Protein AF-0000000072269201 (afdb_homodimer)

pLDDT: mean 86.55, std 18.08, range [23.12, 98.81]

Organism: Deinococcus radiodurans (strain ATCC 13939 / DSM 20539 / JCM 16871 / CCUG 27074 / LMG 4051 / NBRC 15346 / NCIMB 9279 / VKM B-1422 / R1) (NCBI:txid243230)

Secondary structure (DSSP, 8-state):
------TTTS-TT--S-GGGBPPHHHHHHHHHH--EEEEEEEEE-TTS-EEEEEEEEEEEEETTTTEEEEEEETTSHHHHHHGGGEEEEEEEEEEEEEE--SSGGG-EEEEEEEEEEEEEEEE-HHHHHHHHHHHHHHHSTT--BTTTBPPPPHHHHHTEEEEEEEEEEEEEEEE--SS----TTSPPPPGGG--/------TTTS-TT--S-GGGBPPHHHHHHHHHH--EEEEEEEEE-TTS-EEEEEEEEEEEEETTTTEEEEEEETTSHHHHH--TTEEEEEEEEEEEEEE--SSGGG-EEEEEEEEEEEEEEEE-HHHHHHHHHHHHHHHSTT--BTTTBPPPPHHHHHTEEEEEEEEEEEEEEEE--SS----TTSPPPPGGG--

Neare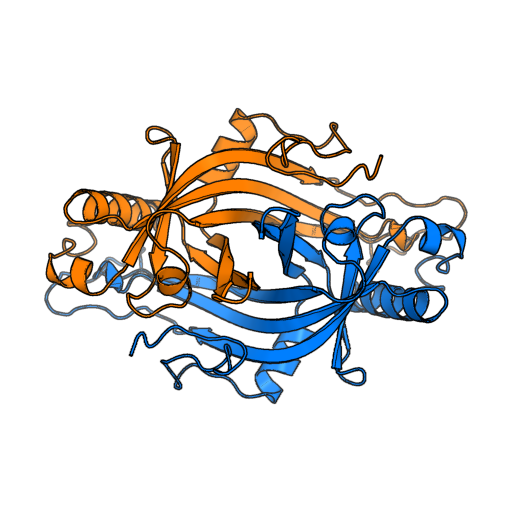st PDB structures (foldseek):
  2x1k-assembly1_A-2  TM=8.615E-01  e=3.981E-34  Deinococcus radiodurans
  2x1j-assembly1_A-2  TM=8.610E-01  e=7.421E-34  Deinococcus radiodurans
  2vpa-assembly1_A  TM=8.633E-01  e=1.042E-33  Deinococcus radiodurans
  4ybn-assembly1_B  TM=8.785E-01  e=5.421E-12  Mycolicibacterium smegmatis MC2 155
  2fur-assembly1_B  TM=8.494E-01  e=9.199E-11  Thermoplasma acidophilum

Solvent-accessible surface area (backbone atoms only — not comparable to full-atom values): 21260 Å² total; per-residue (Å²): 129,81,86,63,86,42,62,88,77,40,61,73,50,64,55,89,60,63,81,39,54,53,52,71,68,57,40,51,52,52,46,61,72,45,42,58,34,36,38,17,32,42,44,72,46,95,87,66,52,64,42,30,37,71,45,76,42,58,35,28,58,37,78,93,78,44,28,37,28,38,68,48,54,66,83,33,70,61,51,71,37,32,45,95,59,29,52,31,21,38,40,36,70,47,78,61,58,73,23,67,33,26,30,71,89,35,48,45,55,24,34,39,36,36,41,36,35,29,38,27,34,75,46,58,69,67,61,24,51,53,45,51,46,50,28,53,30,63,64,37,74,88,48,37,77,57,69,53,12,47,63,86,48,73,69,56,58,72,59,37,35,32,36,39,33,38,60,75,45,58,36,25,40,59,43,74,66,92,63,37,60,68,55,85,94,43,69,73,71,56,76,89,69,61,117,130,82,86,63,86,43,62,89,78,41,61,74,49,66,54,90,59,64,82,37,55,50,51,71,66,58,40,51,51,52,45,61,71,44,41,59,32,37,38,16,32,42,40,71,48,95,86,66,52,63,41,30,37,72,46,77,42,57,35,27,57,36,77,92,78,45,27,37,28,37,66,46,56,67,84,35,67,62,48,71,38,45,44,90,61,29,50,28,20,38,40,36,70,48,78,61,58,74,22,66,33,27,29,70,90,35,49,45,58,22,33,38,38,36,42,37,34,29,40,30,32,79,47,58,69,68,59,25,50,52,45,51,45,50,28,52,31,62,63,36,74,88,48,38,77,56,69,52,13,46,63,88,47,73,70,55,57,72,58,37,34,31,36,39,32,38,60,74,45,59,36,24,40,59,43,75,66,93,62,38,60,68,54,84,93,42,69,76,70,57,76,90,69,60,118

Structure (mmCIF, N/CA/C/O backbone):
data_AF-0000000072269201-model_v1
#
loop_
_entity.id
_entity.type
_entity.pdbx_description
1 polymer 'NimA-related protein'
#
loop_
_atom_site.group_PDB
_atom_site.id
_atom_site.type_symbol
_atom_site.label_atom_id
_atom_site.label_alt_id
_atom_site.label_comp_id
_atom_site.label_asym_id
_atom_site.label_entity_id
_atom_site.label_seq_id
_atom_site.pdbx_PDB_ins_code
_atom_site.Cartn_x
_atom_site.Cartn_y
_atom_site.Cartn_z
_atom_site.occupancy
_atom_site.B_iso_or_equiv
_atom_site.auth_seq_id
_atom_site.auth_comp_id
_atom_site.auth_asym_id
_atom_site.auth_atom_id
_atom_site.pdbx_PDB_model_num
ATOM 1 N N . MET A 1 1 ? 26.422 11.945 17.125 1 23.28 1 MET A N 1
ATOM 2 C CA . MET A 1 1 ? 26.312 10.555 16.688 1 23.28 1 MET A CA 1
ATOM 3 C C . MET A 1 1 ? 24.969 10.305 16 1 23.28 1 MET A C 1
ATOM 5 O O . MET A 1 1 ? 23.922 10.562 16.578 1 23.28 1 MET A O 1
ATOM 9 N N . SER A 1 2 ? 24.844 10.586 14.766 1 30.78 2 SER A N 1
ATOM 10 C CA . SER A 1 2 ? 23.672 10.734 13.922 1 30.78 2 SER A CA 1
ATOM 11 C C . SER A 1 2 ? 22.781 9.492 13.984 1 30.78 2 SER A C 1
ATOM 13 O O . SER A 1 2 ? 23.266 8.375 13.758 1 30.78 2 SER A O 1
ATOM 15 N N . ASP A 1 3 ? 21.984 9.305 14.961 1 35.38 3 ASP A N 1
ATOM 16 C CA . ASP A 1 3 ? 21.078 8.242 15.352 1 35.38 3 ASP A CA 1
ATOM 17 C C . ASP A 1 3 ? 20.328 7.676 14.148 1 35.38 3 ASP A C 1
ATOM 19 O O . ASP A 1 3 ? 19.188 8.055 13.875 1 35.38 3 ASP A O 1
ATOM 23 N N . PHE A 1 4 ? 21.031 7.715 13.094 1 38.56 4 PHE A N 1
ATOM 24 C CA . PHE A 1 4 ? 20.609 7.27 11.766 1 38.56 4 PHE A CA 1
ATOM 25 C C . PHE A 1 4 ? 20.219 5.797 11.789 1 38.56 4 PHE A C 1
ATOM 27 O O . PHE A 1 4 ? 20.938 4.973 12.367 1 38.56 4 PHE A O 1
ATOM 34 N N . TYR A 1 5 ? 18.938 5.484 11.602 1 43.72 5 TYR A N 1
ATOM 35 C CA . TYR A 1 5 ? 18.344 4.156 11.531 1 43.72 5 TYR A CA 1
ATOM 36 C C . TYR A 1 5 ? 19.094 3.273 10.547 1 43.72 5 TYR A C 1
ATOM 38 O O . TYR A 1 5 ? 19.203 3.604 9.359 1 43.72 5 TYR A O 1
ATOM 46 N N . ASP A 1 6 ? 20.172 2.672 10.945 1 45.34 6 ASP A N 1
ATOM 47 C CA . ASP A 1 6 ? 20.781 1.619 10.141 1 45.34 6 ASP A CA 1
ATOM 48 C C . ASP A 1 6 ? 19.969 0.332 10.203 1 45.34 6 ASP A C 1
ATOM 50 O O . ASP A 1 6 ? 19.953 -0.354 11.227 1 45.34 6 ASP A O 1
ATOM 54 N N . PRO A 1 7 ? 19.156 0.111 9.234 1 44.44 7 PRO A N 1
ATOM 55 C CA . PRO A 1 7 ? 18.281 -1.057 9.305 1 44.44 7 PRO A CA 1
ATOM 56 C C . PRO A 1 7 ? 19.047 -2.363 9.508 1 44.44 7 PRO A C 1
ATOM 58 O O . PRO A 1 7 ? 18.453 -3.377 9.883 1 44.44 7 PRO A O 1
ATOM 61 N N . ARG A 1 8 ? 20.297 -2.357 9.156 1 47.09 8 ARG A N 1
ATOM 62 C CA . ARG A 1 8 ? 21.094 -3.561 9.375 1 47.09 8 ARG A CA 1
ATOM 63 C C . ARG A 1 8 ? 21.375 -3.773 10.859 1 47.09 8 ARG A C 1
ATOM 65 O O . ARG A 1 8 ? 21.703 -4.883 11.281 1 47.09 8 ARG A O 1
ATOM 72 N N . GLU A 1 9 ? 21.5 -2.727 11.492 1 47.44 9 GLU A N 1
ATOM 73 C CA . GLU A 1 9 ? 21.859 -2.801 12.906 1 47.44 9 GLU A CA 1
ATOM 74 C C . GLU A 1 9 ? 20.641 -2.652 13.805 1 47.44 9 GLU A C 1
ATOM 76 O O . GLU A 1 9 ? 20.625 -3.178 14.922 1 47.44 9 GLU A O 1
ATOM 81 N N . ARG A 1 10 ? 19.719 -1.677 13.43 1 45.84 10 ARG A N 1
ATOM 82 C CA . ARG A 1 10 ? 18.547 -1.501 14.273 1 45.84 10 ARG A CA 1
ATOM 83 C C . ARG A 1 10 ? 17.312 -2.15 13.641 1 45.84 10 ARG A C 1
ATOM 85 O O . ARG A 1 10 ? 17.094 -2.031 12.438 1 45.84 10 ARG A O 1
ATOM 92 N N . ASP A 1 11 ? 16.859 -3.066 14.398 1 42.66 11 ASP A N 1
ATOM 93 C CA . ASP A 1 11 ? 15.664 -3.816 14.016 1 42.66 11 ASP A CA 1
ATOM 94 C C . ASP A 1 11 ? 14.594 -2.891 13.43 1 42.66 11 ASP A C 1
ATOM 96 O O . ASP A 1 11 ? 14.031 -2.062 14.148 1 42.66 11 ASP A O 1
ATOM 100 N N . PRO A 1 12 ? 14.75 -2.631 12.219 1 44.59 12 PRO A N 1
ATOM 101 C CA . PRO A 1 12 ? 13.789 -1.73 11.586 1 44.59 12 PRO A CA 1
ATOM 102 C C . PRO A 1 12 ? 12.367 -1.903 12.133 1 44.59 12 PRO A C 1
ATOM 104 O O . PRO A 1 12 ? 11.508 -1.059 11.891 1 44.59 12 PRO A O 1
ATOM 107 N N . SER A 1 13 ? 12.211 -3.074 12.742 1 40.94 13 SER A N 1
ATOM 108 C CA . SER A 1 13 ? 10.898 -3.344 13.32 1 40.94 13 SER A CA 1
ATOM 109 C C . SER A 1 13 ? 10.703 -2.59 14.633 1 40.94 13 SER A C 1
ATOM 111 O O . SER A 1 13 ? 9.602 -2.576 15.188 1 40.94 13 SER A O 1
ATOM 113 N N . VAL A 1 14 ? 11.734 -2.1 15.195 1 42.09 14 VAL A N 1
ATOM 114 C CA . VAL A 1 14 ? 11.594 -1.526 16.531 1 42.09 14 VAL A CA 1
ATOM 115 C C . VAL A 1 14 ? 10.969 -0.137 16.438 1 42.09 14 VAL A C 1
ATOM 117 O O . VAL A 1 14 ? 11.539 0.765 15.82 1 42.09 14 VAL A O 1
ATOM 120 N N . SER A 1 15 ? 9.727 -0.097 16.391 1 43.75 15 SER A N 1
ATOM 121 C CA . SER A 1 15 ? 8.977 1.149 16.453 1 43.75 15 SER A CA 1
ATOM 122 C C . SER A 1 15 ? 9.258 1.896 17.75 1 43.75 15 SER A C 1
ATOM 124 O O . SER A 1 15 ? 9.531 1.278 18.781 1 43.75 15 SER A O 1
ATOM 126 N N . ARG A 1 16 ? 9.68 3.066 17.781 1 39.19 16 ARG A N 1
ATOM 127 C CA . ARG A 1 16 ? 9.773 3.881 19 1 39.19 16 ARG A CA 1
ATOM 128 C C . ARG A 1 16 ? 8.539 3.697 19.875 1 39.19 16 ARG A C 1
ATOM 130 O O . ARG A 1 16 ? 8.539 4.102 21.031 1 39.19 16 ARG A O 1
ATOM 137 N N . ARG A 1 17 ? 7.301 3.541 19.344 1 40.53 17 ARG A N 1
ATOM 138 C CA . ARG A 1 17 ? 6.176 3.369 20.25 1 40.53 17 ARG A CA 1
ATOM 139 C C . ARG A 1 17 ? 5.895 1.892 20.5 1 40.53 17 ARG A C 1
ATOM 141 O O . ARG A 1 17 ? 5.109 1.273 19.781 1 40.53 17 ARG A O 1
ATOM 148 N N . PRO A 1 18 ? 6.688 1.262 21.312 1 45.16 18 PRO A N 1
ATOM 149 C CA . PRO A 1 18 ? 6.559 -0.137 21.734 1 45.16 18 PRO A CA 1
ATOM 150 C C . PRO A 1 18 ? 5.109 -0.549 21.969 1 45.16 18 PRO A C 1
ATOM 152 O O . PRO A 1 18 ? 4.785 -1.74 21.938 1 45.16 18 PRO A O 1
ATOM 155 N N . GLN A 1 19 ? 4.398 0.444 22.328 1 43.66 19 GLN A N 1
ATOM 156 C CA . GLN A 1 19 ? 3.066 0.078 22.797 1 43.66 19 GLN A CA 1
ATOM 157 C C . GLN A 1 19 ? 2.209 -0.464 21.656 1 43.66 19 GLN A C 1
ATOM 159 O O . GLN A 1 19 ? 1.249 -1.201 21.891 1 43.66 19 GLN A O 1
ATOM 164 N N . ASN A 1 20 ? 2.492 -0.102 20.422 1 56.12 20 ASN A N 1
ATOM 165 C CA . ASN A 1 20 ? 1.6 -0.575 19.375 1 56.12 20 ASN A CA 1
ATOM 166 C C . ASN A 1 20 ? 2.174 -1.794 18.656 1 56.12 20 ASN A C 1
ATOM 168 O O . ASN A 1 20 ? 1.629 -2.238 17.641 1 56.12 20 ASN A O 1
ATOM 172 N N . ARG A 1 21 ? 3.154 -2.338 19.281 1 72.88 21 ARG A N 1
ATOM 173 C CA . ARG A 1 21 ? 3.744 -3.527 18.672 1 72.88 21 ARG A CA 1
ATOM 174 C C . ARG A 1 21 ? 2.969 -4.781 19.062 1 72.88 21 ARG A C 1
ATOM 176 O O . ARG A 1 21 ? 2.633 -4.973 20.219 1 72.88 21 ARG A O 1
ATOM 183 N N . GLN A 1 22 ? 2.645 -5.402 18 1 85.56 22 GLN A N 1
ATOM 184 C CA . GLN A 1 22 ? 1.843 -6.605 18.203 1 85.56 22 GLN A CA 1
ATOM 185 C C . GLN A 1 22 ? 2.727 -7.848 18.297 1 85.56 22 GLN A C 1
ATOM 187 O O . GLN A 1 22 ? 3.906 -7.805 17.938 1 85.56 22 GLN A O 1
ATOM 192 N N . SER A 1 23 ? 2.215 -8.883 18.812 1 93 23 SER A N 1
ATOM 193 C CA . SER A 1 23 ? 2.918 -10.148 18.984 1 93 23 SER A CA 1
ATOM 194 C C . SER A 1 23 ? 3.15 -10.844 17.656 1 93 23 SER A C 1
ATOM 196 O O . SER A 1 23 ? 2.479 -10.547 16.656 1 93 23 SER A O 1
ATOM 198 N N . ASP A 1 24 ? 4.066 -11.797 17.672 1 94.94 24 ASP A N 1
ATOM 199 C CA . ASP A 1 24 ? 4.316 -12.617 16.484 1 94.94 24 ASP A CA 1
ATOM 200 C C . ASP A 1 24 ? 3.053 -13.359 16.062 1 94.94 24 ASP A C 1
ATOM 202 O O . ASP A 1 24 ? 2.789 -13.5 14.867 1 94.94 24 ASP A O 1
ATOM 206 N N . GLU A 1 25 ? 2.318 -13.844 17.016 1 96.88 25 GLU A N 1
ATOM 207 C CA . GLU A 1 25 ? 1.088 -14.57 16.719 1 96.88 25 GLU A CA 1
ATOM 208 C C . GLU A 1 25 ? 0.069 -13.656 16.031 1 96.88 25 GLU A C 1
ATOM 210 O O . GLU A 1 25 ? -0.579 -14.062 15.062 1 96.88 25 GLU A O 1
ATOM 215 N N . TRP A 1 26 ? -0.085 -12.43 16.562 1 97.31 26 TRP A N 1
ATOM 216 C CA . TRP A 1 26 ? -0.974 -11.438 15.969 1 97.31 26 TRP A CA 1
ATOM 217 C C . TRP A 1 26 ? -0.561 -11.133 14.531 1 97.31 26 TRP A C 1
ATOM 219 O O . TRP A 1 26 ? -1.407 -11.07 13.633 1 97.31 26 TRP A O 1
ATOM 229 N N . ILE A 1 27 ? 0.706 -11.039 14.273 1 97.94 27 ILE A N 1
ATOM 230 C CA . ILE A 1 27 ? 1.25 -10.742 12.961 1 97.94 27 ILE A CA 1
ATOM 231 C C . ILE A 1 27 ? 0.962 -11.898 12.008 1 97.94 27 ILE A C 1
ATOM 233 O O . ILE A 1 27 ? 0.498 -11.688 10.883 1 97.94 27 ILE A O 1
ATOM 237 N N . ARG A 1 28 ? 1.203 -13.125 12.461 1 98 28 ARG A N 1
ATOM 238 C CA . ARG A 1 28 ? 0.938 -14.305 11.641 1 98 28 ARG A CA 1
ATOM 239 C C . ARG A 1 28 ? -0.529 -14.367 11.234 1 98 28 ARG A C 1
ATOM 241 O O . ARG A 1 28 ? -0.843 -14.656 10.078 1 98 28 ARG A O 1
ATOM 248 N N . GLU A 1 29 ? -1.375 -14.047 12.164 1 98.12 29 GLU A N 1
ATOM 249 C CA . GLU A 1 29 ? -2.809 -14.117 11.891 1 98.12 29 GLU A CA 1
ATOM 250 C C . GLU A 1 29 ? -3.213 -13.094 10.828 1 98.12 29 GLU A C 1
ATOM 252 O O . GLU A 1 29 ? -4.016 -13.398 9.945 1 98.12 29 GLU A O 1
ATOM 257 N N . LEU A 1 30 ? -2.699 -11.875 10.961 1 98.31 30 LEU A N 1
ATOM 258 C CA . LEU A 1 30 ? -3.035 -10.859 9.977 1 98.31 30 LEU A CA 1
ATOM 259 C C . LEU A 1 30 ? -2.494 -11.227 8.602 1 98.31 30 LEU A C 1
ATOM 261 O O . LEU A 1 30 ? -3.184 -11.062 7.594 1 98.31 30 LEU A O 1
ATOM 265 N N . LEU A 1 31 ? -1.247 -11.766 8.547 1 98.5 31 LEU A N 1
ATOM 266 C CA . LEU A 1 31 ? -0.655 -12.164 7.273 1 98.5 31 LEU A CA 1
ATOM 267 C C . LEU A 1 31 ? -1.444 -13.297 6.637 1 98.5 31 LEU A C 1
ATOM 269 O O . LEU A 1 31 ? -1.551 -13.375 5.41 1 98.5 31 LEU A O 1
ATOM 273 N N . LEU A 1 32 ? -1.967 -14.18 7.48 1 98.19 32 LEU A N 1
ATOM 274 C CA . LEU A 1 32 ? -2.701 -15.328 6.969 1 98.19 32 LEU A CA 1
ATOM 275 C C . LEU A 1 32 ? -4.035 -14.898 6.367 1 98.19 32 LEU A C 1
ATOM 277 O O . LEU A 1 32 ? -4.48 -15.461 5.367 1 98.19 32 LEU A O 1
ATOM 281 N N . ARG A 1 33 ? -4.684 -13.875 6.941 1 96.75 33 ARG A N 1
ATOM 282 C CA . ARG A 1 33 ? -6.008 -13.523 6.441 1 96.75 33 ARG A CA 1
ATOM 283 C C . ARG A 1 33 ? -5.918 -12.461 5.355 1 96.75 33 ARG A C 1
ATOM 285 O O . ARG A 1 33 ? -6.867 -12.25 4.602 1 96.75 33 ARG A O 1
ATOM 292 N N . GLY A 1 34 ? -4.789 -11.773 5.316 1 97.25 34 GLY A N 1
ATOM 293 C CA . GLY A 1 34 ? -4.629 -10.812 4.238 1 97.25 34 GLY A CA 1
ATOM 294 C C . GLY A 1 34 ? -4.48 -11.453 2.875 1 97.25 34 GLY A C 1
ATOM 295 O O . GLY A 1 34 ? -4.094 -12.625 2.775 1 97.25 34 GLY A O 1
ATOM 296 N N . THR A 1 35 ? -4.828 -10.641 1.756 1 97.62 35 THR A N 1
ATOM 297 C CA . THR A 1 35 ? -4.746 -11.172 0.4 1 97.62 35 THR A CA 1
ATOM 298 C C . THR A 1 35 ? -3.99 -10.211 -0.513 1 97.62 35 THR A C 1
ATOM 300 O O . THR A 1 35 ? -3.488 -10.609 -1.565 1 97.62 35 THR A O 1
ATOM 303 N N . ILE A 1 36 ? -3.998 -8.938 -0.192 1 98.31 36 ILE A N 1
ATOM 304 C CA . ILE A 1 36 ? -3.328 -7.914 -0.992 1 98.31 36 ILE A CA 1
ATOM 305 C C . ILE A 1 36 ? -2.205 -7.273 -0.177 1 98.31 36 ILE A C 1
ATOM 307 O O . ILE A 1 36 ? -2.379 -6.98 1.008 1 98.31 36 ILE A O 1
ATOM 311 N N . ALA A 1 37 ? -1.084 -7.105 -0.771 1 98.5 37 ALA A N 1
ATOM 312 C CA . ALA A 1 37 ? 0.064 -6.438 -0.162 1 98.5 37 ALA A CA 1
ATOM 313 C C . ALA A 1 37 ? 0.668 -5.41 -1.114 1 98.5 37 ALA A C 1
ATOM 315 O O . ALA A 1 37 ? 0.286 -5.34 -2.285 1 98.5 37 ALA A O 1
ATOM 316 N N . ARG A 1 38 ? 1.499 -4.562 -0.633 1 98 38 ARG A N 1
ATOM 317 C CA . ARG A 1 38 ? 2.418 -3.732 -1.404 1 98 38 ARG A CA 1
ATOM 318 C C . ARG A 1 38 ? 3.865 -4.141 -1.155 1 98 38 ARG A C 1
ATOM 320 O O . ARG A 1 38 ? 4.285 -4.293 -0.007 1 98 38 ARG A O 1
ATOM 327 N N . VAL A 1 39 ? 4.57 -4.328 -2.184 1 95.94 39 VAL A N 1
ATOM 328 C CA . VAL A 1 39 ? 5.98 -4.695 -2.084 1 95.94 39 VAL A CA 1
ATOM 329 C C . VAL A 1 39 ? 6.852 -3.545 -2.59 1 95.94 39 VAL A C 1
ATOM 331 O O . VAL A 1 39 ? 6.691 -3.09 -3.725 1 95.94 39 VAL A O 1
ATOM 334 N N . ALA A 1 40 ? 7.68 -3.08 -1.744 1 93.62 40 ALA A N 1
ATOM 335 C CA . ALA A 1 40 ? 8.664 -2.086 -2.16 1 93.62 40 ALA A CA 1
ATOM 336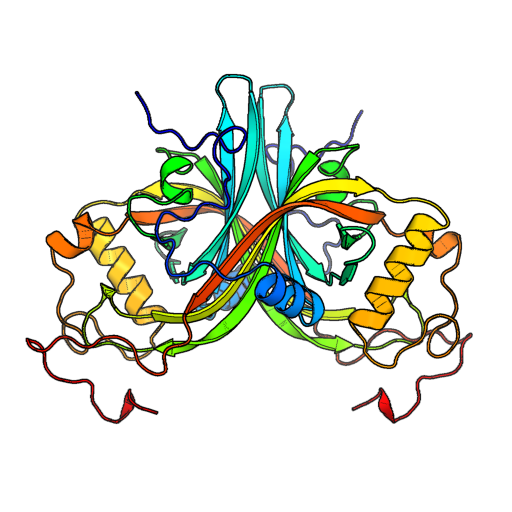 C C . ALA A 1 40 ? 9.992 -2.748 -2.525 1 93.62 40 ALA A C 1
ATOM 338 O O . ALA A 1 40 ? 10.516 -3.568 -1.767 1 93.62 40 ALA A O 1
ATOM 339 N N . THR A 1 41 ? 10.453 -2.422 -3.643 1 89.81 41 THR A N 1
ATOM 340 C CA . THR A 1 41 ? 11.766 -2.85 -4.121 1 89.81 41 THR A CA 1
ATOM 341 C C . THR A 1 41 ? 12.586 -1.649 -4.578 1 89.81 41 THR A C 1
ATOM 343 O O . THR A 1 41 ? 12.125 -0.51 -4.516 1 89.81 41 THR A O 1
ATOM 346 N N . LEU A 1 42 ? 13.859 -1.967 -4.898 1 84.62 42 LEU A N 1
ATOM 347 C CA . LEU A 1 42 ? 14.758 -0.885 -5.293 1 84.62 42 LEU A CA 1
ATOM 348 C C . LEU A 1 42 ? 15.367 -1.151 -6.664 1 84.62 42 LEU A C 1
ATOM 350 O O . LEU A 1 42 ? 15.672 -2.297 -7 1 84.62 42 LEU A O 1
ATOM 354 N N . TRP A 1 43 ? 15.391 -0.098 -7.355 1 77.69 43 TRP A N 1
ATOM 355 C CA . TRP A 1 43 ? 16.297 -0.067 -8.5 1 77.69 43 TRP A CA 1
ATOM 356 C C . TRP A 1 43 ? 17.609 0.609 -8.141 1 77.69 43 TRP A C 1
ATOM 358 O O . TRP A 1 43 ? 17.625 1.639 -7.461 1 77.69 43 TRP A O 1
ATOM 368 N N . GLN A 1 44 ? 18.688 0.004 -8.523 1 77.44 44 GLN A N 1
ATOM 369 C CA . GLN A 1 44 ? 19.969 0.638 -8.281 1 77.44 44 GLN A CA 1
ATOM 370 C C . GLN A 1 44 ? 20.812 0.691 -9.555 1 77.44 44 GLN A C 1
ATOM 372 O O . GLN A 1 44 ? 21.031 -0.336 -10.195 1 77.44 44 GLN A O 1
ATOM 377 N N . GLY A 1 45 ? 21.156 1.887 -9.867 1 73 45 GLY A N 1
ATOM 378 C CA . GLY A 1 45 ? 22.016 2.076 -11.023 1 73 45 GLY A CA 1
ATOM 379 C C . GLY A 1 45 ? 23.484 1.866 -10.711 1 73 45 GLY A C 1
ATOM 380 O O . GLY A 1 45 ? 23.875 1.787 -9.547 1 73 45 GLY A O 1
ATOM 381 N N . GLU A 1 46 ? 24.266 1.754 -11.766 1 75 46 GLU A N 1
ATOM 382 C CA . GLU A 1 46 ? 25.703 1.562 -11.641 1 75 46 GLU A CA 1
ATOM 383 C C . GLU A 1 46 ? 26.359 2.758 -10.953 1 75 46 GLU A C 1
ATOM 385 O O . GLU A 1 46 ? 27.406 2.615 -10.305 1 75 46 GLU A O 1
ATOM 390 N N . ASP A 1 47 ? 25.781 3.879 -11.039 1 74.12 47 ASP A N 1
ATOM 391 C CA . ASP A 1 47 ? 26.328 5.105 -10.461 1 74.12 47 ASP A CA 1
ATOM 392 C C . ASP A 1 47 ? 25.953 5.238 -8.992 1 74.12 47 ASP A C 1
ATOM 394 O O . ASP A 1 47 ? 26.281 6.234 -8.344 1 74.12 47 ASP A O 1
ATOM 398 N N . GLY A 1 48 ? 25.188 4.293 -8.477 1 74.56 48 GLY A N 1
ATOM 399 C CA . GLY A 1 48 ? 24.812 4.32 -7.078 1 74.56 48 GLY A CA 1
ATOM 400 C C . GLY A 1 48 ? 23.422 4.902 -6.852 1 74.56 48 GLY A C 1
ATOM 401 O O . GLY A 1 48 ? 22.891 4.832 -5.742 1 74.56 48 GLY A O 1
ATOM 402 N N . ALA A 1 49 ? 22.844 5.484 -7.961 1 75 49 ALA A N 1
ATOM 403 C CA . ALA A 1 49 ? 21.5 6.02 -7.824 1 75 49 ALA A CA 1
ATOM 404 C C . ALA A 1 49 ? 20.484 4.906 -7.562 1 75 49 ALA A C 1
ATOM 406 O O . ALA A 1 49 ? 20.594 3.812 -8.125 1 75 49 ALA A O 1
ATOM 407 N N . ALA A 1 50 ? 19.625 5.141 -6.605 1 79.88 50 ALA A N 1
ATOM 408 C CA . ALA A 1 50 ? 18.594 4.152 -6.266 1 79.88 50 ALA A CA 1
ATOM 409 C C . ALA A 1 50 ? 17.203 4.785 -6.242 1 79.88 50 ALA A C 1
ATOM 411 O O . ALA A 1 50 ? 17.062 5.957 -5.891 1 79.88 50 ALA A O 1
ATOM 412 N N . PHE A 1 51 ? 16.359 4.039 -6.637 1 83.62 51 PHE A N 1
ATOM 413 C CA . PHE A 1 51 ? 14.977 4.508 -6.684 1 83.62 51 PHE A CA 1
ATOM 414 C C . PHE A 1 51 ? 14.016 3.426 -6.195 1 83.62 51 PHE A C 1
ATOM 416 O O . PHE A 1 51 ? 14.07 2.287 -6.664 1 83.62 51 PHE A O 1
ATOM 423 N N . PRO A 1 52 ? 13.195 3.797 -5.211 1 88.62 52 PRO A N 1
ATOM 424 C CA . PRO A 1 52 ? 12.242 2.809 -4.703 1 88.62 52 PRO A CA 1
ATOM 425 C C . PRO A 1 52 ? 11.016 2.66 -5.602 1 88.62 52 PRO A C 1
ATOM 427 O O . PRO A 1 52 ? 10.57 3.635 -6.211 1 88.62 52 PRO A O 1
ATOM 430 N N . PHE A 1 53 ? 10.5 1.479 -5.672 1 89 53 PHE A N 1
ATOM 431 C CA . PHE A 1 53 ? 9.266 1.168 -6.379 1 89 53 PHE A CA 1
ATOM 432 C C . PHE A 1 53 ? 8.289 0.43 -5.465 1 89 53 PHE A C 1
ATOM 434 O O . PHE A 1 53 ? 8.703 -0.224 -4.508 1 89 53 PHE A O 1
ATOM 441 N N . ILE A 1 54 ? 7.027 0.575 -5.793 1 94.69 54 ILE A N 1
ATOM 442 C CA . ILE A 1 54 ? 5.988 -0.165 -5.09 1 94.69 54 ILE A CA 1
ATOM 443 C C . ILE A 1 54 ? 5.156 -0.964 -6.094 1 94.69 54 ILE A C 1
ATOM 445 O O . ILE A 1 54 ? 4.801 -0.457 -7.16 1 94.69 54 ILE A O 1
ATOM 449 N N . THR A 1 55 ? 4.883 -2.129 -5.746 1 93.69 55 THR A N 1
ATOM 450 C CA . THR A 1 55 ? 3.994 -2.963 -6.551 1 93.69 55 THR A CA 1
ATOM 451 C C . THR A 1 55 ? 2.871 -3.541 -5.691 1 93.69 55 THR A C 1
ATOM 453 O O . THR A 1 55 ? 3.125 -4.34 -4.785 1 93.69 55 THR A O 1
ATOM 456 N N . PRO A 1 56 ? 1.661 -3.094 -5.918 1 96.62 56 PRO A N 1
ATOM 457 C CA . PRO A 1 56 ? 0.538 -3.783 -5.277 1 96.62 56 PRO A CA 1
ATOM 458 C C . PRO A 1 56 ? 0.221 -5.125 -5.934 1 96.62 56 PRO A C 1
ATOM 460 O O . PRO A 1 56 ? 0.192 -5.227 -7.164 1 96.62 56 PRO A O 1
ATOM 463 N N . LEU A 1 57 ? -0.036 -6.117 -5.137 1 96.62 57 LEU A N 1
ATOM 464 C CA . LEU A 1 57 ? -0.273 -7.445 -5.695 1 96.62 57 LEU A CA 1
ATOM 465 C C . LEU A 1 57 ? -0.9 -8.367 -4.652 1 96.62 57 LEU A C 1
ATOM 467 O O . LEU A 1 57 ? -0.916 -8.047 -3.463 1 96.62 57 LEU A O 1
ATOM 471 N N . ALA A 1 58 ? -1.43 -9.492 -5.086 1 98 58 ALA A N 1
ATOM 472 C CA . ALA A 1 58 ? -1.866 -10.547 -4.172 1 98 58 ALA A CA 1
ATOM 473 C C . ALA A 1 58 ? -0.674 -11.32 -3.621 1 98 58 ALA A C 1
ATOM 475 O O . ALA A 1 58 ? 0.351 -11.461 -4.293 1 98 58 ALA A O 1
ATOM 476 N N . TYR A 1 59 ? -0.853 -11.812 -2.404 1 98.62 59 TYR A N 1
ATOM 477 C CA . TYR A 1 59 ? 0.205 -12.586 -1.766 1 98.62 59 TYR A CA 1
ATOM 478 C C . TYR A 1 59 ? -0.377 -13.727 -0.937 1 98.62 59 TYR A C 1
ATOM 480 O O . TYR A 1 59 ? -1.581 -13.758 -0.672 1 98.62 59 TYR A O 1
ATOM 488 N N . ALA A 1 60 ? 0.519 -14.633 -0.569 1 98.81 60 ALA A N 1
ATOM 489 C CA . ALA A 1 60 ? 0.191 -15.641 0.433 1 98.81 60 ALA A CA 1
ATOM 490 C C . ALA A 1 60 ? 1.348 -15.844 1.408 1 98.81 60 ALA A C 1
ATOM 492 O O . ALA A 1 60 ? 2.504 -15.953 0.995 1 98.81 60 ALA A O 1
ATOM 493 N N . TYR A 1 61 ? 1.013 -15.867 2.658 1 98.81 61 TYR A N 1
ATOM 494 C CA . TYR A 1 61 ? 1.97 -16.172 3.715 1 98.81 61 TYR A CA 1
ATOM 495 C C . TYR A 1 61 ? 2.09 -17.688 3.912 1 98.81 61 TYR A C 1
ATOM 497 O O . TYR A 1 61 ? 1.081 -18.391 4.016 1 98.81 61 TYR A O 1
ATOM 505 N N . ARG A 1 62 ? 3.307 -18.188 3.902 1 98.56 62 ARG A N 1
ATOM 506 C CA . ARG A 1 62 ? 3.586 -19.594 4.184 1 98.56 62 ARG A CA 1
ATOM 507 C C . ARG A 1 62 ? 4.336 -19.75 5.504 1 98.56 62 ARG A C 1
ATOM 509 O O . ARG A 1 62 ? 5.562 -19.625 5.543 1 98.56 62 ARG A O 1
ATOM 516 N N . PRO A 1 63 ? 3.617 -20 6.539 1 97.62 63 PRO A N 1
ATOM 517 C CA . PRO A 1 63 ? 4.242 -20.016 7.863 1 97.62 63 PRO A CA 1
ATOM 518 C C . PRO A 1 63 ? 5.328 -21.078 7.992 1 97.62 63 PRO A C 1
ATOM 520 O O . PRO A 1 63 ? 6.348 -20.859 8.648 1 97.62 63 PRO A O 1
ATOM 523 N N . GLU A 1 64 ? 5.168 -22.25 7.422 1 96.75 64 GLU A N 1
ATOM 524 C CA . GLU A 1 64 ? 6.133 -23.328 7.535 1 96.75 64 GLU A CA 1
ATOM 525 C C . GLU A 1 64 ? 7.438 -22.984 6.824 1 96.75 64 GLU A C 1
ATOM 527 O O . GLU A 1 64 ? 8.516 -23.375 7.273 1 96.75 64 GLU A O 1
ATOM 532 N N . GLN A 1 65 ? 7.328 -22.234 5.734 1 96.88 65 GLN A N 1
ATOM 533 C CA . GLN A 1 65 ? 8.5 -21.844 4.969 1 96.88 65 GLN A CA 1
ATOM 534 C C . GLN A 1 65 ? 9.094 -20.531 5.504 1 96.88 65 GLN A C 1
ATOM 536 O O . GLN A 1 65 ? 10.242 -20.203 5.203 1 96.88 65 GLN A O 1
ATOM 541 N N . GLY A 1 66 ? 8.273 -19.766 6.254 1 97.38 66 GLY A N 1
ATOM 542 C CA . GLY A 1 66 ? 8.734 -18.484 6.77 1 97.38 66 GLY A CA 1
ATOM 543 C C . GLY A 1 66 ? 8.875 -17.422 5.695 1 97.38 66 GLY A C 1
ATOM 544 O O . GLY A 1 66 ? 9.82 -16.625 5.715 1 97.38 66 GLY A O 1
ATOM 545 N N . ASP A 1 67 ? 7.965 -17.484 4.715 1 98.06 67 ASP A N 1
ATOM 546 C CA . ASP A 1 67 ? 8.07 -16.531 3.613 1 98.06 67 ASP A CA 1
ATOM 547 C C . ASP A 1 67 ? 6.684 -16.109 3.111 1 98.06 67 ASP A C 1
ATOM 549 O O . ASP A 1 67 ? 5.668 -16.641 3.58 1 98.06 67 ASP A O 1
ATOM 553 N N . LEU A 1 68 ? 6.621 -15.133 2.355 1 98.56 68 LEU A N 1
ATOM 554 C CA . LEU A 1 68 ? 5.465 -14.719 1.566 1 98.56 68 LEU A CA 1
ATOM 555 C C . LEU A 1 68 ? 5.711 -14.953 0.079 1 98.56 68 LEU A C 1
ATOM 557 O O . LEU A 1 68 ? 6.805 -14.68 -0.425 1 98.56 68 LEU A O 1
ATOM 561 N N . VAL A 1 69 ? 4.707 -15.422 -0.626 1 98.25 69 VAL A N 1
ATOM 562 C CA . VAL A 1 69 ? 4.859 -15.664 -2.057 1 98.25 69 VAL A CA 1
ATOM 563 C C . VAL A 1 69 ? 3.895 -14.781 -2.84 1 98.25 69 VAL A C 1
ATOM 565 O O . VAL A 1 69 ? 2.801 -14.469 -2.365 1 98.25 69 VAL A O 1
ATOM 568 N N . TYR A 1 70 ? 4.316 -14.352 -3.975 1 96.94 70 TYR A N 1
ATOM 569 C CA . TYR A 1 70 ? 3.555 -13.539 -4.914 1 96.94 70 TYR A CA 1
ATOM 570 C C . TYR A 1 70 ? 4.074 -13.711 -6.336 1 96.94 70 TYR A C 1
ATOM 572 O O . TYR A 1 70 ? 5.035 -14.453 -6.566 1 96.94 70 TYR A O 1
ATOM 580 N N . HIS A 1 71 ? 3.371 -13.078 -7.332 1 95 71 HIS A N 1
ATOM 581 C CA . HIS A 1 71 ? 3.805 -13.266 -8.711 1 95 71 HIS A CA 1
ATOM 582 C C . HIS A 1 71 ? 3.586 -12 -9.531 1 95 71 HIS A C 1
ATOM 584 O O . HIS A 1 71 ? 2.809 -11.125 -9.141 1 95 71 HIS A O 1
ATOM 590 N N . THR A 1 72 ? 4.348 -11.82 -10.531 1 91.44 72 THR A N 1
ATOM 591 C CA . THR A 1 72 ? 4.188 -10.805 -11.562 1 91.44 72 THR A CA 1
ATOM 592 C C . THR A 1 72 ? 4.414 -11.398 -12.953 1 91.44 72 THR A C 1
ATOM 594 O O . THR A 1 72 ? 4.754 -12.578 -13.078 1 91.44 72 THR A O 1
ATOM 597 N N . ASN A 1 73 ? 4.176 -10.531 -13.867 1 83.69 73 ASN A N 1
ATOM 598 C CA . ASN A 1 73 ? 4.609 -10.961 -15.188 1 83.69 73 ASN A CA 1
ATOM 599 C C . ASN A 1 73 ? 6.129 -11.008 -15.297 1 83.69 73 ASN A C 1
ATOM 601 O O . ASN A 1 73 ? 6.832 -10.461 -14.438 1 83.69 73 ASN A O 1
ATOM 605 N N . VAL A 1 74 ? 6.738 -11.656 -16.281 1 73.38 74 VAL A N 1
ATOM 606 C CA . VAL A 1 74 ? 8.164 -11.922 -16.438 1 73.38 74 VAL A CA 1
ATOM 607 C C . VAL A 1 74 ? 8.883 -10.641 -16.875 1 73.38 74 VAL A C 1
ATOM 609 O O . VAL A 1 74 ? 10.109 -10.562 -16.797 1 73.38 74 VAL A O 1
ATOM 612 N N . VAL A 1 75 ? 8.25 -9.594 -17.266 1 62.19 75 VAL A N 1
ATOM 613 C CA . VAL A 1 75 ? 8.883 -8.398 -17.812 1 62.19 75 VAL A CA 1
ATOM 614 C C . VAL A 1 75 ? 8.68 -7.227 -16.859 1 62.19 75 VAL A C 1
ATOM 616 O O . VAL A 1 75 ? 8.992 -6.082 -17.188 1 62.19 75 VAL A O 1
ATOM 619 N N . GLY A 1 76 ? 8.328 -7.488 -15.641 1 62.22 76 GLY A N 1
ATOM 620 C CA . GLY A 1 76 ? 7.969 -6.367 -14.789 1 62.22 76 GLY A CA 1
ATOM 621 C C . GLY A 1 76 ? 9.133 -5.848 -13.969 1 62.22 76 GLY A C 1
ATOM 622 O O . GLY A 1 76 ? 10.164 -6.516 -13.852 1 62.22 76 GLY A O 1
ATOM 623 N N . ARG A 1 77 ? 9.039 -4.535 -13.594 1 60.16 77 ARG A N 1
ATOM 624 C CA . ARG A 1 77 ? 10.023 -3.838 -12.781 1 60.16 77 ARG A CA 1
ATOM 625 C C . ARG A 1 77 ? 10.445 -4.684 -11.578 1 60.16 77 ARG A C 1
ATOM 627 O O . ARG A 1 77 ? 11.617 -4.699 -11.203 1 60.16 77 ARG A O 1
ATOM 634 N N . LEU A 1 78 ? 9.492 -5.32 -11.07 1 65.12 78 LEU A N 1
ATOM 635 C CA . LEU A 1 78 ? 9.797 -6.148 -9.906 1 65.12 78 LEU A CA 1
ATOM 636 C C . LEU A 1 78 ? 10.797 -7.238 -10.266 1 65.12 78 LEU A C 1
ATOM 638 O O . LEU A 1 78 ? 11.742 -7.488 -9.516 1 65.12 78 LEU A O 1
ATOM 642 N N . ARG A 1 79 ? 10.602 -7.805 -11.352 1 63.19 79 ARG A N 1
ATOM 643 C CA . ARG A 1 79 ? 11.516 -8.844 -11.797 1 63.19 79 ARG A CA 1
ATOM 644 C C . ARG A 1 79 ? 12.906 -8.281 -12.055 1 63.19 79 ARG A C 1
ATOM 646 O O . ARG A 1 79 ? 13.914 -8.906 -11.703 1 63.19 79 ARG A O 1
ATOM 653 N N . ALA A 1 80 ? 12.844 -7.129 -12.68 1 60.66 80 ALA A N 1
ATOM 654 C CA . ALA A 1 80 ? 14.125 -6.492 -12.977 1 60.66 80 ALA A CA 1
ATOM 655 C C . ALA A 1 80 ? 14.875 -6.148 -11.695 1 60.66 80 ALA A C 1
ATOM 657 O O . ALA A 1 80 ? 16.109 -6.281 -11.633 1 60.66 80 ALA A O 1
ATOM 658 N N . ASN A 1 81 ? 14.148 -5.73 -10.695 1 60.75 81 ASN A N 1
ATOM 659 C CA . ASN A 1 81 ? 14.734 -5.332 -9.422 1 60.75 81 ASN A CA 1
ATOM 660 C C . ASN A 1 81 ? 15.047 -6.543 -8.539 1 60.75 81 ASN A C 1
ATOM 662 O O . ASN A 1 81 ? 15.914 -6.477 -7.672 1 60.75 81 ASN A O 1
ATOM 666 N N . ALA A 1 82 ? 14.125 -7.617 -8.609 1 56.25 82 ALA A N 1
ATOM 667 C CA . ALA A 1 82 ? 14.219 -8.773 -7.719 1 56.25 82 ALA A CA 1
ATOM 668 C C . ALA A 1 82 ? 15.336 -9.711 -8.164 1 56.25 82 ALA A C 1
ATOM 670 O O . ALA A 1 82 ? 15.672 -10.664 -7.449 1 56.25 82 ALA A O 1
ATOM 671 N N . GLY A 1 83 ? 16.141 -9.305 -8.977 1 55.69 83 GLY A N 1
ATOM 672 C CA . GLY A 1 83 ? 17.203 -10.281 -9.219 1 55.69 83 GLY A CA 1
ATOM 673 C C . GLY A 1 83 ? 17.578 -11.07 -7.977 1 55.69 83 GLY A C 1
ATOM 674 O O . GLY A 1 83 ? 16.953 -10.914 -6.922 1 55.69 83 GLY A O 1
ATOM 675 N N . GLN A 1 84 ? 18.594 -11.914 -7.863 1 55.06 84 GLN A N 1
ATOM 676 C CA . GLN A 1 84 ? 19.031 -13.031 -7.027 1 55.06 84 GLN A CA 1
ATOM 677 C C . GLN A 1 84 ? 19.266 -12.578 -5.59 1 55.06 84 GLN A C 1
ATOM 679 O O . GLN A 1 84 ? 20.031 -13.211 -4.852 1 55.06 84 GLN A O 1
ATOM 684 N N . GLY A 1 85 ? 18.328 -11.617 -5.137 1 65.94 85 GLY A N 1
ATOM 685 C CA . GLY A 1 85 ? 18.609 -11.422 -3.725 1 65.94 85 GLY A CA 1
ATOM 686 C C . GLY A 1 85 ? 18.531 -9.969 -3.295 1 65.94 85 GLY A C 1
ATOM 687 O O . GLY A 1 85 ? 19.438 -9.469 -2.621 1 65.94 85 GLY A O 1
ATOM 688 N N . HIS A 1 86 ? 17.406 -9.359 -3.588 1 75.75 86 HIS A N 1
ATOM 689 C CA . HIS A 1 86 ? 17.406 -7.949 -3.205 1 75.75 86 HIS A CA 1
ATOM 690 C C . HIS A 1 86 ? 16.469 -7.695 -2.039 1 75.75 86 HIS A C 1
ATOM 692 O O . HIS A 1 86 ? 15.469 -8.414 -1.873 1 75.75 86 HIS A O 1
ATOM 698 N N . PRO A 1 87 ? 16.906 -6.773 -1.229 1 86.88 87 PRO A N 1
ATOM 699 C CA . PRO A 1 87 ? 16.062 -6.391 -0.091 1 86.88 87 PRO A CA 1
ATOM 700 C C . PRO A 1 87 ? 14.703 -5.848 -0.52 1 86.88 87 PRO A C 1
ATOM 702 O O . PRO A 1 87 ? 14.594 -5.164 -1.542 1 86.88 87 PRO A O 1
ATOM 705 N N . ALA A 1 88 ? 13.711 -6.27 0.157 1 92.62 88 ALA A N 1
ATOM 706 C CA . ALA A 1 88 ? 12.352 -5.797 -0.106 1 92.62 88 ALA A CA 1
ATOM 707 C C . ALA A 1 88 ? 11.578 -5.598 1.194 1 92.62 88 ALA A C 1
ATOM 709 O O . ALA A 1 88 ? 11.906 -6.211 2.215 1 92.62 88 ALA A O 1
ATOM 710 N N . THR A 1 89 ? 10.695 -4.727 1.203 1 94.38 89 THR A N 1
ATOM 711 C CA . THR A 1 89 ? 9.727 -4.516 2.271 1 94.38 89 THR A CA 1
ATOM 712 C C . THR A 1 89 ? 8.305 -4.781 1.771 1 94.38 89 THR A C 1
ATOM 714 O O . THR A 1 89 ? 7.941 -4.355 0.674 1 94.38 89 THR A O 1
ATOM 717 N N . LEU A 1 90 ? 7.602 -5.57 2.473 1 97.38 90 LEU A N 1
ATOM 718 C CA . LEU A 1 90 ? 6.211 -5.852 2.135 1 97.38 90 LEU A CA 1
ATOM 719 C C . LEU A 1 90 ? 5.273 -5.336 3.221 1 97.38 90 LEU A C 1
ATOM 721 O O . LEU A 1 90 ? 5.543 -5.504 4.41 1 97.38 90 LEU A O 1
ATOM 725 N N . GLU A 1 91 ? 4.246 -4.656 2.83 1 98.06 91 GLU A N 1
ATOM 726 C CA . GLU A 1 91 ? 3.262 -4.047 3.719 1 98.06 91 GLU A CA 1
ATOM 727 C C . GLU A 1 91 ? 1.874 -4.641 3.494 1 98.06 91 GLU A C 1
ATOM 729 O O . GLU A 1 91 ? 1.416 -4.746 2.355 1 98.06 91 GLU A O 1
ATOM 734 N N . VAL A 1 92 ? 1.227 -5.102 4.523 1 98.5 92 VAL A N 1
ATOM 735 C CA . VAL A 1 92 ? -0.166 -5.535 4.555 1 98.5 92 VAL A CA 1
ATOM 736 C C . VAL A 1 92 ? -0.939 -4.715 5.586 1 98.5 92 VAL A C 1
ATOM 738 O O . VAL A 1 92 ? -0.478 -4.531 6.715 1 98.5 92 VAL A O 1
ATOM 741 N N . SER A 1 93 ? -2.098 -4.219 5.172 1 97.56 93 SER A N 1
ATOM 742 C CA . SER A 1 93 ? -2.848 -3.457 6.164 1 97.56 93 SER A CA 1
ATOM 743 C C . SER A 1 93 ? -4.352 -3.611 5.961 1 97.56 93 SER A C 1
ATOM 745 O O . SER A 1 93 ? -4.805 -3.92 4.855 1 97.56 93 SER A O 1
ATOM 747 N N . GLU A 1 94 ? -5.098 -3.545 6.973 1 97.62 94 GLU A N 1
ATOM 748 C CA . GLU A 1 94 ? -6.539 -3.33 7.043 1 97.62 94 GLU A CA 1
ATOM 749 C C . GLU A 1 94 ? -6.867 -1.908 7.492 1 97.62 94 GLU A C 1
ATOM 751 O O . GLU A 1 94 ? -6.355 -1.441 8.508 1 97.62 94 GLU A O 1
ATOM 756 N N . ILE A 1 95 ? -7.668 -1.255 6.648 1 97.5 95 ILE A N 1
ATOM 757 C CA . ILE A 1 95 ? -8.078 0.104 6.984 1 97.5 95 ILE A CA 1
ATOM 758 C C . ILE A 1 95 ? -9.539 0.112 7.418 1 97.5 95 ILE A C 1
ATOM 760 O O . ILE A 1 95 ? -10.391 -0.485 6.754 1 97.5 95 ILE A O 1
ATOM 764 N N . GLY A 1 96 ? -9.82 0.693 8.516 1 96.62 96 GLY A N 1
ATOM 765 C CA . GLY A 1 96 ? -11.172 0.821 9.023 1 96.62 96 GLY A CA 1
ATOM 766 C C . GLY A 1 96 ? -11.734 2.225 8.883 1 96.62 96 GLY A C 1
ATOM 767 O O . GLY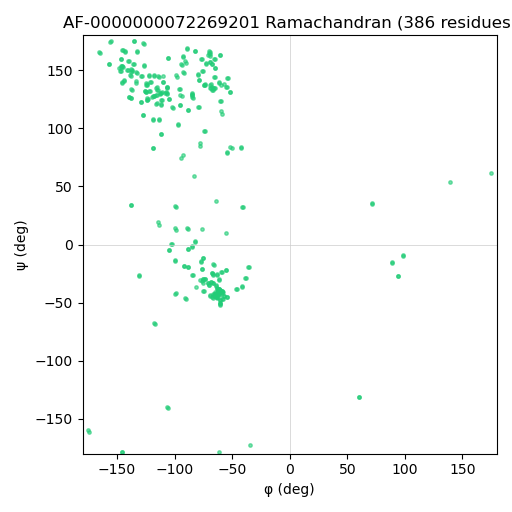 A 1 96 ? -11.508 2.889 7.867 1 96.62 96 GLY A O 1
ATOM 768 N N . GLN A 1 97 ? -12.438 2.664 9.852 1 95.81 97 GLN A N 1
ATOM 769 C CA . GLN A 1 97 ? -13.133 3.949 9.812 1 95.81 97 GLN A CA 1
ATOM 770 C C . GLN A 1 97 ? -12.164 5.102 10.078 1 95.81 97 GLN A C 1
ATOM 772 O O . GLN A 1 97 ? -11.266 4.984 10.914 1 95.81 97 GLN A O 1
ATOM 777 N N . PHE A 1 98 ? -12.383 6.176 9.367 1 96.69 98 PHE A N 1
ATOM 778 C CA . PHE A 1 98 ? -11.727 7.426 9.742 1 96.69 98 PHE A CA 1
ATOM 779 C C . PHE A 1 98 ? -12.367 8.016 10.992 1 96.69 98 PHE A C 1
ATOM 781 O O . PHE A 1 98 ? -13.594 8.023 11.125 1 96.69 98 PHE A O 1
ATOM 788 N N . LEU A 1 99 ? -11.562 8.492 11.883 1 96.69 99 LEU A N 1
ATOM 789 C CA . LEU A 1 99 ? -12.016 8.953 13.188 1 96.69 99 LEU A CA 1
ATOM 790 C C . LEU A 1 99 ? -11.828 10.461 13.32 1 96.69 99 LEU A C 1
ATOM 792 O O . LEU A 1 99 ? -10.703 10.945 13.477 1 96.69 99 LEU A O 1
ATOM 796 N N . PRO A 1 100 ? -12.922 11.227 13.297 1 97.25 100 PRO A N 1
ATOM 797 C CA . PRO A 1 100 ? -12.812 12.68 13.422 1 97.25 100 PRO A CA 1
ATOM 798 C C . PRO A 1 100 ? -12.461 13.125 14.844 1 97.25 100 PRO A C 1
ATOM 800 O O . PRO A 1 100 ? -12.695 12.383 15.805 1 97.25 100 PRO A O 1
ATOM 803 N N . SER A 1 101 ? -11.891 14.242 14.977 1 97.44 101 SER A N 1
ATOM 804 C CA . SER A 1 101 ? -11.539 14.891 16.234 1 97.44 101 SER A CA 1
ATOM 805 C C . SER A 1 101 ? -11.664 16.406 16.125 1 97.44 101 SER A C 1
ATOM 807 O O . SER A 1 101 ? -11.562 16.969 15.031 1 97.44 101 SER A O 1
ATOM 809 N N . ASN A 1 102 ? -11.914 17.031 17.266 1 97.56 102 ASN A N 1
ATOM 810 C CA . ASN A 1 102 ? -11.914 18.484 17.281 1 97.56 102 ASN A CA 1
ATOM 811 C C . ASN A 1 102 ? -10.5 19.047 17.406 1 97.56 102 ASN A C 1
ATOM 813 O O . ASN A 1 102 ? -10.312 20.266 17.516 1 97.56 102 ASN A O 1
ATOM 817 N N . SER A 1 103 ? -9.516 18.203 17.422 1 96.75 103 SER A N 1
ATOM 818 C CA . SER A 1 103 ? -8.094 18.516 17.344 1 96.75 103 SER A CA 1
ATOM 819 C C . SER A 1 103 ? -7.5 18.031 16.031 1 96.75 103 SER A C 1
ATOM 821 O O . SER A 1 103 ? -7.582 16.844 15.695 1 96.75 103 SER A O 1
ATOM 823 N N . PRO A 1 104 ? -6.875 18.922 15.258 1 95.38 104 PRO A N 1
ATOM 824 C CA . PRO A 1 104 ? -6.379 18.531 13.938 1 95.38 104 PRO A CA 1
ATOM 825 C C . PRO A 1 104 ? -5.332 17.422 14 1 95.38 104 PRO A C 1
ATOM 827 O O . PRO A 1 104 ? -5.227 16.609 13.078 1 95.38 104 PRO A O 1
ATOM 830 N N . LEU A 1 105 ? -4.531 17.297 15.039 1 93.12 105 LEU A N 1
ATOM 831 C CA . LEU A 1 105 ? -3.467 16.297 15.109 1 93.12 105 LEU A CA 1
ATOM 832 C C . LEU A 1 105 ? -3.986 14.992 15.68 1 93.12 105 LEU A C 1
ATOM 834 O O . LEU A 1 105 ? -3.24 14.016 15.781 1 93.12 105 LEU A O 1
ATOM 838 N N . GLU A 1 106 ? -5.273 15.023 16.078 1 95.44 106 GLU A N 1
ATOM 839 C CA . GLU A 1 106 ? -5.855 13.797 16.625 1 95.44 106 GLU A CA 1
ATOM 840 C C . GLU A 1 106 ? -6.785 13.133 15.617 1 95.44 106 GLU A C 1
ATOM 842 O O . GLU A 1 106 ? -7.387 12.094 15.906 1 95.44 106 GLU A O 1
ATOM 847 N N . LEU A 1 107 ? -7 13.789 14.477 1 96.81 107 LEU A N 1
ATOM 848 C CA . LEU A 1 107 ? -7.656 13.078 13.391 1 96.81 107 LEU A CA 1
ATOM 849 C C . LEU A 1 107 ? -6.949 11.758 13.102 1 96.81 107 LEU A C 1
ATOM 851 O O . LEU A 1 107 ? -5.723 11.719 12.977 1 96.81 107 LEU A O 1
ATOM 855 N N . SER A 1 108 ? -7.699 10.68 13.008 1 95.75 108 SER A N 1
ATOM 856 C CA . SER A 1 108 ? -7.062 9.375 12.914 1 95.75 108 SER A CA 1
ATOM 857 C C . SER A 1 108 ? -7.867 8.43 12.031 1 95.75 108 SER A C 1
ATOM 859 O O . SER A 1 108 ? -8.781 8.859 11.32 1 95.75 108 SER A O 1
ATOM 861 N N . VAL A 1 109 ? -7.41 7.246 11.898 1 96.5 109 VAL A N 1
ATOM 862 C CA . VAL A 1 109 ? -8.055 6.188 11.133 1 96.5 109 VAL A CA 1
ATOM 863 C C . VAL A 1 109 ? -7.805 4.836 11.797 1 96.5 109 VAL A C 1
ATOM 865 O O . VAL A 1 109 ? -6.738 4.605 12.367 1 96.5 109 VAL A O 1
ATOM 868 N N . GLN A 1 110 ? -8.805 4.012 11.82 1 96.81 110 GLN A N 1
ATOM 869 C CA . GLN A 1 110 ? -8.602 2.631 12.25 1 96.81 110 GLN A CA 1
ATOM 870 C C . GLN A 1 110 ? -7.746 1.863 11.25 1 96.81 110 GLN A C 1
ATOM 872 O O . GLN A 1 110 ? -7.996 1.91 10.047 1 96.81 110 GLN A O 1
ATOM 877 N N . TYR A 1 111 ? -6.738 1.146 11.82 1 97.19 111 TYR A N 1
ATOM 878 C CA . TYR A 1 111 ? -5.945 0.306 10.93 1 97.19 111 TYR A CA 1
ATOM 879 C C . TYR A 1 111 ? -5.277 -0.828 11.695 1 97.19 111 TYR A C 1
ATOM 881 O O . TYR A 1 111 ? -5.078 -0.73 12.914 1 97.19 111 TYR A O 1
ATOM 889 N N . ARG A 1 112 ? -4.965 -1.895 11.023 1 97.62 112 ARG A N 1
ATOM 890 C CA . ARG A 1 112 ? -4.031 -2.969 11.344 1 97.62 112 ARG A CA 1
ATOM 891 C C . ARG A 1 112 ? -2.994 -3.139 10.242 1 97.62 112 ARG A C 1
ATOM 893 O O . ARG A 1 112 ? -3.344 -3.248 9.062 1 97.62 112 ARG A O 1
ATOM 900 N N . SER A 1 113 ? -1.754 -3.09 10.648 1 97 113 SER A N 1
ATOM 901 C CA . SER A 1 113 ? -0.735 -3.17 9.602 1 97 113 SER A CA 1
ATOM 902 C C . SER A 1 113 ? 0.427 -4.059 10.039 1 97 113 SER A C 1
ATOM 904 O O . SER A 1 113 ? 0.75 -4.133 11.227 1 97 113 SER A O 1
ATOM 906 N N . VAL A 1 114 ? 0.996 -4.742 9.117 1 97.69 114 VAL A N 1
ATOM 907 C CA . VAL A 1 114 ? 2.209 -5.535 9.281 1 97.69 114 VAL A CA 1
ATOM 908 C C . VAL A 1 114 ? 3.246 -5.125 8.242 1 97.69 114 VAL A C 1
ATOM 910 O O . VAL A 1 114 ? 2.92 -4.965 7.062 1 97.69 114 VAL A O 1
ATOM 913 N N . MET A 1 115 ? 4.422 -4.91 8.68 1 96.25 115 MET A N 1
ATOM 914 C CA . MET A 1 115 ? 5.586 -4.703 7.824 1 96.25 115 MET A CA 1
ATOM 915 C C . MET A 1 115 ? 6.512 -5.91 7.859 1 96.25 115 MET A C 1
ATOM 917 O O . MET A 1 115 ? 6.863 -6.398 8.938 1 96.25 115 MET A O 1
ATOM 921 N N . VAL A 1 116 ? 6.883 -6.344 6.695 1 96.62 116 VAL A N 1
ATOM 922 C CA . VAL A 1 116 ? 7.801 -7.469 6.574 1 96.62 116 VAL A CA 1
ATOM 923 C C . VAL A 1 116 ? 9.062 -7.027 5.836 1 96.62 116 VAL A C 1
ATOM 925 O O . VAL A 1 116 ? 8.984 -6.434 4.758 1 96.62 116 VAL A O 1
ATOM 928 N N . PHE A 1 117 ? 10.164 -7.289 6.445 1 93.12 117 PHE A N 1
ATOM 929 C CA . PHE A 1 117 ? 11.469 -7.008 5.863 1 93.12 117 PHE A CA 1
ATOM 930 C C . PHE A 1 117 ? 12.203 -8.305 5.52 1 93.12 117 PHE A C 1
ATOM 932 O O . PHE A 1 117 ? 12.258 -9.227 6.336 1 93.12 117 PHE A O 1
ATOM 939 N N . GLY A 1 118 ? 12.695 -8.297 4.297 1 93.19 118 GLY A N 1
ATOM 940 C CA . GLY A 1 118 ? 13.391 -9.516 3.916 1 93.19 118 GLY A CA 1
ATOM 941 C C . GLY A 1 118 ? 14.047 -9.43 2.555 1 93.19 118 GLY A C 1
ATOM 942 O O . GLY A 1 118 ? 14.391 -8.336 2.094 1 93.19 118 GLY A O 1
ATOM 943 N N . THR A 1 119 ? 14.305 -10.609 2.021 1 92.25 119 THR A N 1
ATOM 944 C CA . THR A 1 119 ? 14.953 -10.742 0.72 1 92.25 119 THR A CA 1
ATOM 945 C C . THR A 1 119 ? 14.102 -11.602 -0.214 1 92.25 119 THR A C 1
ATOM 947 O O . THR A 1 119 ? 13.641 -12.68 0.171 1 92.25 119 THR A O 1
ATOM 950 N N . ALA A 1 120 ? 13.898 -11.086 -1.413 1 92.38 120 ALA A N 1
ATOM 951 C CA . ALA A 1 120 ? 13.086 -11.797 -2.398 1 92.38 120 ALA A CA 1
ATOM 952 C C . ALA A 1 120 ? 13.969 -12.57 -3.379 1 92.38 120 ALA A C 1
ATOM 954 O O . ALA A 1 120 ? 15.047 -12.109 -3.748 1 92.38 120 ALA A O 1
ATOM 955 N N . ARG A 1 121 ? 13.492 -13.727 -3.785 1 91.88 121 ARG A N 1
ATOM 956 C CA . ARG A 1 121 ? 14.109 -14.5 -4.855 1 91.88 121 ARG A CA 1
ATOM 957 C C . ARG A 1 121 ? 13.062 -15.039 -5.82 1 91.88 121 ARG A C 1
ATOM 959 O O . ARG A 1 121 ? 11.906 -15.234 -5.441 1 91.88 121 ARG A O 1
ATOM 966 N N . VAL A 1 122 ? 13.5 -15.297 -7.023 1 92.94 122 VAL A N 1
ATOM 967 C CA . VAL A 1 122 ? 12.625 -15.906 -8.016 1 92.94 122 VAL A CA 1
ATOM 968 C C . VAL A 1 122 ? 12.625 -17.422 -7.855 1 92.94 122 VAL A C 1
ATOM 970 O O . VAL A 1 122 ? 13.688 -18.031 -7.703 1 92.94 122 VAL A O 1
ATOM 973 N N . LEU A 1 123 ? 11.422 -17.953 -7.805 1 94.44 123 LEU A N 1
ATOM 974 C CA . LEU A 1 123 ? 11.281 -19.406 -7.738 1 94.44 123 LEU A CA 1
ATOM 975 C C . LEU A 1 123 ? 11.18 -20 -9.141 1 94.44 123 LEU A C 1
ATOM 977 O O . LEU A 1 123 ? 10.797 -19.312 -10.086 1 94.44 123 LEU A O 1
ATOM 981 N N . ALA A 1 124 ? 11.523 -21.297 -9.203 1 94.19 124 ALA A N 1
ATOM 982 C CA . ALA A 1 124 ? 11.453 -22 -10.484 1 94.19 124 ALA A CA 1
ATOM 983 C C . ALA A 1 124 ? 10.922 -23.422 -10.305 1 94.19 124 ALA A C 1
ATOM 985 O O . ALA A 1 124 ? 10.938 -23.969 -9.195 1 94.19 124 ALA A O 1
ATOM 986 N N . GLY A 1 125 ? 10.398 -23.969 -11.375 1 96.31 125 GLY A N 1
ATOM 987 C CA . GLY A 1 125 ? 9.977 -25.359 -11.391 1 96.31 125 GLY A CA 1
ATOM 988 C C . GLY A 1 125 ? 8.906 -25.688 -10.375 1 96.31 125 GLY A C 1
ATOM 989 O O . GLY A 1 125 ? 7.898 -24.969 -10.281 1 96.31 125 GLY A O 1
ATOM 990 N N . GLU A 1 126 ? 9.156 -26.734 -9.672 1 97.94 126 GLU A N 1
ATOM 991 C CA . GLU A 1 126 ? 8.141 -27.234 -8.75 1 97.94 126 GLU A CA 1
ATOM 992 C C . GLU A 1 126 ? 7.938 -26.281 -7.582 1 97.94 126 GLU A C 1
ATOM 994 O O . GLU A 1 126 ? 6.824 -26.156 -7.059 1 97.94 126 GLU A O 1
ATOM 999 N N . ASP A 1 127 ? 9 -25.609 -7.184 1 97.62 127 ASP A N 1
ATOM 1000 C CA . ASP A 1 127 ? 8.867 -24.625 -6.117 1 97.62 127 ASP A CA 1
ATOM 1001 C C . ASP A 1 127 ? 7.922 -23.484 -6.531 1 97.62 127 ASP A C 1
ATOM 1003 O O . ASP A 1 127 ? 7.098 -23.047 -5.738 1 97.62 127 ASP A O 1
ATOM 1007 N N . ALA A 1 128 ? 8.078 -23.062 -7.785 1 97.31 128 ALA A N 1
ATOM 1008 C CA . ALA A 1 128 ? 7.199 -22.031 -8.32 1 97.31 128 ALA A CA 1
ATOM 1009 C C . ALA A 1 128 ? 5.758 -22.531 -8.406 1 97.31 128 ALA A C 1
ATOM 1011 O O . ALA A 1 128 ? 4.824 -21.812 -8.055 1 97.31 128 ALA A O 1
ATOM 1012 N N . ARG A 1 129 ? 5.621 -23.734 -8.867 1 98.44 129 ARG A N 1
ATOM 1013 C CA . ARG A 1 129 ? 4.285 -24.312 -8.992 1 98.44 129 ARG A CA 1
ATOM 1014 C C . ARG A 1 129 ? 3.596 -24.391 -7.633 1 98.44 129 ARG A C 1
ATOM 1016 O O . ARG A 1 129 ? 2.424 -24.031 -7.504 1 98.44 129 ARG A O 1
ATOM 1023 N N . ALA A 1 130 ? 4.34 -24.906 -6.656 1 98.44 130 ALA A N 1
ATOM 1024 C CA . ALA A 1 130 ? 3.791 -25.031 -5.312 1 98.44 130 ALA A CA 1
ATOM 1025 C C . ALA A 1 130 ? 3.404 -23.672 -4.746 1 98.44 130 ALA A C 1
ATOM 1027 O O . ALA A 1 130 ? 2.35 -23.531 -4.125 1 98.44 130 ALA A O 1
ATOM 1028 N N . ALA A 1 131 ? 4.199 -22.688 -4.914 1 98.31 131 ALA A N 1
ATOM 1029 C CA . ALA A 1 131 ? 3.934 -21.328 -4.43 1 98.31 131 ALA A CA 1
ATOM 1030 C C . ALA A 1 131 ? 2.701 -20.734 -5.102 1 98.31 131 ALA A C 1
ATOM 1032 O O . ALA A 1 131 ? 1.85 -20.141 -4.441 1 98.31 131 ALA A O 1
ATOM 1033 N N . LEU A 1 132 ? 2.625 -20.891 -6.406 1 98.06 132 LEU A N 1
ATOM 1034 C CA . LEU A 1 132 ? 1.478 -20.391 -7.152 1 98.06 132 LEU A CA 1
ATOM 1035 C C . LEU A 1 132 ? 0.193 -21.078 -6.711 1 98.06 132 LEU A C 1
ATOM 1037 O O . LEU A 1 132 ? -0.869 -20.453 -6.66 1 98.06 132 LEU A O 1
ATOM 1041 N N . THR A 1 133 ? 0.327 -22.328 -6.477 1 98.56 133 THR A N 1
ATOM 1042 C CA . THR A 1 133 ? -0.816 -23.078 -5.965 1 98.56 133 THR A CA 1
ATOM 1043 C C . THR A 1 133 ? -1.277 -22.516 -4.625 1 98.56 133 THR A C 1
ATOM 1045 O O . THR A 1 133 ? -2.461 -22.219 -4.441 1 98.56 133 THR A O 1
ATOM 1048 N N . THR A 1 134 ? -0.326 -22.359 -3.715 1 98.44 134 THR A N 1
ATOM 1049 C CA . THR A 1 134 ? -0.644 -21.797 -2.406 1 98.44 134 THR A CA 1
ATOM 1050 C C . THR A 1 134 ? -1.28 -20.406 -2.549 1 98.44 134 THR A C 1
ATOM 1052 O O . THR A 1 134 ? -2.285 -20.109 -1.9 1 98.44 134 THR A O 1
ATOM 1055 N N . LEU A 1 135 ? -0.738 -19.578 -3.395 1 98.44 135 LEU A N 1
ATOM 1056 C CA . LEU A 1 135 ? -1.245 -18.234 -3.643 1 98.44 135 LEU A CA 1
ATOM 1057 C C . LEU A 1 135 ? -2.678 -18.281 -4.16 1 98.44 135 LEU A C 1
ATOM 1059 O O . LEU A 1 135 ? -3.559 -17.594 -3.623 1 98.44 135 LEU A O 1
ATOM 1063 N N . SER A 1 136 ? -2.902 -19.062 -5.176 1 98.12 136 SER A N 1
ATOM 1064 C CA . SER A 1 136 ? -4.223 -19.172 -5.785 1 98.12 136 SER A CA 1
ATOM 1065 C C . SER A 1 136 ? -5.27 -19.625 -4.773 1 98.12 136 SER A C 1
ATOM 1067 O O . SER A 1 136 ? -6.332 -19.016 -4.656 1 98.12 136 SER A O 1
ATOM 1069 N N . GLU A 1 137 ? -4.926 -20.641 -4.039 1 98.06 137 GLU A N 1
ATOM 1070 C CA . GLU A 1 137 ? -5.891 -21.25 -3.133 1 98.06 137 GLU A CA 1
ATOM 1071 C C . GLU A 1 137 ? -6.137 -20.375 -1.907 1 98.06 137 GLU A C 1
ATOM 1073 O O . GLU A 1 137 ? -7.227 -20.375 -1.337 1 98.06 137 GLU A O 1
ATOM 1078 N N . ARG A 1 138 ? -5.18 -19.609 -1.482 1 97.75 138 ARG A N 1
ATOM 1079 C CA . ARG A 1 138 ? -5.34 -18.719 -0.346 1 97.75 138 ARG A CA 1
ATOM 1080 C C . ARG A 1 138 ? -6.172 -17.5 -0.727 1 97.75 138 ARG A C 1
ATOM 1082 O O . ARG A 1 138 ? -7.008 -17.031 0.058 1 97.75 138 ARG A O 1
ATOM 1089 N N . VAL A 1 139 ? -5.965 -16.953 -1.894 1 97.44 139 VAL A N 1
ATOM 1090 C CA . VAL A 1 139 ? -6.641 -15.742 -2.336 1 97.44 139 VAL A CA 1
ATOM 1091 C C . VAL A 1 139 ? -8.086 -16.062 -2.711 1 97.44 139 VAL A C 1
ATOM 1093 O O . VAL A 1 139 ? -8.969 -15.203 -2.568 1 97.44 139 VAL A O 1
ATOM 1096 N N . PHE A 1 140 ? -8.297 -17.266 -3.162 1 97 140 PHE A N 1
ATOM 1097 C CA . PHE A 1 140 ? -9.641 -17.734 -3.492 1 97 140 PHE A CA 1
ATOM 1098 C C . PHE A 1 140 ? -10.023 -18.938 -2.631 1 97 140 PHE A C 1
ATOM 1100 O O . PHE A 1 140 ? -9.961 -20.078 -3.086 1 97 140 PHE A O 1
ATOM 1107 N N . PRO A 1 141 ? -10.484 -18.609 -1.459 1 95.38 141 PRO A N 1
ATOM 1108 C CA . PRO A 1 141 ? -10.805 -19.719 -0.554 1 95.38 141 PRO A CA 1
ATOM 1109 C C . PRO A 1 141 ? -11.781 -20.719 -1.169 1 95.38 141 PRO A C 1
ATOM 1111 O O . PRO A 1 141 ? -12.805 -20.312 -1.728 1 95.38 141 PRO A O 1
ATOM 1114 N N . GLY A 1 142 ? -11.492 -21.984 -1.01 1 95.69 142 GLY A N 1
ATOM 1115 C CA . GLY A 1 142 ? -12.32 -23.047 -1.547 1 95.69 142 GLY A CA 1
ATOM 1116 C C . GLY A 1 142 ? -11.859 -23.531 -2.91 1 95.69 142 GLY A C 1
ATOM 1117 O O . GLY A 1 142 ? -12.211 -24.641 -3.334 1 95.69 142 GLY A O 1
ATOM 1118 N N . LEU A 1 143 ? -11.219 -22.719 -3.668 1 96.94 143 LEU A N 1
ATOM 1119 C CA . LEU A 1 143 ? -10.688 -23.078 -4.977 1 96.94 143 LEU A CA 1
ATOM 1120 C C . LEU A 1 143 ? -9.539 -24.062 -4.832 1 96.94 143 LEU A C 1
ATOM 1122 O O . LEU A 1 143 ? -8.688 -23.906 -3.955 1 96.94 143 LEU A O 1
ATOM 1126 N N . LYS A 1 144 ? -9.492 -25.062 -5.664 1 97.69 144 LYS A N 1
ATOM 1127 C CA . LYS A 1 144 ? -8.398 -26.016 -5.719 1 97.69 144 LYS A CA 1
ATOM 1128 C C . LYS A 1 144 ? -7.793 -26.094 -7.117 1 97.69 144 LYS A C 1
ATOM 1130 O O . LYS A 1 144 ? -8.5 -26.375 -8.086 1 97.69 144 LYS A O 1
ATOM 1135 N N . VAL A 1 145 ? -6.531 -25.875 -7.152 1 98.19 145 VAL A N 1
ATOM 1136 C CA . VAL A 1 145 ? -5.82 -25.984 -8.422 1 98.19 145 VAL A CA 1
ATOM 1137 C C . VAL A 1 145 ? -5.812 -27.438 -8.875 1 98.19 145 VAL A C 1
ATOM 1139 O O . VAL A 1 145 ? -5.484 -28.344 -8.094 1 98.19 145 VAL A O 1
ATOM 1142 N N . GLY A 1 146 ? -6.082 -27.688 -10.109 1 97.56 146 GLY A N 1
ATOM 1143 C CA . GLY A 1 146 ? -6.191 -29.047 -10.633 1 97.56 146 GLY A CA 1
ATOM 1144 C C . GLY A 1 146 ? -7.59 -29.625 -10.531 1 97.56 146 GLY A C 1
ATOM 1145 O O . GLY A 1 146 ? -7.891 -30.656 -11.125 1 97.56 146 GLY A O 1
ATOM 1146 N N . GLU A 1 147 ? -8.461 -29 -9.734 1 96.94 147 GLU A N 1
ATOM 1147 C CA . GLU A 1 147 ? -9.859 -29.391 -9.602 1 96.94 147 GLU A CA 1
ATOM 1148 C C . GLU A 1 147 ? -10.789 -28.266 -10.047 1 96.94 147 GLU A C 1
ATOM 1150 O O . GLU A 1 147 ? -11.383 -28.328 -11.133 1 96.94 147 GLU A O 1
ATOM 1155 N N . THR A 1 148 ? -10.82 -27.172 -9.297 1 96.62 148 THR A N 1
ATOM 1156 C CA . THR A 1 148 ? -11.617 -26.016 -9.68 1 96.62 148 THR A CA 1
ATOM 1157 C C . THR A 1 148 ? -11.023 -25.344 -10.922 1 96.62 148 THR A C 1
ATOM 1159 O O . THR A 1 148 ? -11.75 -24.969 -11.836 1 96.62 148 THR A O 1
ATOM 1162 N N . THR A 1 149 ? -9.742 -25.188 -10.938 1 97.44 149 THR A N 1
ATOM 1163 C CA . THR A 1 149 ? -9.008 -24.75 -12.117 1 97.44 149 THR A CA 1
ATOM 1164 C C . THR A 1 149 ? -8.25 -25.906 -12.758 1 97.44 149 THR A C 1
ATOM 1166 O O . THR A 1 149 ? -8.023 -26.938 -12.109 1 97.44 149 THR A O 1
ATOM 1169 N N . ARG A 1 150 ? -7.906 -25.719 -14.016 1 97.69 150 ARG A N 1
ATOM 1170 C CA . ARG A 1 150 ? -6.949 -26.656 -14.578 1 97.69 150 ARG A CA 1
ATOM 1171 C C . ARG A 1 150 ? -5.629 -26.625 -13.812 1 97.69 150 ARG A C 1
ATOM 1173 O O . ARG A 1 150 ? -5.371 -25.688 -13.062 1 97.69 150 ARG A O 1
ATOM 1180 N N . PRO A 1 151 ? -4.754 -27.625 -13.938 1 97.94 151 PRO A N 1
ATOM 1181 C CA . PRO A 1 151 ? -3.439 -27.578 -13.297 1 97.94 151 PRO A CA 1
ATOM 1182 C C . PRO A 1 151 ? -2.547 -26.484 -13.859 1 97.94 151 PRO A C 1
ATOM 1184 O O . PRO A 1 151 ? -2.799 -25.984 -14.961 1 97.94 151 PRO A O 1
ATOM 1187 N N . ILE A 1 152 ? -1.562 -26.109 -13.117 1 98.25 152 ILE A N 1
ATOM 1188 C CA . ILE A 1 152 ? -0.549 -25.156 -13.57 1 98.25 152 ILE A CA 1
ATOM 1189 C C . ILE A 1 152 ? 0.458 -25.875 -14.469 1 98.25 152 ILE A C 1
ATOM 1191 O O . ILE A 1 152 ? 1.154 -26.797 -14.023 1 98.25 152 ILE A O 1
ATOM 1195 N N . SER A 1 153 ? 0.53 -25.453 -15.672 1 96.75 153 SER A N 1
ATOM 1196 C CA . SER A 1 153 ? 1.394 -26.125 -16.641 1 96.75 153 SER A CA 1
ATOM 1197 C C . SER A 1 153 ? 2.803 -25.531 -16.625 1 96.75 153 SER A C 1
ATOM 1199 O O . SER A 1 153 ? 3.035 -24.484 -16.016 1 96.75 153 SER A O 1
ATOM 1201 N N . GLU A 1 154 ? 3.711 -26.234 -17.297 1 96.56 154 GLU A N 1
ATOM 1202 C CA . GLU A 1 154 ? 5.059 -25.703 -17.484 1 96.56 154 GLU A CA 1
ATOM 1203 C C . GLU A 1 154 ? 5.039 -24.391 -18.25 1 96.56 154 GLU A C 1
ATOM 1205 O O . GLU A 1 154 ? 5.832 -23.484 -17.953 1 96.56 154 GLU A O 1
ATOM 1210 N N . ASP A 1 155 ? 4.18 -24.344 -19.219 1 94.81 155 ASP A N 1
ATOM 1211 C CA . ASP A 1 155 ? 4.059 -23.109 -20 1 94.81 155 ASP A CA 1
ATOM 1212 C C . ASP A 1 155 ? 3.605 -21.938 -19.125 1 94.81 155 ASP A C 1
ATOM 1214 O O . ASP A 1 155 ? 4.055 -20.812 -19.312 1 94.81 155 ASP A O 1
ATOM 1218 N N . ASP A 1 156 ? 2.645 -22.172 -18.203 1 95.56 156 ASP A N 1
ATOM 1219 C CA . ASP A 1 156 ? 2.219 -21.141 -17.25 1 95.56 156 ASP A CA 1
ATOM 1220 C C . ASP A 1 156 ? 3.408 -20.594 -16.469 1 95.56 156 ASP A C 1
ATOM 1222 O O . ASP A 1 156 ? 3.521 -19.391 -16.266 1 95.56 156 ASP A O 1
ATOM 1226 N N . LEU A 1 157 ? 4.277 -21.469 -15.992 1 95.75 157 LEU A N 1
ATOM 1227 C CA . LEU A 1 157 ? 5.418 -21.094 -15.172 1 95.75 157 LEU A CA 1
ATOM 1228 C C . LEU A 1 157 ? 6.418 -20.266 -15.977 1 95.75 157 LEU A C 1
ATOM 1230 O O . LEU A 1 157 ? 7.125 -19.422 -15.414 1 95.75 157 LEU A O 1
ATOM 1234 N N . LYS A 1 158 ? 6.445 -20.438 -17.312 1 92.12 158 LYS A N 1
ATOM 1235 C CA . LYS A 1 158 ? 7.336 -19.688 -18.188 1 92.12 158 LYS A CA 1
ATOM 1236 C C . LYS A 1 158 ? 6.82 -18.266 -18.391 1 92.12 158 LYS A C 1
ATOM 1238 O O . LYS A 1 158 ? 7.59 -17.359 -18.734 1 92.12 158 LYS A O 1
ATOM 1243 N N . ARG A 1 159 ? 5.555 -18.094 -18.156 1 90.25 159 ARG A N 1
ATOM 1244 C CA . ARG A 1 159 ? 4.941 -16.797 -18.469 1 90.25 159 ARG A CA 1
ATOM 1245 C C . ARG A 1 159 ? 4.73 -15.977 -17.203 1 90.25 159 ARG A C 1
ATOM 1247 O O . ARG A 1 159 ? 4.137 -14.898 -17.25 1 90.25 159 ARG A O 1
ATOM 1254 N N . THR A 1 160 ? 5.102 -16.484 -16.141 1 91.81 160 THR A N 1
ATOM 1255 C CA . THR A 1 160 ? 4.902 -15.781 -14.875 1 91.81 160 THR A CA 1
ATOM 1256 C C . THR A 1 160 ? 6.176 -15.812 -14.031 1 91.81 160 THR A C 1
ATOM 1258 O O . THR A 1 160 ? 6.93 -16.781 -14.078 1 91.81 160 THR A O 1
ATOM 1261 N N . SER A 1 161 ? 6.477 -14.758 -13.383 1 92.56 161 SER A N 1
ATOM 1262 C CA . SER A 1 161 ? 7.52 -14.742 -12.359 1 92.56 161 SER A CA 1
ATOM 1263 C C . SER A 1 161 ? 6.934 -14.93 -10.969 1 92.56 161 SER A C 1
ATOM 1265 O O . SER A 1 161 ? 6.062 -14.172 -10.539 1 92.56 161 SER A O 1
ATOM 1267 N N . VAL A 1 162 ? 7.367 -15.961 -10.32 1 95.31 162 VAL A N 1
ATOM 1268 C CA . VAL A 1 162 ? 6.91 -16.266 -8.969 1 95.31 162 VAL A CA 1
ATOM 1269 C C . VAL A 1 162 ? 8.023 -15.953 -7.969 1 95.31 162 VAL A C 1
ATOM 1271 O O . VAL A 1 162 ? 9.18 -16.344 -8.172 1 95.31 162 VAL A O 1
ATOM 1274 N N . TYR A 1 163 ? 7.656 -15.281 -6.855 1 95.19 163 TYR A N 1
ATOM 1275 C CA . TYR A 1 163 ? 8.648 -14.805 -5.898 1 95.19 163 TYR A CA 1
ATOM 1276 C C . TYR A 1 163 ? 8.383 -15.367 -4.512 1 95.19 163 TYR A C 1
ATOM 1278 O O . TYR A 1 163 ? 7.227 -15.578 -4.129 1 95.19 163 TYR A O 1
ATOM 1286 N N . SER A 1 164 ? 9.461 -15.609 -3.842 1 96.56 164 SER A N 1
ATOM 1287 C CA . SER A 1 164 ? 9.445 -15.852 -2.402 1 96.56 164 SER A CA 1
ATOM 1288 C C . SER A 1 164 ? 10.195 -14.766 -1.646 1 96.56 164 SER A C 1
ATOM 1290 O O . SER A 1 164 ? 11.375 -14.523 -1.904 1 96.56 164 SER A O 1
ATOM 1292 N N . LEU A 1 165 ? 9.562 -14.086 -0.752 1 96.38 165 LEU A N 1
ATOM 1293 C CA . LEU A 1 165 ? 10.188 -13.148 0.17 1 96.38 165 LEU A CA 1
ATOM 1294 C C . LEU A 1 165 ? 10.453 -13.805 1.521 1 96.38 165 LEU A C 1
ATOM 1296 O O . LEU A 1 165 ? 9.523 -13.984 2.318 1 96.38 165 LEU A O 1
ATOM 1300 N N . SER A 1 166 ? 11.648 -14.125 1.705 1 96.38 166 SER A N 1
ATOM 1301 C CA . SER A 1 166 ? 12.016 -14.664 3.01 1 96.38 166 SER A CA 1
ATOM 1302 C C . SER A 1 166 ? 11.922 -13.602 4.098 1 96.38 166 SER A C 1
ATOM 1304 O O . SER A 1 166 ? 12.414 -12.477 3.918 1 96.38 166 SER A O 1
ATOM 1306 N N . ILE A 1 167 ? 11.336 -13.945 5.23 1 96.38 167 ILE A N 1
ATOM 1307 C CA . ILE A 1 167 ? 11.102 -12.969 6.285 1 96.38 167 ILE A CA 1
ATOM 1308 C C . ILE A 1 167 ? 12.312 -12.891 7.207 1 96.38 167 ILE A C 1
ATOM 1310 O O . ILE A 1 167 ? 12.648 -13.867 7.883 1 96.38 167 ILE A O 1
ATOM 1314 N N . ASP A 1 168 ? 12.945 -11.781 7.238 1 94.06 168 ASP A N 1
ATOM 1315 C CA . ASP A 1 168 ? 14.023 -11.531 8.188 1 94.06 168 ASP A CA 1
ATOM 1316 C C . ASP A 1 168 ? 13.492 -10.898 9.477 1 94.06 168 ASP A C 1
ATOM 1318 O O . ASP A 1 168 ? 13.891 -11.297 10.57 1 94.06 168 ASP A O 1
ATOM 1322 N N . ARG A 1 169 ? 12.656 -9.93 9.289 1 93.12 169 ARG A N 1
ATOM 1323 C CA . ARG A 1 169 ? 12.047 -9.195 10.391 1 93.12 169 ARG A CA 1
ATOM 1324 C C . ARG A 1 169 ? 10.641 -8.727 10.023 1 93.12 169 ARG A C 1
ATOM 1326 O O . ARG A 1 169 ? 10.312 -8.609 8.844 1 93.12 169 ARG A O 1
ATOM 1333 N N . TRP A 1 170 ? 9.852 -8.609 11.047 1 94.5 170 TRP A N 1
ATOM 1334 C CA . TRP A 1 170 ? 8.523 -8.055 10.812 1 94.5 170 TRP A CA 1
ATOM 1335 C C . TRP A 1 170 ? 8.055 -7.242 12.023 1 94.5 170 TRP A C 1
ATOM 1337 O O . TRP A 1 170 ? 8.68 -7.277 13.078 1 94.5 170 TRP A O 1
ATOM 1347 N N . SER A 1 171 ? 7.102 -6.379 11.805 1 93.88 171 SER A N 1
ATOM 1348 C CA . SER A 1 171 ? 6.453 -5.598 12.852 1 93.88 171 SER A CA 1
ATOM 1349 C C . SER A 1 171 ? 4.973 -5.395 12.555 1 93.88 171 SER A C 1
ATOM 1351 O O . SER A 1 171 ? 4.574 -5.324 11.391 1 93.88 171 SER A O 1
ATOM 1353 N N . GLY A 1 172 ? 4.191 -5.465 13.578 1 95.06 172 GLY A N 1
ATOM 1354 C CA . GLY A 1 172 ? 2.76 -5.223 13.484 1 95.06 172 GLY A CA 1
ATOM 1355 C C . GLY A 1 172 ? 2.285 -4.082 14.359 1 95.06 172 GLY A C 1
ATOM 1356 O O . GLY A 1 172 ? 2.754 -3.922 15.484 1 95.06 172 GLY A O 1
ATOM 1357 N N . LYS A 1 173 ? 1.396 -3.277 13.867 1 94.38 173 LYS A N 1
ATOM 1358 C CA . LYS A 1 173 ? 0.8 -2.17 14.609 1 94.38 173 LYS A CA 1
ATOM 1359 C C . LYS A 1 173 ? -0.717 -2.152 14.453 1 94.38 173 LYS A C 1
ATOM 1361 O O . LYS A 1 173 ? -1.239 -2.531 13.398 1 94.38 173 LYS A O 1
ATOM 1366 N N . GLU A 1 174 ? -1.344 -1.709 15.477 1 95.75 174 GLU A N 1
ATOM 1367 C CA . GLU A 1 174 ? -2.797 -1.591 15.43 1 95.75 174 GLU A CA 1
ATOM 1368 C C . GLU A 1 174 ? -3.266 -0.304 16.109 1 95.75 174 GLU A C 1
ATOM 1370 O O . GLU A 1 174 ? -2.771 0.056 17.172 1 95.75 174 GLU A O 1
ATOM 1375 N N . ASN A 1 175 ? -4.031 0.464 15.445 1 94.75 175 ASN A N 1
ATOM 1376 C CA . ASN A 1 175 ? -4.922 1.49 15.984 1 94.75 175 ASN A CA 1
ATOM 1377 C C . ASN A 1 175 ? -6.379 1.197 15.648 1 94.75 175 ASN A C 1
ATOM 1379 O O . ASN A 1 175 ? -6.801 1.352 14.5 1 94.75 175 ASN A O 1
ATOM 1383 N N . TRP A 1 176 ? -7.141 0.784 16.641 1 95.38 176 TRP A N 1
ATOM 1384 C CA . TRP A 1 176 ? -8.508 0.385 16.344 1 95.38 176 TRP A CA 1
ATOM 1385 C C . TRP A 1 176 ? -9.477 0.915 17.406 1 95.38 176 TRP A C 1
ATOM 1387 O O . TRP A 1 176 ? -10.414 0.22 17.797 1 95.38 176 TRP A O 1
ATOM 1397 N N . ALA A 1 177 ? -9.164 2.051 17.891 1 93.56 177 ALA A N 1
ATOM 1398 C CA . ALA A 1 177 ? -10.07 2.734 18.812 1 93.56 177 ALA A CA 1
ATOM 1399 C C . ALA A 1 177 ? -11.367 3.117 18.109 1 93.56 177 ALA A C 1
ATOM 1401 O O . ALA A 1 177 ? -11.391 3.342 16.906 1 93.56 177 ALA A O 1
ATOM 1402 N N . GLU A 1 178 ? -12.422 3.193 18.859 1 93 178 GLU A N 1
ATOM 1403 C CA . GLU A 1 178 ? -13.727 3.525 18.297 1 93 178 GLU A CA 1
ATOM 1404 C C . GLU A 1 178 ? -13.836 5.016 17.984 1 93 178 GLU A C 1
ATOM 1406 O O . GLU A 1 178 ? -14.609 5.414 17.109 1 93 178 GLU A O 1
ATOM 1411 N N . GLN A 1 179 ? -13.141 5.797 18.797 1 93.75 179 GLN A N 1
ATOM 1412 C CA . GLN A 1 179 ? -13.164 7.246 18.641 1 93.75 179 GLN A CA 1
ATOM 1413 C C . GLN A 1 179 ? -11.766 7.836 18.812 1 93.75 179 GLN A C 1
ATOM 1415 O O . GLN A 1 179 ? -10.922 7.262 19.516 1 93.75 179 GLN A O 1
ATOM 1420 N N . ALA A 1 180 ? -11.578 8.914 18.094 1 95 180 ALA A N 1
ATOM 1421 C CA . ALA A 1 180 ? -10.336 9.656 18.297 1 95 180 ALA A CA 1
ATOM 1422 C C . ALA A 1 180 ? -10.383 10.469 19.594 1 95 180 ALA A C 1
ATOM 1424 O O . ALA A 1 180 ? -11.469 10.75 20.109 1 95 180 ALA A O 1
ATOM 1425 N N . ILE A 1 181 ? -9.25 10.812 20.062 1 93.56 181 ILE A N 1
ATOM 1426 C CA . ILE A 1 181 ? -9.141 11.688 21.219 1 93.56 181 ILE A CA 1
ATOM 1427 C C . ILE A 1 181 ? -9.766 13.039 20.906 1 93.56 181 ILE A C 1
ATOM 1429 O O . ILE A 1 181 ? -9.609 13.562 19.797 1 93.56 181 ILE A O 1
ATOM 1433 N N . GLN A 1 182 ? -10.484 13.578 21.859 1 95.06 182 GLN A N 1
ATOM 1434 C CA . GLN A 1 182 ? -11.055 14.922 21.766 1 95.06 182 GLN A CA 1
ATOM 1435 C C . GLN A 1 182 ? -10.43 15.867 22.781 1 95.06 182 GLN A C 1
ATOM 1437 O O . GLN A 1 182 ? -10.102 15.453 23.906 1 95.06 182 GLN A O 1
ATOM 1442 N N . GLU A 1 183 ? -10.289 17.047 22.375 1 94.88 183 GLU A N 1
ATOM 1443 C CA . GLU A 1 183 ? -9.742 18.047 23.297 1 94.88 183 GLU A CA 1
ATOM 1444 C C . GLU A 1 183 ? -10.852 18.766 24.047 1 94.88 183 GLU A C 1
ATOM 1446 O O . GLU A 1 183 ? -11.906 19.062 23.484 1 94.88 183 GLU A O 1
ATOM 1451 N N . GLU A 1 184 ? -10.562 19.141 25.25 1 93.56 184 GLU A N 1
ATOM 1452 C CA . GLU A 1 184 ? -11.578 19.75 26.109 1 93.56 184 GLU A CA 1
ATOM 1453 C C . GLU A 1 184 ? -11.703 21.25 25.844 1 93.56 184 GLU A C 1
ATOM 1455 O O . GLU A 1 184 ? -12.758 21.844 26.078 1 93.56 184 GLU A O 1
ATOM 1460 N N . ASP A 1 185 ? -10.688 21.875 25.375 1 93 185 ASP A N 1
ATOM 1461 C CA . ASP A 1 185 ? -10.617 23.328 25.266 1 93 185 ASP A CA 1
ATOM 1462 C C . ASP A 1 185 ? -11.18 23.797 23.922 1 93 185 ASP A C 1
ATOM 1464 O O . ASP A 1 185 ? -10.891 24.906 23.469 1 93 185 ASP A O 1
ATOM 1468 N N . TRP A 1 186 ? -11.883 22.953 23.203 1 95.56 186 TRP A N 1
ATOM 1469 C CA . TRP A 1 186 ? -12.57 23.266 21.969 1 95.56 186 TRP A CA 1
ATOM 1470 C C . TRP A 1 186 ? -13.961 22.641 21.922 1 95.56 186 TRP A C 1
ATOM 1472 O O . TRP A 1 186 ? -14.195 21.609 22.531 1 95.56 186 TRP A O 1
ATOM 1482 N N . PRO A 1 187 ? -14.891 23.297 21.203 1 95.31 187 PRO A N 1
ATOM 1483 C CA . PRO A 1 187 ? -16.234 22.719 21.141 1 95.31 187 PRO A CA 1
ATOM 1484 C C . PRO A 1 187 ? -16.219 21.266 20.656 1 95.31 187 PRO A C 1
ATOM 1486 O O . PRO A 1 187 ? -15.469 20.906 19.75 1 95.31 187 PRO A O 1
ATOM 1489 N N . ALA A 1 188 ? -17.094 20.516 21.234 1 92.44 188 ALA A N 1
ATOM 1490 C CA . ALA A 1 188 ? -17.219 19.109 20.844 1 92.44 188 ALA A CA 1
ATOM 1491 C C . ALA A 1 188 ? -17.75 18.984 19.422 1 92.44 188 ALA A C 1
ATOM 1493 O O . ALA A 1 188 ? -18.484 19.859 18.938 1 92.44 188 ALA A O 1
ATOM 1494 N N . LEU A 1 189 ? -17.406 17.828 18.828 1 93.88 189 LEU A N 1
ATOM 1495 C CA . LEU A 1 189 ? -17.922 17.578 17.484 1 93.88 189 LEU A CA 1
ATOM 1496 C C . LEU A 1 189 ? -19.438 17.438 17.5 1 93.88 189 LEU A C 1
ATOM 1498 O O . LEU A 1 189 ? -20 16.844 18.438 1 93.88 189 LEU A O 1
ATOM 1502 N N . GLY A 1 190 ? -20.031 17.922 16.484 1 89.19 190 GLY A N 1
ATOM 1503 C CA . GLY A 1 190 ? -21.469 17.75 16.344 1 89.19 190 GLY A CA 1
ATOM 1504 C C . GLY A 1 190 ? -21.875 16.312 16.062 1 89.19 190 GLY A C 1
ATOM 1505 O O . GLY A 1 190 ? -21.031 15.484 15.734 1 89.19 190 GLY A O 1
ATOM 1506 N N . PRO A 1 191 ? -23.156 15.953 16.203 1 88.12 191 PRO A N 1
ATOM 1507 C CA . PRO A 1 191 ? -23.672 14.586 16 1 88.12 191 PRO A CA 1
ATOM 1508 C C . PRO A 1 191 ? -23.406 14.062 14.602 1 88.12 191 PRO A C 1
ATOM 1510 O O . PRO A 1 191 ? -23.312 12.844 14.398 1 88.12 191 PRO A O 1
ATOM 1513 N N . GLU A 1 192 ? -23.219 14.938 13.625 1 89.44 192 GLU A N 1
ATOM 1514 C CA . GLU A 1 192 ? -22.969 14.531 12.242 1 89.44 192 GLU A CA 1
ATOM 1515 C C . GLU A 1 192 ? -21.625 13.82 12.102 1 89.44 192 GLU A C 1
ATOM 1517 O O . GLU A 1 192 ? -21.391 13.117 11.117 1 89.44 192 GLU A O 1
ATOM 1522 N N . TRP A 1 193 ? -20.766 14 13.133 1 89.62 193 TRP A N 1
ATOM 1523 C CA . TRP A 1 193 ? -19.422 13.43 13.078 1 89.62 193 TRP A CA 1
ATOM 1524 C C . TRP A 1 193 ? -19.359 12.133 13.875 1 89.62 193 TRP A C 1
ATOM 1526 O O . TRP A 1 193 ? -18.344 11.422 13.82 1 89.62 193 TRP A O 1
ATOM 1536 N N . LEU A 1 194 ? -20.328 11.836 14.695 1 74.94 194 LEU A N 1
ATOM 1537 C CA . LEU A 1 194 ? -20.297 10.711 15.625 1 74.94 194 LEU A CA 1
ATOM 1538 C C . LEU A 1 194 ? -21.062 9.516 15.055 1 74.94 194 LEU A C 1
ATOM 1540 O O . LEU A 1 194 ? -20.953 8.398 15.57 1 74.94 194 LEU A O 1
ATOM 1544 N N . GLY A 1 195 ? -21.125 9.234 13.719 1 61.03 195 GLY A N 1
ATOM 1545 C CA . GLY A 1 195 ? -21.891 8.125 13.164 1 61.03 195 GLY A CA 1
ATOM 1546 C C . GLY A 1 195 ? -22.922 7.574 14.125 1 61.03 195 GLY A C 1
ATOM 1547 O O . GLY A 1 195 ? -22.844 7.805 15.336 1 61.03 195 GLY A O 1
ATOM 1548 N N . MET B 1 1 ? 22.719 -5.645 -24.797 1 23.12 1 MET B N 1
ATOM 1549 C CA . MET B 1 1 ? 22.359 -4.332 -24.281 1 23.12 1 MET B CA 1
ATOM 1550 C C . MET B 1 1 ? 21.266 -4.445 -23.203 1 23.12 1 MET B C 1
ATOM 1552 O O . MET B 1 1 ? 20.203 -5.016 -23.453 1 23.12 1 MET B O 1
ATOM 1556 N N . SER B 1 2 ? 21.594 -4.699 -22 1 30.95 2 SER B N 1
ATOM 1557 C CA . SER B 1 2 ? 20.812 -5.125 -20.844 1 30.95 2 SER B CA 1
ATOM 1558 C C . SER B 1 2 ? 19.656 -4.172 -20.578 1 30.95 2 SER B C 1
ATOM 1560 O O . SER B 1 2 ? 19.844 -2.961 -20.453 1 30.95 2 SER B O 1
ATOM 1562 N N . ASP B 1 3 ? 18.578 -4.234 -21.281 1 35.16 3 ASP B N 1
ATOM 1563 C CA . ASP B 1 3 ? 17.344 -3.475 -21.359 1 35.16 3 ASP B CA 1
ATOM 1564 C C . ASP B 1 3 ? 16.844 -3.113 -19.953 1 35.16 3 ASP B C 1
ATOM 1566 O O . ASP B 1 3 ? 15.961 -3.789 -19.406 1 35.16 3 ASP B O 1
ATOM 1570 N N . PHE B 1 4 ? 17.766 -2.93 -19.125 1 38.38 4 PHE B N 1
ATOM 1571 C CA . PHE B 1 4 ? 17.594 -2.572 -17.719 1 38.38 4 PHE B CA 1
ATOM 1572 C C . PHE B 1 4 ? 16.844 -1.256 -17.594 1 38.38 4 PHE B C 1
ATOM 1574 O O . PHE B 1 4 ? 17.125 -0.295 -18.312 1 38.38 4 PHE B O 1
ATOM 1581 N N . TYR B 1 5 ? 15.648 -1.28 -17.031 1 43.41 5 TYR B N 1
ATOM 1582 C CA . TYR B 1 5 ? 14.758 -0.161 -16.766 1 43.41 5 TYR B CA 1
ATOM 1583 C C . TYR B 1 5 ? 15.484 0.941 -16 1 43.41 5 TYR B C 1
ATOM 1585 O O . TYR B 1 5 ? 16 0.711 -14.898 1 43.41 5 TYR B O 1
ATOM 1593 N N . ASP B 1 6 ? 16.188 1.809 -16.672 1 44.91 6 ASP B N 1
ATOM 1594 C CA . ASP B 1 6 ? 16.688 3.027 -16.047 1 44.91 6 ASP B CA 1
ATOM 1595 C C . ASP B 1 6 ? 15.562 4.043 -15.844 1 44.91 6 ASP B C 1
ATOM 1597 O O . ASP B 1 6 ? 15.078 4.641 -16.812 1 44.91 6 ASP B O 1
ATOM 1601 N N . PRO B 1 7 ? 15.031 4.09 -14.695 1 44.06 7 PRO B N 1
ATOM 1602 C CA . PRO B 1 7 ? 13.883 4.973 -14.484 1 44.06 7 PRO B CA 1
ATOM 1603 C C . PRO B 1 7 ? 14.172 6.426 -14.859 1 44.06 7 PRO B C 1
ATOM 1605 O O . PRO B 1 7 ? 13.25 7.219 -15.039 1 44.06 7 PRO B O 1
ATOM 1608 N N . ARG B 1 8 ? 15.43 6.785 -14.883 1 46.78 8 ARG B N 1
ATOM 1609 C CA . ARG B 1 8 ? 15.773 8.141 -15.289 1 46.78 8 ARG B CA 1
ATOM 1610 C C . ARG B 1 8 ? 15.555 8.344 -16.781 1 46.78 8 ARG B C 1
ATOM 1612 O O . ARG B 1 8 ? 15.445 9.477 -17.25 1 46.78 8 ARG B O 1
ATOM 1619 N N . GLU B 1 9 ? 15.773 7.348 -17.453 1 47.28 9 GLU B N 1
ATOM 1620 C CA . GLU B 1 9 ? 15.703 7.441 -18.906 1 47.28 9 GLU B CA 1
ATOM 1621 C C . GLU B 1 9 ? 14.375 6.922 -19.438 1 47.28 9 GLU B C 1
ATOM 1623 O O . GLU B 1 9 ? 13.906 7.355 -20.484 1 47.28 9 GLU B O 1
ATOM 1628 N N . ARG B 1 10 ? 13.898 5.766 -18.859 1 45.34 10 ARG B N 1
ATOM 1629 C CA . ARG B 1 10 ? 12.617 5.246 -19.328 1 45.34 10 ARG B CA 1
ATOM 1630 C C . ARG B 1 10 ? 11.492 5.59 -18.359 1 45.34 10 ARG B C 1
ATOM 1632 O O . ARG B 1 10 ? 11.656 5.469 -17.141 1 45.34 10 ARG B O 1
ATOM 1639 N N . ASP B 1 11 ? 10.617 6.34 -18.906 1 42.44 11 ASP B N 1
ATOM 1640 C CA . ASP B 1 11 ? 9.438 6.785 -18.172 1 42.44 11 ASP B CA 1
ATOM 1641 C C . ASP B 1 11 ? 8.852 5.648 -17.344 1 42.44 11 ASP B C 1
ATOM 1643 O O . ASP B 1 11 ? 8.32 4.676 -17.891 1 42.44 11 ASP B O 1
ATOM 1647 N N . PRO B 1 12 ? 9.398 5.484 -16.219 1 44.44 12 PRO B N 1
ATOM 1648 C CA . PRO B 1 12 ? 8.914 4.402 -15.367 1 44.44 12 PRO B CA 1
ATOM 1649 C C . PRO B 1 12 ? 7.402 4.195 -15.477 1 44.44 12 PRO B C 1
ATOM 1651 O O . PRO B 1 12 ? 6.883 3.178 -15.016 1 44.44 12 PRO B O 1
ATOM 1654 N N . SER B 1 13 ? 6.801 5.246 -15.977 1 40.88 13 SER B N 1
ATOM 1655 C CA . SER B 1 13 ? 5.352 5.156 -16.141 1 40.88 13 SER B CA 1
ATOM 1656 C C . SER B 1 13 ? 4.984 4.324 -17.359 1 40.88 13 SER B C 1
ATOM 1658 O O . SER B 1 13 ? 3.809 4.012 -17.578 1 40.88 13 SER B O 1
ATOM 1660 N N . VAL B 1 14 ? 5.898 4.062 -18.203 1 42.12 14 VAL B N 1
ATOM 1661 C CA . VAL B 1 14 ? 5.531 3.41 -19.469 1 42.12 14 VAL B CA 1
ATOM 1662 C C . VAL B 1 14 ? 5.312 1.919 -19.219 1 42.12 14 VAL B C 1
ATOM 1664 O O . VAL B 1 14 ? 6.23 1.212 -18.797 1 42.12 14 VAL B O 1
ATOM 1667 N N . SER B 1 15 ? 4.176 1.565 -18.859 1 43.62 15 SER B N 1
ATOM 1668 C CA . SER B 1 15 ? 3.746 0.178 -18.719 1 43.62 15 SER B CA 1
ATOM 1669 C C . SER B 1 15 ? 3.848 -0.569 -20.047 1 43.62 15 SER B C 1
ATOM 1671 O O . SER B 1 15 ? 3.674 0.023 -21.109 1 43.62 15 SER B O 1
ATOM 1673 N N . ARG B 1 16 ? 4.512 -1.605 -20.203 1 39.56 16 ARG B N 1
ATOM 1674 C CA . ARG B 1 16 ? 4.477 -2.457 -21.391 1 39.56 16 ARG B CA 1
ATOM 1675 C C . ARG B 1 16 ? 3.049 -2.635 -21.891 1 39.56 16 ARG B C 1
ATOM 1677 O O . ARG B 1 16 ? 2.834 -3.109 -23.016 1 39.56 16 ARG B O 1
ATOM 1684 N N . ARG B 1 17 ? 1.999 -2.715 -21.016 1 40.59 17 ARG B N 1
ATOM 1685 C CA . ARG B 1 17 ? 0.653 -2.852 -21.562 1 40.59 17 ARG B CA 1
ATOM 1686 C C . ARG B 1 17 ? -0.03 -1.493 -21.688 1 40.59 17 ARG B C 1
ATOM 1688 O O . ARG B 1 17 ? -0.735 -1.065 -20.766 1 40.59 17 ARG B O 1
ATOM 1695 N N . PRO B 1 18 ? 0.364 -0.719 -22.656 1 44.94 18 PRO B N 1
ATOM 1696 C CA . PRO B 1 18 ? -0.204 0.593 -22.984 1 44.94 18 PRO B CA 1
ATOM 1697 C C . PRO B 1 18 ? -1.721 0.636 -22.812 1 44.94 18 PRO B C 1
ATOM 1699 O O . PRO B 1 18 ? -2.297 1.714 -22.625 1 44.94 18 PRO B O 1
ATOM 1702 N N . GLN B 1 19 ? -2.23 -0.511 -23 1 43.53 19 GLN B N 1
ATOM 1703 C CA . GLN B 1 19 ? -3.689 -0.503 -23.047 1 43.53 19 GLN B CA 1
ATOM 1704 C C . GLN B 1 19 ? -4.289 -0.162 -21.688 1 43.53 19 GLN B C 1
ATOM 1706 O O . GLN B 1 19 ? -5.43 0.296 -21.609 1 43.53 19 GLN B O 1
ATOM 1711 N N . ASN B 1 20 ? -3.564 -0.403 -20.609 1 56.03 20 ASN B N 1
ATOM 1712 C CA . ASN B 1 20 ? -4.191 -0.134 -19.312 1 56.03 20 ASN B CA 1
ATOM 1713 C C . ASN B 1 20 ? -3.77 1.222 -18.75 1 56.03 20 ASN B C 1
ATOM 1715 O O . ASN B 1 20 ? -4.094 1.559 -17.625 1 56.03 20 ASN B O 1
ATOM 1719 N N . ARG B 1 21 ? -3.168 1.962 -19.594 1 72.75 21 ARG B N 1
ATOM 1720 C CA . ARG B 1 21 ? -2.76 3.289 -19.141 1 72.75 21 ARG B CA 1
ATOM 1721 C C . ARG B 1 21 ? -3.91 4.285 -19.266 1 72.75 21 ARG B C 1
ATOM 1723 O O . ARG B 1 21 ? -4.594 4.336 -20.281 1 72.75 21 ARG B O 1
ATOM 1730 N N . GLN B 1 22 ? -4.078 4.836 -18.141 1 85.5 22 GLN B N 1
ATOM 1731 C CA . GLN B 1 22 ? -5.188 5.781 -18.062 1 85.5 22 GLN B CA 1
ATOM 1732 C C . GLN B 1 22 ? -4.719 7.203 -18.359 1 85.5 22 GLN B C 1
ATOM 1734 O O . GLN B 1 22 ? -3.52 7.484 -18.344 1 85.5 22 GLN B O 1
ATOM 1739 N N . SER B 1 23 ? -5.605 8.047 -18.688 1 92.88 23 SER B N 1
ATOM 1740 C CA . SER B 1 23 ? -5.336 9.445 -19 1 92.88 23 SER B CA 1
ATOM 1741 C C . SER B 1 23 ? -4.926 10.227 -17.766 1 92.88 23 SER B C 1
ATOM 1743 O O . SER B 1 23 ? -5.188 9.805 -16.641 1 92.88 23 SER B O 1
ATOM 1745 N N . ASP B 1 24 ? -4.328 11.375 -18 1 94.88 24 ASP B N 1
ATOM 1746 C CA . ASP B 1 24 ? -3.979 12.281 -16.906 1 94.88 24 ASP B CA 1
ATOM 1747 C C . ASP B 1 24 ? -5.215 12.68 -16.109 1 94.88 24 ASP B C 1
ATOM 1749 O O . ASP B 1 24 ? -5.16 12.797 -14.883 1 94.88 24 ASP B O 1
ATOM 1753 N N . GLU B 1 25 ? -6.281 12.93 -16.812 1 96.81 25 GLU B N 1
ATOM 1754 C CA . GLU B 1 25 ? -7.523 13.32 -16.141 1 96.81 25 GLU B CA 1
ATOM 1755 C C . GLU B 1 25 ? -8.031 12.211 -15.234 1 96.81 25 GLU B C 1
ATOM 1757 O O . GLU B 1 25 ? -8.461 12.469 -14.109 1 96.81 25 GLU B O 1
ATOM 1762 N N . TRP B 1 26 ? -8.016 10.953 -15.742 1 97.25 26 TRP B N 1
ATOM 1763 C CA . TRP B 1 26 ? -8.414 9.789 -14.953 1 97.25 26 TRP B CA 1
ATOM 1764 C C . TRP B 1 26 ? -7.543 9.656 -13.703 1 97.25 26 TRP B C 1
ATOM 1766 O O . TRP B 1 26 ? -8.055 9.414 -12.609 1 97.25 26 TRP B O 1
ATOM 1776 N N . ILE B 1 27 ? -6.281 9.906 -13.828 1 97.94 27 ILE B N 1
ATOM 1777 C CA . ILE B 1 27 ? -5.328 9.805 -12.727 1 97.94 27 ILE B CA 1
ATOM 1778 C C . ILE B 1 27 ? -5.621 10.883 -11.688 1 97.94 27 ILE B C 1
ATOM 1780 O O . ILE B 1 27 ? -5.68 10.602 -10.492 1 97.94 27 ILE B O 1
ATOM 1784 N N . ARG B 1 28 ? -5.848 12.109 -12.148 1 98 28 ARG B N 1
ATOM 1785 C CA . ARG B 1 28 ? -6.168 13.211 -11.242 1 98 28 ARG B CA 1
ATOM 1786 C C . ARG B 1 28 ? -7.422 12.906 -10.43 1 98 28 ARG B C 1
ATOM 1788 O O . ARG B 1 28 ? -7.457 13.148 -9.227 1 98 28 ARG B O 1
ATOM 1795 N N . GLU B 1 29 ? -8.391 12.344 -11.094 1 98.06 29 GLU B N 1
ATOM 1796 C CA . GLU B 1 29 ? -9.648 12.039 -10.422 1 98.06 29 GLU B CA 1
ATOM 1797 C C . GLU B 1 29 ? -9.453 10.992 -9.328 1 98.06 29 GLU B C 1
ATOM 1799 O O . GLU B 1 29 ? -10.023 11.109 -8.242 1 98.06 29 GLU B O 1
ATOM 1804 N N . LEU B 1 30 ? -8.703 9.953 -9.656 1 98.31 30 LEU B N 1
ATOM 1805 C CA . LEU B 1 30 ? -8.461 8.922 -8.648 1 98.31 30 LEU B CA 1
ATOM 1806 C C . LEU B 1 30 ? -7.672 9.477 -7.473 1 98.31 30 LEU B C 1
ATOM 1808 O O . LEU B 1 30 ? -7.98 9.18 -6.316 1 98.31 30 LEU B O 1
ATOM 1812 N N . LEU B 1 31 ? -6.645 10.32 -7.75 1 98.44 31 LEU B N 1
ATOM 1813 C CA . LEU B 1 31 ? -5.84 10.906 -6.684 1 98.44 31 LEU B CA 1
ATOM 1814 C C . LEU B 1 31 ? -6.684 11.82 -5.805 1 98.44 31 LEU B C 1
ATOM 1816 O O . LEU B 1 31 ? -6.453 11.914 -4.598 1 98.44 31 LEU B O 1
ATOM 1820 N N . LEU B 1 32 ? -7.633 12.508 -6.43 1 98.19 32 LEU B N 1
ATOM 1821 C CA . LEU B 1 32 ? -8.461 13.445 -5.684 1 98.19 32 LEU B CA 1
ATOM 1822 C C . LEU B 1 32 ? -9.406 12.711 -4.746 1 98.19 32 LEU B C 1
ATOM 1824 O O . LEU B 1 32 ? -9.68 13.18 -3.637 1 98.19 32 LEU B O 1
ATOM 1828 N N . ARG B 1 33 ? -9.906 11.516 -5.156 1 96.69 33 ARG B N 1
ATOM 1829 C CA . ARG B 1 33 ? -10.891 10.852 -4.309 1 96.69 33 ARG B CA 1
ATOM 1830 C C . ARG B 1 33 ? -10.219 9.891 -3.336 1 96.69 33 ARG B C 1
ATOM 1832 O O . ARG B 1 33 ? -10.828 9.469 -2.352 1 96.69 33 ARG B O 1
ATOM 1839 N N . GLY B 1 34 ? -8.992 9.531 -3.646 1 97.31 34 GLY B N 1
ATOM 1840 C CA . GLY B 1 34 ? -8.289 8.688 -2.699 1 97.31 34 GLY B CA 1
ATOM 1841 C C . GLY B 1 34 ? -7.934 9.398 -1.409 1 97.31 34 GLY B C 1
ATOM 1842 O O . GLY B 1 34 ? -7.852 10.633 -1.376 1 97.31 34 GLY B O 1
ATOM 1843 N N . THR B 1 35 ? -7.719 8.57 -0.269 1 97.62 35 THR B N 1
ATOM 1844 C CA . THR B 1 35 ? -7.398 9.148 1.028 1 97.62 35 THR B CA 1
ATOM 1845 C C . THR B 1 35 ? -6.195 8.453 1.653 1 97.62 35 THR B C 1
ATOM 1847 O O . THR B 1 35 ? -5.531 9.016 2.531 1 97.62 35 THR B O 1
ATOM 1850 N N . ILE B 1 36 ? -5.965 7.203 1.303 1 98.31 36 ILE B N 1
ATOM 1851 C CA . ILE B 1 36 ? -4.855 6.426 1.839 1 98.31 36 ILE B CA 1
ATOM 1852 C C . ILE B 1 36 ? -3.881 6.074 0.717 1 98.31 36 ILE B C 1
ATOM 1854 O O . ILE B 1 36 ? -4.297 5.703 -0.382 1 98.31 36 ILE B O 1
ATOM 1858 N N . ALA B 1 37 ? -2.637 6.23 0.967 1 98.44 37 ALA B N 1
ATOM 1859 C CA . ALA B 1 37 ? -1.574 5.863 0.034 1 98.44 37 ALA B CA 1
ATOM 1860 C C . ALA B 1 37 ? -0.476 5.07 0.735 1 98.44 37 ALA B C 1
ATOM 1862 O O . ALA B 1 37 ? -0.477 4.949 1.962 1 98.44 37 ALA B O 1
ATOM 1863 N N . ARG B 1 38 ? 0.383 4.438 0.001 1 97.94 38 ARG B N 1
ATOM 1864 C CA . ARG B 1 38 ? 1.666 3.904 0.445 1 97.94 38 ARG B CA 1
ATOM 1865 C C . ARG B 1 38 ? 2.824 4.664 -0.193 1 97.94 38 ARG B C 1
ATOM 1867 O O . ARG B 1 38 ? 2.842 4.875 -1.407 1 97.94 38 ARG B O 1
ATOM 1874 N N . VAL B 1 39 ? 3.719 5.074 0.599 1 95.81 39 VAL B N 1
ATOM 1875 C CA . VAL B 1 39 ? 4.895 5.785 0.114 1 95.81 39 VAL B CA 1
ATOM 1876 C C . VAL B 1 39 ? 6.141 4.922 0.307 1 95.81 39 VAL B C 1
ATOM 1878 O O . VAL B 1 39 ? 6.438 4.492 1.424 1 95.81 39 VAL B O 1
ATOM 1881 N N . ALA B 1 40 ? 6.785 4.637 -0.764 1 93.56 40 ALA B N 1
ATOM 1882 C CA . ALA B 1 40 ? 8.07 3.951 -0.685 1 93.56 40 ALA B CA 1
ATOM 1883 C C . ALA B 1 40 ? 9.227 4.945 -0.685 1 93.56 40 ALA B C 1
ATOM 1885 O O . ALA B 1 40 ? 9.281 5.844 -1.528 1 93.56 40 ALA B O 1
ATOM 1886 N N . THR B 1 41 ? 10.039 4.797 0.251 1 89.62 41 THR B N 1
ATOM 1887 C CA . THR B 1 41 ? 11.273 5.566 0.356 1 89.62 41 THR B CA 1
ATOM 1888 C C . THR B 1 41 ? 12.477 4.641 0.513 1 89.62 41 THR B C 1
ATOM 1890 O O . THR B 1 41 ? 12.328 3.416 0.536 1 89.62 41 THR B O 1
ATOM 1893 N N . LEU B 1 42 ? 13.672 5.262 0.465 1 84.12 42 LEU B N 1
ATOM 1894 C CA . LEU B 1 42 ? 14.883 4.457 0.552 1 84.12 42 LEU B CA 1
ATOM 1895 C C . LEU B 1 42 ? 15.781 4.945 1.685 1 84.12 42 LEU B C 1
ATOM 1897 O O . LEU B 1 42 ? 15.859 6.148 1.943 1 84.12 42 LEU B O 1
ATOM 1901 N N . TRP B 1 43 ? 16.266 3.996 2.307 1 77.69 43 TRP B N 1
ATOM 1902 C CA . TRP B 1 43 ? 17.438 4.258 3.137 1 77.69 43 TRP B CA 1
ATOM 1903 C C . TRP B 1 43 ? 18.734 3.938 2.381 1 77.69 43 TRP B C 1
ATOM 1905 O O . TRP B 1 43 ? 18.812 2.918 1.69 1 77.69 43 TRP B O 1
ATOM 1915 N N . GLN B 1 44 ? 19.656 4.816 2.457 1 77.56 44 GLN B N 1
ATOM 1916 C CA . GLN B 1 44 ? 20.938 4.531 1.827 1 77.56 44 GLN B CA 1
ATOM 1917 C C . GLN B 1 44 ? 22.094 4.762 2.799 1 77.56 44 GLN B C 1
ATOM 1919 O O . GLN B 1 44 ? 22.219 5.844 3.377 1 77.56 44 GLN B O 1
ATOM 1924 N N . GLY B 1 45 ? 22.828 3.725 2.969 1 73.31 45 GLY B N 1
ATOM 1925 C CA . GLY B 1 45 ? 24 3.824 3.818 1 73.31 45 GLY B CA 1
ATOM 1926 C C . GLY B 1 45 ? 25.203 4.402 3.104 1 73.31 45 GLY B C 1
ATOM 1927 O O . GLY B 1 45 ? 25.203 4.523 1.876 1 73.31 45 GLY B O 1
ATOM 1928 N N . GLU B 1 46 ? 26.188 4.766 3.891 1 75.12 46 GLU B N 1
ATOM 1929 C CA . GLU B 1 46 ? 27.422 5.328 3.354 1 75.12 46 GLU B CA 1
ATOM 1930 C C . GLU B 1 46 ? 28.156 4.32 2.463 1 75.12 46 GLU B C 1
ATOM 1932 O O . GLU B 1 46 ? 28.875 4.703 1.544 1 75.12 46 GLU B O 1
ATOM 1937 N N . ASP B 1 47 ? 27.938 3.092 2.68 1 74.44 47 ASP B N 1
ATOM 1938 C CA . ASP B 1 47 ? 28.594 2.029 1.926 1 74.44 47 ASP B CA 1
ATOM 1939 C C . ASP B 1 47 ? 27.844 1.735 0.625 1 74.44 47 ASP B C 1
ATOM 1941 O O . ASP B 1 47 ? 28.234 0.838 -0.127 1 74.44 47 ASP B O 1
ATOM 1945 N N . GLY B 1 48 ? 26.75 2.418 0.391 1 74.75 48 GLY B N 1
ATOM 1946 C CA . GLY B 1 48 ? 26 2.23 -0.836 1 74.75 48 GLY B CA 1
ATOM 1947 C C . GLY B 1 48 ? 24.812 1.294 -0.67 1 74.75 48 GLY B C 1
ATOM 1948 O O . GLY B 1 48 ? 23.984 1.175 -1.569 1 74.75 48 GLY B O 1
ATOM 1949 N N . ALA B 1 49 ? 24.781 0.626 0.521 1 75.44 49 ALA B N 1
ATOM 1950 C CA . ALA B 1 49 ? 23.641 -0.256 0.768 1 75.44 49 ALA B CA 1
ATOM 1951 C C . ALA B 1 49 ? 22.344 0.538 0.854 1 75.44 49 ALA B C 1
ATOM 1953 O O . ALA B 1 49 ? 22.312 1.646 1.396 1 75.44 49 ALA B O 1
ATOM 1954 N N . ALA B 1 50 ? 21.328 0.036 0.182 1 80.25 50 ALA B N 1
ATOM 1955 C CA . ALA B 1 50 ? 20.031 0.709 0.188 1 80.25 50 ALA B CA 1
ATOM 1956 C C . ALA B 1 50 ? 18.906 -0.264 0.539 1 80.25 50 ALA B C 1
ATOM 1958 O O . ALA B 1 50 ? 18.984 -1.451 0.212 1 80.25 50 ALA B O 1
ATOM 1959 N N . PHE B 1 51 ? 18.031 0.243 1.192 1 83.81 51 PHE B N 1
ATOM 1960 C CA . PHE B 1 51 ? 16.906 -0.566 1.614 1 83.81 51 PHE B CA 1
ATOM 1961 C C . PHE B 1 51 ? 15.594 0.206 1.449 1 83.81 51 PHE B C 1
ATOM 1963 O O . PHE B 1 51 ? 15.477 1.342 1.915 1 83.81 51 PHE B O 1
ATOM 1970 N N . PRO B 1 52 ? 14.656 -0.421 0.738 1 88.62 52 PRO B N 1
ATOM 1971 C CA . PRO B 1 52 ? 13.367 0.258 0.556 1 88.62 52 PRO B CA 1
ATOM 1972 C C . PRO B 1 52 ? 12.453 0.128 1.772 1 88.62 52 PRO B C 1
ATOM 1974 O O . PRO B 1 52 ? 12.469 -0.904 2.449 1 88.62 52 PRO B O 1
ATOM 1977 N N . PHE B 1 53 ? 11.688 1.143 2.035 1 89 53 PHE B N 1
ATOM 1978 C CA . P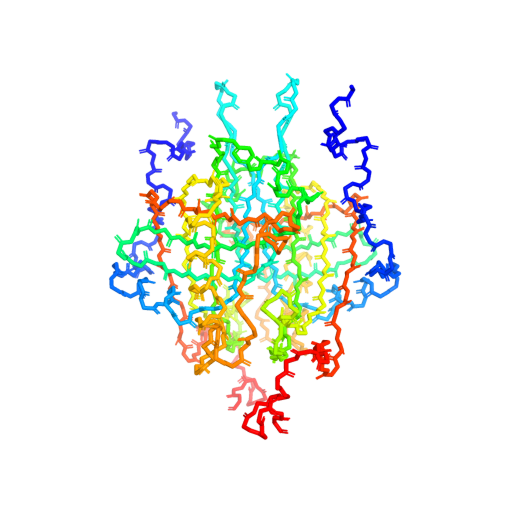HE B 1 53 ? 10.672 1.152 3.078 1 89 53 PHE B CA 1
ATOM 1979 C C . PHE B 1 53 ? 9.32 1.575 2.51 1 89 53 PHE B C 1
ATOM 1981 O O . PHE B 1 53 ? 9.258 2.277 1.499 1 89 53 PHE B O 1
ATOM 1988 N N . ILE B 1 54 ? 8.289 1.115 3.164 1 94.62 54 ILE B N 1
ATOM 1989 C CA . ILE B 1 54 ? 6.934 1.53 2.814 1 94.62 54 ILE B CA 1
ATOM 1990 C C . ILE B 1 54 ? 6.246 2.127 4.039 1 94.62 54 ILE B C 1
ATOM 1992 O O . ILE B 1 54 ? 6.348 1.586 5.141 1 94.62 54 ILE B O 1
ATOM 1996 N N . THR B 1 55 ? 5.586 3.172 3.836 1 93.5 55 THR B N 1
ATOM 1997 C CA . THR B 1 55 ? 4.781 3.781 4.887 1 93.5 55 THR B CA 1
ATOM 1998 C C . THR B 1 55 ? 3.352 4.012 4.41 1 93.5 55 THR B C 1
ATOM 2000 O O . THR B 1 55 ? 3.119 4.809 3.498 1 93.5 55 THR B O 1
ATOM 2003 N N . PRO B 1 56 ? 2.412 3.281 4.965 1 96.56 56 PRO B N 1
ATOM 2004 C CA . PRO B 1 56 ? 1.013 3.629 4.699 1 96.56 56 PRO B CA 1
ATOM 2005 C C . PRO B 1 56 ? 0.56 4.871 5.461 1 96.56 56 PRO B C 1
ATOM 2007 O O . PRO B 1 56 ? 0.864 5.016 6.648 1 96.56 56 PRO B O 1
ATOM 2010 N N . LEU B 1 57 ? -0.153 5.734 4.812 1 96.5 57 LEU B N 1
ATOM 2011 C CA . LEU B 1 57 ? -0.558 6.98 5.457 1 96.5 57 LEU B CA 1
ATOM 2012 C C . LEU B 1 57 ? -1.676 7.66 4.672 1 96.5 57 LEU B C 1
ATOM 2014 O O . LEU B 1 57 ? -1.953 7.289 3.529 1 96.5 57 LEU B O 1
ATOM 2018 N N . ALA B 1 58 ? -2.34 8.617 5.277 1 98 58 ALA B N 1
ATOM 2019 C CA . ALA B 1 58 ? -3.277 9.484 4.57 1 98 58 ALA B CA 1
ATOM 2020 C C . ALA B 1 58 ? -2.541 10.523 3.732 1 98 58 ALA B C 1
ATOM 2022 O O . ALA B 1 58 ? -1.442 10.953 4.09 1 98 58 ALA B O 1
ATOM 2023 N N . TYR B 1 59 ? -3.174 10.898 2.643 1 98.62 59 TYR B N 1
ATOM 2024 C CA . TYR B 1 59 ? -2.582 11.891 1.757 1 98.62 59 TYR B CA 1
ATOM 2025 C C . TYR B 1 59 ? -3.654 12.805 1.171 1 98.62 59 TYR B C 1
ATOM 2027 O O . TYR B 1 59 ? -4.848 12.508 1.26 1 98.62 59 TYR B O 1
ATOM 2035 N N . ALA B 1 60 ? -3.17 13.906 0.607 1 98.81 60 ALA B N 1
ATOM 2036 C CA . ALA B 1 60 ? -4.023 14.758 -0.223 1 98.81 60 ALA B CA 1
ATOM 2037 C C . ALA B 1 60 ? -3.285 15.211 -1.478 1 98.81 60 ALA B C 1
ATOM 2039 O O . ALA B 1 60 ? -2.127 15.633 -1.407 1 98.81 60 ALA B O 1
ATOM 2040 N N . TYR B 1 61 ? -3.955 15.094 -2.578 1 98.81 61 TYR B N 1
ATOM 2041 C CA . TYR B 1 61 ? -3.453 15.609 -3.848 1 98.81 61 TYR B CA 1
ATOM 2042 C C . TYR B 1 61 ? -3.795 17.078 -4.016 1 98.81 61 TYR B C 1
ATOM 2044 O O . TYR B 1 61 ? -4.938 17.484 -3.803 1 98.81 61 TYR B O 1
ATOM 2052 N N . ARG B 1 62 ? -2.805 17.891 -4.328 1 98.56 62 ARG B N 1
ATOM 2053 C CA . ARG B 1 62 ? -2.996 19.297 -4.625 1 98.56 62 ARG B CA 1
ATOM 2054 C C . ARG B 1 62 ? -2.717 19.594 -6.098 1 98.56 62 ARG B C 1
ATOM 2056 O O . ARG B 1 62 ? -1.564 19.797 -6.484 1 98.56 62 ARG B O 1
ATOM 2063 N N . PRO B 1 63 ? -3.736 19.609 -6.883 1 97.56 63 PRO B N 1
ATOM 2064 C CA . PRO B 1 63 ? -3.537 19.734 -8.328 1 97.56 63 PRO B CA 1
ATOM 2065 C C . PRO B 1 63 ? -2.852 21.047 -8.719 1 97.56 63 PRO B C 1
ATOM 2067 O O . PRO B 1 63 ? -2.035 21.078 -9.648 1 97.56 63 PRO B O 1
ATOM 2070 N N . GLU B 1 64 ? -3.154 22.141 -8.086 1 96.69 64 GLU B N 1
ATOM 2071 C CA . GLU B 1 64 ? -2.58 23.438 -8.43 1 96.69 64 GLU B CA 1
ATOM 2072 C C . GLU B 1 64 ? -1.082 23.484 -8.133 1 96.69 64 GLU B C 1
ATOM 2074 O O . GLU B 1 64 ? -0.315 24.109 -8.867 1 96.69 64 GLU B O 1
ATOM 2079 N N . GLN B 1 65 ? -0.684 22.766 -7.09 1 96.88 65 GLN B N 1
ATOM 2080 C CA . GLN B 1 65 ? 0.724 22.719 -6.711 1 96.88 65 GLN B CA 1
ATOM 2081 C C . GLN B 1 65 ? 1.454 21.594 -7.441 1 96.88 65 GLN B C 1
ATOM 2083 O O . GLN B 1 65 ? 2.686 21.578 -7.5 1 96.88 65 GLN B O 1
ATOM 2088 N N . GLY B 1 66 ? 0.683 20.609 -7.953 1 97.38 66 GLY B N 1
ATOM 2089 C CA . GLY B 1 66 ? 1.296 19.469 -8.633 1 97.38 66 GLY B CA 1
ATOM 2090 C C . GLY B 1 66 ? 2.01 18.531 -7.68 1 97.38 66 GLY B C 1
ATOM 2091 O O . GLY B 1 66 ? 3.084 18.016 -8 1 97.38 66 GLY B O 1
ATOM 2092 N N . ASP B 1 67 ? 1.442 18.375 -6.48 1 98.06 67 ASP B N 1
ATOM 2093 C CA . ASP B 1 67 ? 2.102 17.531 -5.488 1 98.06 67 ASP B CA 1
ATOM 2094 C C . ASP B 1 67 ? 1.077 16.797 -4.629 1 98.06 67 ASP B C 1
ATOM 2096 O O . ASP B 1 67 ? -0.129 17.016 -4.77 1 98.06 67 ASP B O 1
ATOM 2100 N N . LEU B 1 68 ? 1.503 15.867 -3.922 1 98.56 68 LEU B N 1
ATOM 2101 C CA . LEU B 1 68 ? 0.77 15.195 -2.854 1 98.56 68 LEU B CA 1
ATOM 2102 C C . LEU B 1 68 ? 1.354 15.555 -1.489 1 98.56 68 LEU B C 1
ATOM 2104 O O . LEU B 1 68 ? 2.574 15.602 -1.326 1 98.56 68 LEU B O 1
ATOM 2108 N N . VAL B 1 69 ? 0.499 15.766 -0.507 1 98.25 69 VAL B N 1
ATOM 2109 C CA . VAL B 1 69 ? 0.981 16.094 0.828 1 98.25 69 VAL B CA 1
ATOM 2110 C C . VAL B 1 69 ? 0.548 15.023 1.82 1 98.25 69 VAL B C 1
ATOM 2112 O O . VAL B 1 69 ? -0.513 14.414 1.663 1 98.25 69 VAL B O 1
ATOM 2115 N N . TYR B 1 70 ? 1.375 14.766 2.777 1 96.88 70 TYR B N 1
ATOM 2116 C CA . TYR B 1 70 ? 1.155 13.812 3.859 1 96.88 70 TYR B CA 1
ATOM 2117 C C . TYR B 1 70 ? 1.995 14.172 5.078 1 96.88 70 TYR B C 1
ATOM 2119 O O . TYR B 1 70 ? 2.766 15.133 5.051 1 96.88 70 TYR B O 1
ATOM 2127 N N . HIS B 1 71 ? 1.787 13.422 6.207 1 94.88 71 HIS B N 1
ATOM 2128 C CA . HIS B 1 71 ? 2.531 13.766 7.41 1 94.88 71 HIS B CA 1
ATOM 2129 C C . HIS B 1 71 ? 2.895 12.516 8.211 1 94.88 71 HIS B C 1
ATOM 2131 O O . HIS B 1 71 ? 2.291 11.461 8.023 1 94.88 71 HIS B O 1
ATOM 2137 N N . THR B 1 72 ? 3.932 12.578 8.945 1 91.31 72 THR B N 1
ATOM 2138 C CA . THR B 1 72 ? 4.344 11.594 9.945 1 91.31 72 THR B CA 1
ATOM 2139 C C . THR B 1 72 ? 4.785 12.281 11.227 1 91.31 72 THR B C 1
ATOM 2141 O O . THR B 1 72 ? 4.82 13.516 11.297 1 91.31 72 THR B O 1
ATOM 2144 N N . ASN B 1 73 ? 5.051 11.43 12.125 1 83.62 73 ASN B N 1
ATOM 2145 C CA . ASN B 1 73 ? 5.707 12.016 13.289 1 83.62 73 ASN B CA 1
ATOM 2146 C C . ASN B 1 73 ? 7.129 12.461 12.969 1 83.62 73 ASN B C 1
ATOM 2148 O O . ASN B 1 73 ? 7.68 12.102 11.922 1 83.62 73 ASN B O 1
ATOM 2152 N N . VAL B 1 74 ? 7.797 13.273 13.758 1 73.25 74 VAL B N 1
ATOM 2153 C CA . VAL B 1 74 ? 9.086 13.906 13.523 1 73.25 74 VAL B CA 1
ATOM 2154 C C . VAL B 1 74 ? 10.203 12.883 13.688 1 73.25 74 VAL B C 1
ATOM 2156 O O . VAL B 1 74 ? 11.336 13.117 13.25 1 73.25 74 VAL B O 1
ATOM 2159 N N . VAL B 1 75 ? 10.023 11.719 14.195 1 61.97 75 VAL B N 1
ATOM 2160 C CA . VAL B 1 75 ? 11.086 10.758 14.492 1 61.97 75 VAL B CA 1
ATOM 2161 C C . VAL B 1 75 ? 10.93 9.531 13.594 1 61.97 75 VAL B C 1
ATOM 2163 O O . VAL B 1 75 ? 11.609 8.516 13.789 1 61.97 75 VAL B O 1
ATOM 2166 N N . GLY B 1 76 ? 10.219 9.648 12.531 1 61.94 76 GLY B N 1
ATOM 2167 C CA . GLY B 1 76 ? 9.938 8.438 11.773 1 61.94 76 GLY B CA 1
ATOM 2168 C C . GLY B 1 76 ? 10.922 8.203 10.641 1 61.94 76 GLY B C 1
ATOM 2169 O O . GLY B 1 76 ? 11.672 9.102 10.266 1 61.94 76 GLY B O 1
ATOM 2170 N N . ARG B 1 77 ? 11.055 6.902 10.258 1 59.75 77 ARG B N 1
ATOM 2171 C CA . ARG B 1 77 ? 11.93 6.445 9.188 1 59.75 77 ARG B CA 1
ATOM 2172 C C . ARG B 1 77 ? 11.781 7.32 7.949 1 59.75 77 ARG B C 1
ATOM 2174 O O . ARG B 1 77 ? 12.766 7.613 7.266 1 59.75 77 ARG B O 1
ATOM 2181 N N . LEU B 1 78 ? 10.602 7.68 7.742 1 62.91 78 LEU B N 1
ATOM 2182 C CA . LEU B 1 78 ? 10.359 8.508 6.566 1 62.91 78 LEU B CA 1
ATOM 2183 C C . LEU B 1 78 ? 11.125 9.828 6.66 1 62.91 78 LEU B C 1
ATOM 2185 O O . LEU B 1 78 ? 11.734 10.266 5.684 1 62.91 78 LEU B O 1
ATOM 2189 N N . ARG B 1 79 ? 11.109 10.336 7.762 1 61.28 79 ARG B N 1
ATOM 2190 C CA . ARG B 1 79 ? 11.82 11.594 7.973 1 61.28 79 ARG B CA 1
ATOM 2191 C C . ARG B 1 79 ? 13.328 11.391 7.84 1 61.28 79 ARG B C 1
ATOM 2193 O O . ARG B 1 79 ? 14.023 12.227 7.258 1 61.28 79 ARG B O 1
ATOM 2200 N N . ALA B 1 80 ? 13.688 10.281 8.445 1 59.38 80 ALA B N 1
ATOM 2201 C CA . ALA B 1 80 ? 15.117 9.984 8.391 1 59.38 80 ALA B CA 1
ATOM 2202 C C . ALA B 1 80 ? 15.578 9.781 6.949 1 59.38 80 ALA B C 1
ATOM 2204 O O . ALA B 1 80 ? 16.688 10.195 6.578 1 59.38 80 ALA B O 1
ATOM 2205 N N . ASN B 1 81 ? 14.734 9.148 6.207 1 59.62 81 ASN B N 1
ATOM 2206 C CA . ASN B 1 81 ? 15.055 8.875 4.809 1 59.62 81 ASN B CA 1
ATOM 2207 C C . ASN B 1 81 ? 14.852 10.102 3.932 1 59.62 81 ASN B C 1
ATOM 2209 O O . ASN B 1 81 ? 15.453 10.211 2.861 1 59.62 81 ASN B O 1
ATOM 2213 N N . ALA B 1 82 ? 13.812 10.969 4.406 1 57.94 82 ALA B N 1
ATOM 2214 C CA . ALA B 1 82 ? 13.414 12.102 3.578 1 57.94 82 ALA B CA 1
ATOM 2215 C C . ALA B 1 82 ? 14.344 13.289 3.799 1 57.94 82 ALA B C 1
ATOM 2217 O O . ALA B 1 82 ? 14.375 13.867 4.887 1 57.94 82 ALA B O 1
ATOM 2218 N N . GLY B 1 83 ? 15.57 13.109 3.551 1 56.47 83 GLY B N 1
ATOM 2219 C CA . GLY B 1 83 ? 16.328 14.344 3.48 1 56.47 83 GLY B CA 1
ATOM 2220 C C . GLY B 1 83 ? 15.852 15.273 2.383 1 56.47 83 GLY B C 1
ATOM 2221 O O . GLY B 1 83 ? 14.852 15 1.714 1 56.47 83 GLY B O 1
ATOM 2222 N N . GLN B 1 84 ? 16.375 16.375 2.125 1 56.22 84 GLN B N 1
ATOM 2223 C CA . GLN B 1 84 ? 15.961 17.484 1.274 1 56.22 84 GLN B CA 1
ATOM 2224 C C . GLN B 1 84 ? 15.695 17.016 -0.152 1 56.22 84 GLN B C 1
ATOM 2226 O O . GLN B 1 84 ? 15.148 17.766 -0.967 1 56.22 84 GLN B O 1
ATOM 2231 N N . GLY B 1 85 ? 15.688 15.734 -0.29 1 66.44 85 GLY B N 1
ATOM 2232 C CA . GLY B 1 85 ? 15.453 15.422 -1.691 1 66.44 85 GLY B CA 1
ATOM 2233 C C . GLY B 1 85 ? 15.555 13.938 -1.996 1 66.44 85 GLY B C 1
ATOM 2234 O O . GLY B 1 85 ? 16.328 13.531 -2.867 1 66.44 85 GLY B O 1
ATOM 2235 N N . HIS B 1 86 ? 14.711 13.195 -1.393 1 75.12 86 HIS B N 1
ATOM 2236 C CA . HIS B 1 86 ? 14.867 11.781 -1.715 1 75.12 86 HIS B CA 1
ATOM 2237 C C . HIS B 1 86 ? 13.75 11.305 -2.633 1 75.12 86 HIS B C 1
ATOM 2239 O O . HIS B 1 86 ? 12.602 11.742 -2.508 1 75.12 86 HIS B O 1
ATOM 2245 N N . PRO B 1 87 ? 14.156 10.562 -3.615 1 85.88 87 PRO B N 1
ATOM 2246 C CA . PRO B 1 87 ? 13.172 9.961 -4.508 1 85.88 87 PRO B CA 1
ATOM 2247 C C . PRO B 1 87 ? 12.164 9.086 -3.764 1 85.88 87 PRO B C 1
ATOM 2249 O O . PRO B 1 87 ? 12.516 8.43 -2.779 1 85.88 87 PRO B O 1
ATOM 2252 N N . ALA B 1 88 ? 10.969 9.211 -4.152 1 92.56 88 ALA B N 1
ATOM 2253 C CA . ALA B 1 88 ? 9.906 8.414 -3.541 1 92.56 88 ALA B CA 1
ATOM 2254 C C . ALA B 1 88 ? 8.891 7.969 -4.582 1 92.56 88 ALA B C 1
ATOM 2256 O O . ALA B 1 88 ? 8.758 8.594 -5.637 1 92.56 88 ALA B O 1
ATOM 2257 N N . THR B 1 89 ? 8.305 6.902 -4.375 1 94.38 89 THR B N 1
ATOM 2258 C CA . THR B 1 89 ? 7.152 6.414 -5.133 1 94.38 89 THR B CA 1
ATOM 2259 C C . THR B 1 89 ? 5.918 6.32 -4.238 1 94.38 89 THR B C 1
ATOM 2261 O O . THR B 1 89 ? 6.004 5.852 -3.102 1 94.38 89 THR B O 1
ATOM 2264 N N . LEU B 1 90 ? 4.867 6.879 -4.676 1 97.38 90 LEU B N 1
ATOM 2265 C CA . LEU B 1 90 ? 3.605 6.805 -3.947 1 97.38 90 LEU B CA 1
ATOM 2266 C C . LEU B 1 90 ? 2.564 6.02 -4.738 1 97.38 90 LEU B C 1
ATOM 2268 O O . LEU B 1 90 ? 2.432 6.203 -5.953 1 97.38 90 LEU B O 1
ATOM 2272 N N . GLU B 1 91 ? 1.905 5.113 -4.098 1 98.06 91 GLU B N 1
ATOM 2273 C CA . GLU B 1 91 ? 0.906 4.234 -4.695 1 98.06 91 GLU B CA 1
ATOM 2274 C C . GLU B 1 91 ? -0.466 4.449 -4.062 1 98.06 91 GLU B C 1
ATOM 2276 O O . GLU B 1 91 ? -0.594 4.473 -2.838 1 98.06 91 GLU B O 1
ATOM 2281 N N . VAL B 1 92 ? -1.484 4.684 -4.844 1 98.5 92 VAL B N 1
ATOM 2282 C CA . VAL B 1 92 ? -2.891 4.734 -4.461 1 98.5 92 VAL B CA 1
ATOM 2283 C C . VAL B 1 92 ? -3.686 3.709 -5.266 1 98.5 92 VAL B C 1
ATOM 2285 O O . VAL B 1 92 ? -3.535 3.617 -6.484 1 98.5 92 VAL B O 1
ATOM 2288 N N . SER B 1 93 ? -4.496 2.943 -4.555 1 97.56 93 SER B N 1
ATOM 2289 C CA . SER B 1 93 ? -5.27 1.977 -5.324 1 97.56 93 SER B CA 1
ATOM 2290 C C . SER B 1 93 ? -6.641 1.746 -4.699 1 97.56 93 SER B C 1
ATOM 2292 O O . SER B 1 93 ? -6.828 1.971 -3.5 1 97.56 93 SER B O 1
ATOM 2294 N N . GLU B 1 94 ? -7.613 1.446 -5.465 1 97.62 94 GLU B N 1
ATOM 2295 C CA . GLU B 1 94 ? -8.906 0.862 -5.129 1 97.62 94 GLU B CA 1
ATOM 2296 C C . GLU B 1 94 ? -8.969 -0.612 -5.52 1 97.62 94 GLU B C 1
ATOM 2298 O O . GLU B 1 94 ? -8.656 -0.971 -6.656 1 97.62 94 GLU B O 1
ATOM 2303 N N . ILE B 1 95 ? -9.305 -1.424 -4.508 1 97.5 95 ILE B N 1
ATOM 2304 C CA . ILE B 1 95 ? -9.422 -2.855 -4.77 1 97.5 95 ILE B CA 1
ATOM 2305 C C . ILE B 1 95 ? -10.891 -3.26 -4.77 1 97.5 95 ILE B C 1
ATOM 2307 O O . ILE B 1 95 ? -11.648 -2.871 -3.877 1 97.5 95 ILE B O 1
ATOM 2311 N N . GLY B 1 96 ? -11.305 -3.947 -5.762 1 96.62 96 GLY B N 1
ATOM 2312 C CA . GLY B 1 96 ? -12.672 -4.445 -5.863 1 96.62 96 GLY B CA 1
ATOM 2313 C C . GLY B 1 96 ? -12.773 -5.941 -5.633 1 96.62 96 GLY B C 1
ATOM 2314 O O . GLY B 1 96 ? -12.109 -6.484 -4.746 1 96.62 96 GLY B O 1
ATOM 2315 N N . GLN B 1 97 ? -13.586 -6.578 -6.387 1 95.88 97 GLN B N 1
ATOM 2316 C CA . GLN B 1 97 ? -13.883 -7.996 -6.207 1 95.88 97 GLN B CA 1
ATOM 2317 C C . GLN B 1 97 ? -12.758 -8.867 -6.777 1 95.88 97 GLN B C 1
ATOM 2319 O O . GLN B 1 97 ? -12.195 -8.547 -7.824 1 95.88 97 GLN B O 1
ATOM 2324 N N . PHE B 1 98 ? -12.477 -9.93 -6.066 1 96.75 98 PHE B N 1
ATOM 2325 C CA . PHE B 1 98 ? -11.648 -10.977 -6.656 1 96.75 98 PHE B CA 1
ATOM 2326 C C . PHE B 1 98 ? -12.438 -11.766 -7.703 1 96.75 98 PHE B C 1
ATOM 2328 O O . PHE B 1 98 ? -13.609 -12.086 -7.492 1 96.75 98 PHE B O 1
ATOM 2335 N N . LEU B 1 99 ? -11.82 -12.055 -8.789 1 96.75 99 LEU B N 1
ATOM 2336 C CA . LEU B 1 99 ? -12.484 -12.672 -9.938 1 96.75 99 LEU B CA 1
ATOM 2337 C C . LEU B 1 99 ? -11.953 -14.078 -10.172 1 96.75 99 LEU B C 1
ATOM 2339 O O . LEU B 1 99 ? -10.844 -14.258 -10.672 1 96.75 99 LEU B O 1
ATOM 2343 N N . PRO B 1 100 ? -12.742 -15.102 -9.867 1 97.25 100 PRO B N 1
ATOM 2344 C CA . PRO B 1 100 ? -12.297 -16.484 -10.078 1 97.25 100 PRO B CA 1
ATOM 2345 C C . PRO B 1 100 ? -12.266 -16.875 -11.555 1 97.25 100 PRO B C 1
ATOM 2347 O O . PRO B 1 100 ? -12.953 -16.266 -12.375 1 97.25 100 PRO B O 1
ATOM 2350 N N . SER B 1 101 ? -11.492 -17.812 -11.891 1 97.44 101 SER B N 1
ATOM 2351 C CA . SER B 1 101 ? -11.352 -18.391 -13.219 1 97.44 101 SER B CA 1
ATOM 2352 C C . SER B 1 101 ? -11.039 -19.891 -13.133 1 97.44 101 SER B C 1
ATOM 2354 O O . SER B 1 101 ? -10.492 -20.359 -12.133 1 97.44 101 SER B O 1
ATOM 2356 N N . ASN B 1 102 ? -11.43 -20.594 -14.18 1 97.56 102 ASN B N 1
ATOM 2357 C CA . ASN B 1 102 ? -11.055 -22 -14.25 1 97.56 102 ASN B CA 1
ATOM 2358 C C . ASN B 1 102 ? -9.633 -22.172 -14.789 1 97.56 102 ASN B C 1
ATOM 2360 O O . ASN B 1 102 ? -9.172 -23.297 -14.984 1 97.56 102 ASN B O 1
ATOM 2364 N N . SER B 1 103 ? -8.961 -21.094 -15.062 1 96.69 103 SER B N 1
ATOM 2365 C CA . SER B 1 103 ? -7.543 -21.016 -15.398 1 96.69 103 SER B CA 1
ATOM 2366 C C . SER B 1 103 ? -6.746 -20.344 -14.281 1 96.69 103 SER B C 1
ATOM 2368 O O . SER B 1 103 ? -7.047 -19.219 -13.898 1 96.69 103 SER B O 1
ATOM 2370 N N . PRO B 1 104 ? -5.719 -21 -13.758 1 95.31 104 PRO B N 1
ATOM 2371 C CA . PRO B 1 104 ? -4.992 -20.453 -12.617 1 95.31 104 PRO B CA 1
ATOM 2372 C C . PRO B 1 104 ? -4.336 -19.109 -12.93 1 95.31 104 PRO B C 1
ATOM 2374 O O . PRO B 1 104 ? -4.199 -18.266 -12.047 1 95.31 104 PRO B O 1
ATOM 2377 N N . LEU B 1 105 ? -3.912 -18.812 -14.148 1 93 105 LEU B N 1
ATOM 2378 C CA . LEU B 1 105 ? -3.209 -17.594 -14.477 1 93 105 LEU B CA 1
ATOM 2379 C C . LEU B 1 105 ? -4.195 -16.484 -14.836 1 93 105 LEU B C 1
ATOM 2381 O O . LEU B 1 105 ? -3.789 -15.344 -15.117 1 93 105 LEU B O 1
ATOM 2385 N N . GLU B 1 106 ? -5.488 -16.859 -14.859 1 95.44 106 GLU B N 1
ATOM 2386 C CA . GLU B 1 106 ? -6.496 -15.852 -15.172 1 95.44 106 GLU B CA 1
ATOM 2387 C C . GLU B 1 106 ? -7.246 -15.414 -13.914 1 95.44 106 GLU B C 1
ATOM 2389 O O . GLU B 1 106 ? -8.156 -14.586 -13.984 1 95.44 106 GLU B O 1
ATOM 2394 N N . LEU B 1 107 ? -6.949 -16.062 -12.781 1 96.81 107 LEU B N 1
ATOM 2395 C CA . LEU B 1 107 ? -7.434 -15.5 -11.523 1 96.81 107 LEU B CA 1
ATOM 2396 C C . LEU B 1 107 ? -7.051 -14.031 -11.406 1 96.81 107 LEU B C 1
ATOM 2398 O O . LEU B 1 107 ? -5.895 -13.664 -11.641 1 96.81 107 LEU B O 1
ATOM 2402 N N . SER B 1 108 ? -8.008 -13.188 -11.055 1 95.81 108 SER B N 1
ATOM 2403 C CA . SER B 1 108 ? -7.738 -11.75 -11.094 1 95.81 108 SER B CA 1
ATOM 2404 C C . SER B 1 108 ? -8.477 -11.016 -9.977 1 95.81 108 SER B C 1
ATOM 2406 O O . SER B 1 108 ? -9.016 -11.648 -9.062 1 95.81 108 SER B O 1
ATOM 2408 N N . VAL B 1 109 ? -8.328 -9.758 -9.938 1 96.56 109 VAL B N 1
ATOM 2409 C CA . VAL B 1 109 ? -8.984 -8.875 -8.977 1 96.56 109 VAL B CA 1
ATOM 2410 C C . VAL B 1 109 ? -9.297 -7.535 -9.633 1 96.56 109 VAL B C 1
ATOM 2412 O O . VAL B 1 109 ? -8.531 -7.055 -10.477 1 96.56 109 VAL B O 1
ATOM 2415 N N . GLN B 1 110 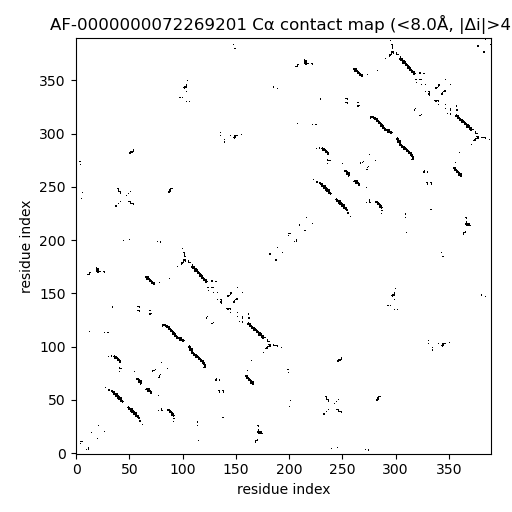? -10.445 -6.996 -9.352 1 96.81 110 GLN B N 1
ATOM 2416 C CA . GLN B 1 110 ? -10.742 -5.629 -9.766 1 96.81 110 GLN B CA 1
ATOM 2417 C C . GLN B 1 110 ? -9.859 -4.625 -9.023 1 96.81 110 GLN B C 1
ATOM 2419 O O . GLN B 1 110 ? -9.734 -4.691 -7.801 1 96.81 110 GLN B O 1
ATOM 2424 N N . TYR B 1 111 ? -9.281 -3.695 -9.82 1 97.19 111 TYR B N 1
ATOM 2425 C CA . TYR B 1 111 ? -8.516 -2.645 -9.156 1 97.19 111 TYR B CA 1
ATOM 2426 C C . TYR B 1 111 ? -8.414 -1.405 -10.039 1 97.19 111 TYR B C 1
ATOM 2428 O O . TYR B 1 111 ? -8.547 -1.494 -11.266 1 97.19 111 TYR B O 1
ATOM 2436 N N . ARG B 1 112 ? -8.219 -0.264 -9.445 1 97.62 112 ARG B N 1
ATOM 2437 C CA . ARG B 1 112 ? -7.727 1.002 -9.977 1 97.62 112 ARG B CA 1
ATOM 2438 C C . ARG B 1 112 ? -6.5 1.477 -9.211 1 97.62 112 ARG B C 1
ATOM 2440 O O . ARG B 1 112 ? -6.516 1.534 -7.977 1 97.62 112 ARG B O 1
ATOM 2447 N N . SER B 1 113 ? -5.441 1.727 -9.945 1 96.94 113 SER B N 1
ATOM 2448 C CA . SER B 1 113 ? -4.227 2.107 -9.234 1 96.94 113 SER B CA 1
ATOM 2449 C C . SER B 1 113 ? -3.508 3.252 -9.945 1 96.94 113 SER B C 1
ATOM 2451 O O . SER B 1 113 ? -3.564 3.363 -11.172 1 96.94 113 SER B O 1
ATOM 2453 N N . VAL B 1 114 ? -2.908 4.109 -9.188 1 97.69 114 VAL B N 1
ATOM 2454 C CA . VAL B 1 114 ? -2.045 5.188 -9.664 1 97.69 114 VAL B CA 1
ATOM 2455 C C . VAL B 1 114 ? -0.685 5.102 -8.977 1 97.69 114 VAL B C 1
ATOM 2457 O O . VAL B 1 114 ? -0.608 4.906 -7.762 1 97.69 114 VAL B O 1
ATOM 2460 N N . MET B 1 115 ? 0.339 5.18 -9.742 1 96.19 115 MET B N 1
ATOM 2461 C CA . MET B 1 115 ? 1.711 5.309 -9.258 1 96.19 115 MET B CA 1
ATOM 2462 C C . MET B 1 115 ? 2.246 6.715 -9.516 1 96.19 115 MET B C 1
ATOM 2464 O O . MET B 1 115 ? 2.141 7.23 -10.625 1 96.19 115 MET B O 1
ATOM 2468 N N . VAL B 1 116 ? 2.793 7.285 -8.484 1 96.56 116 VAL B N 1
ATOM 2469 C CA . VAL B 1 116 ? 3.385 8.617 -8.586 1 96.56 116 VAL B CA 1
ATOM 2470 C C . VAL B 1 116 ? 4.875 8.539 -8.258 1 96.56 116 VAL B C 1
ATOM 2472 O O . VAL B 1 116 ? 5.266 7.984 -7.234 1 96.56 116 VAL B O 1
ATOM 2475 N N . PHE B 1 117 ? 5.652 9.07 -9.141 1 92.94 117 PHE B N 1
ATOM 2476 C CA . PHE B 1 117 ? 7.098 9.156 -8.961 1 92.94 117 PHE B CA 1
ATOM 2477 C C . PHE B 1 117 ? 7.535 10.609 -8.789 1 92.94 117 PHE B C 1
ATOM 2479 O O . PHE B 1 117 ? 7.121 11.484 -9.547 1 92.94 117 PHE B O 1
ATOM 2486 N N . GLY B 1 118 ? 8.328 10.773 -7.746 1 93.06 118 GLY B N 1
ATOM 2487 C CA . GLY B 1 118 ? 8.75 12.148 -7.527 1 93.06 118 GLY B CA 1
ATOM 2488 C C . GLY B 1 118 ? 9.766 12.281 -6.414 1 93.06 118 GLY B C 1
ATOM 2489 O O . GLY B 1 118 ? 10.484 11.336 -6.094 1 93.06 118 GLY B O 1
ATOM 2490 N N . THR B 1 119 ? 9.859 13.516 -5.941 1 92.19 119 THR B N 1
ATOM 2491 C CA . THR B 1 119 ? 10.789 13.875 -4.875 1 92.19 119 THR B CA 1
ATOM 2492 C C . THR B 1 119 ? 10.047 14.539 -3.717 1 92.19 119 THR B C 1
ATOM 2494 O O . THR B 1 119 ? 9.25 15.453 -3.928 1 92.19 119 THR B O 1
ATOM 2497 N N . ALA B 1 120 ? 10.336 14.047 -2.533 1 92.25 120 ALA B N 1
ATOM 2498 C CA . ALA B 1 120 ? 9.68 14.578 -1.343 1 92.25 120 ALA B CA 1
ATOM 2499 C C . ALA B 1 120 ? 10.57 15.594 -0.629 1 92.25 120 ALA B C 1
ATOM 2501 O O . ALA B 1 120 ? 11.797 15.461 -0.628 1 92.25 120 ALA B O 1
ATOM 2502 N N . ARG B 1 121 ? 9.93 16.594 -0.052 1 91.69 121 ARG B N 1
ATOM 2503 C CA . ARG B 1 121 ? 10.602 17.547 0.827 1 91.69 121 ARG B CA 1
ATOM 2504 C C . ARG B 1 121 ? 9.766 17.828 2.072 1 91.69 121 ARG B C 1
ATOM 2506 O O . ARG B 1 121 ? 8.547 17.672 2.053 1 91.69 121 ARG B O 1
ATOM 2513 N N . VAL B 1 122 ? 10.461 18.234 3.107 1 92.62 122 VAL B N 1
ATOM 2514 C CA . VAL B 1 122 ? 9.773 18.625 4.336 1 92.62 122 VAL B CA 1
ATOM 2515 C C . VAL B 1 122 ? 9.328 20.078 4.246 1 92.62 122 VAL B C 1
ATOM 2517 O O . VAL B 1 122 ? 10.102 20.953 3.83 1 92.62 122 VAL B O 1
ATOM 2520 N N . LEU B 1 123 ? 8.055 20.266 4.555 1 94.06 123 LEU B N 1
ATOM 2521 C CA . LEU B 1 123 ? 7.516 21.625 4.59 1 94.06 123 LEU B CA 1
ATOM 2522 C C . LEU B 1 123 ? 7.656 22.234 5.984 1 94.06 123 LEU B C 1
ATOM 2524 O O . LEU B 1 123 ? 7.754 21.5 6.973 1 94.06 123 LEU B O 1
ATOM 2528 N N . ALA B 1 124 ? 7.66 23.578 6 1 94.12 124 ALA B N 1
ATOM 2529 C CA . ALA B 1 124 ? 7.773 24.281 7.277 1 94.12 124 ALA B CA 1
ATOM 2530 C C . ALA B 1 124 ? 6.859 25.5 7.316 1 94.12 124 ALA B C 1
ATOM 2532 O O . ALA B 1 124 ? 6.41 25.984 6.273 1 94.12 124 ALA B O 1
ATOM 2533 N N . GLY B 1 125 ? 6.527 25.938 8.516 1 96.25 125 GLY B N 1
ATOM 2534 C CA . GLY B 1 125 ? 5.773 27.156 8.711 1 96.25 125 GLY B CA 1
ATOM 2535 C C . GLY B 1 125 ? 4.41 27.141 8.055 1 96.25 125 GLY B C 1
ATOM 2536 O O . GLY B 1 125 ? 3.645 26.188 8.227 1 96.25 125 GLY B O 1
ATOM 2537 N N . GLU B 1 126 ? 4.164 28.203 7.355 1 97.94 126 GLU B N 1
ATOM 2538 C CA . GLU B 1 126 ? 2.836 28.375 6.777 1 97.94 126 GLU B CA 1
ATOM 2539 C C . GLU B 1 126 ? 2.57 27.359 5.676 1 97.94 126 GLU B C 1
ATOM 2541 O O . GLU B 1 126 ? 1.434 26.922 5.488 1 97.94 126 GLU B O 1
ATOM 2546 N N . ASP B 1 127 ? 3.625 26.984 4.965 1 97.62 127 ASP B N 1
ATOM 2547 C CA . ASP B 1 127 ? 3.457 25.953 3.941 1 97.62 127 ASP B CA 1
ATOM 2548 C C . ASP B 1 127 ? 3.006 24.625 4.559 1 97.62 127 ASP B C 1
ATOM 2550 O O . ASP B 1 127 ? 2.137 23.953 4.016 1 97.62 127 ASP B O 1
ATOM 2554 N N . ALA B 1 128 ? 3.621 24.312 5.695 1 97.12 128 ALA B N 1
ATOM 2555 C CA . ALA B 1 128 ? 3.232 23.094 6.41 1 97.12 128 ALA B CA 1
ATOM 2556 C C . ALA B 1 128 ? 1.8 23.203 6.926 1 97.12 128 ALA B C 1
ATOM 2558 O O . ALA B 1 128 ? 1.027 22.25 6.82 1 97.12 128 ALA B O 1
ATOM 2559 N N . ARG B 1 129 ? 1.481 24.344 7.453 1 98.44 129 ARG B N 1
ATOM 2560 C CA . ARG B 1 129 ? 0.133 24.547 7.969 1 98.44 129 ARG B CA 1
ATOM 2561 C C . ARG B 1 129 ? -0.907 24.391 6.867 1 98.44 129 ARG B C 1
ATOM 2563 O O . ARG B 1 129 ? -1.928 23.734 7.062 1 98.44 129 ARG B O 1
ATOM 2570 N N . ALA B 1 130 ? -0.632 25.047 5.746 1 98.44 130 ALA B N 1
ATOM 2571 C CA . ALA B 1 130 ? -1.554 24.984 4.617 1 98.44 130 ALA B CA 1
ATOM 2572 C C . ALA B 1 130 ? -1.71 23.547 4.125 1 98.44 130 ALA B C 1
ATOM 2574 O O . ALA B 1 130 ? -2.82 23.094 3.824 1 98.44 130 ALA B O 1
ATOM 2575 N N . ALA B 1 131 ? -0.669 22.812 4.027 1 98.31 131 ALA B N 1
ATOM 2576 C CA . ALA B 1 131 ? -0.694 21.422 3.582 1 98.31 131 ALA B CA 1
ATOM 2577 C C . ALA B 1 131 ? -1.482 20.547 4.555 1 98.31 131 ALA B C 1
ATOM 2579 O O . ALA B 1 131 ? -2.301 19.719 4.133 1 98.31 131 ALA B O 1
ATOM 2580 N N . LEU B 1 132 ? -1.222 20.734 5.832 1 98.06 132 LEU B N 1
ATOM 2581 C CA . LEU B 1 132 ? -1.933 19.969 6.848 1 98.06 132 LEU B CA 1
ATOM 2582 C C . LEU B 1 132 ? -3.426 20.281 6.82 1 98.06 132 LEU B C 1
ATOM 2584 O O . LEU B 1 132 ? -4.254 19.391 7.047 1 98.06 132 LEU B O 1
ATOM 2588 N N . THR B 1 133 ? -3.699 21.516 6.602 1 98.56 133 THR B N 1
ATOM 2589 C CA . THR B 1 133 ? -5.098 21.906 6.465 1 98.56 133 THR B CA 1
ATOM 2590 C C . THR B 1 133 ? -5.75 21.188 5.289 1 98.56 133 THR B C 1
ATOM 2592 O O . THR B 1 133 ? -6.816 20.594 5.438 1 98.56 133 THR B O 1
ATOM 2595 N N . THR B 1 134 ? -5.09 21.25 4.145 1 98.44 134 THR B N 1
ATOM 2596 C CA . THR B 1 134 ? -5.605 20.578 2.957 1 98.44 134 THR B CA 1
ATOM 2597 C C . THR B 1 134 ? -5.789 19.078 3.219 1 98.44 134 THR B C 1
ATOM 2599 O O . THR B 1 134 ? -6.82 18.5 2.871 1 98.44 134 THR B O 1
ATOM 2602 N N . LEU B 1 135 ? -4.824 18.453 3.848 1 98.44 135 LEU B N 1
ATOM 2603 C CA . LEU B 1 135 ? -4.867 17.031 4.176 1 98.44 135 LEU B CA 1
ATOM 2604 C C . LEU B 1 135 ? -6.055 16.719 5.078 1 98.44 135 LEU B C 1
ATOM 2606 O O . LEU B 1 135 ? -6.84 15.812 4.785 1 98.44 135 LEU B O 1
ATOM 2610 N N . SER B 1 136 ? -6.188 17.453 6.145 1 98.12 136 SER B N 1
ATOM 2611 C CA . SER B 1 136 ? -7.262 17.234 7.109 1 98.12 136 SER B CA 1
ATOM 2612 C C . SER B 1 136 ? -8.633 17.359 6.449 1 98.12 136 SER B C 1
ATOM 2614 O O . SER B 1 136 ? -9.484 16.484 6.613 1 98.12 136 SER B O 1
ATOM 2616 N N . GLU B 1 137 ? -8.789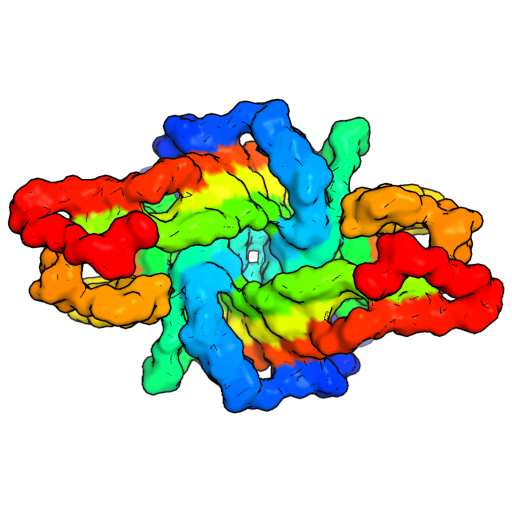 18.391 5.691 1 98.06 137 GLU B N 1
ATOM 2617 C CA . GLU B 1 137 ? -10.102 18.703 5.117 1 98.06 137 GLU B CA 1
ATOM 2618 C C . GLU B 1 137 ? -10.438 17.734 3.979 1 98.06 137 GLU B C 1
ATOM 2620 O O . GLU B 1 137 ? -11.609 17.438 3.744 1 98.06 137 GLU B O 1
ATOM 2625 N N . ARG B 1 138 ? -9.469 17.234 3.279 1 97.69 138 ARG B N 1
ATOM 2626 C CA . ARG B 1 138 ? -9.703 16.281 2.201 1 97.69 138 ARG B CA 1
ATOM 2627 C C . ARG B 1 138 ? -10.047 14.906 2.756 1 97.69 138 ARG B C 1
ATOM 2629 O O . ARG B 1 138 ? -10.922 14.219 2.223 1 97.69 138 ARG B O 1
ATOM 2636 N N . VAL B 1 139 ? -9.391 14.484 3.795 1 97.44 139 VAL B N 1
ATOM 2637 C CA . VAL B 1 139 ? -9.57 13.148 4.363 1 97.44 139 VAL B CA 1
ATOM 2638 C C . VAL B 1 139 ? -10.883 13.094 5.145 1 97.44 139 VAL B C 1
ATOM 2640 O O . VAL B 1 139 ? -11.516 12.039 5.227 1 97.44 139 VAL B O 1
ATOM 2643 N N . PHE B 1 140 ? -11.266 14.227 5.688 1 97 140 PHE B N 1
ATOM 2644 C CA . PHE B 1 140 ? -12.531 14.336 6.402 1 97 140 PHE B CA 1
ATOM 2645 C C . PHE B 1 140 ? -13.445 15.359 5.73 1 97 140 PHE B C 1
ATOM 2647 O O . PHE B 1 140 ? -13.562 16.5 6.195 1 97 140 PHE B O 1
ATOM 2654 N N . PRO B 1 141 ? -14.117 14.875 4.727 1 95.31 141 PRO B N 1
ATOM 2655 C CA . PRO B 1 141 ? -14.961 15.82 3.992 1 95.31 141 PRO B CA 1
ATOM 2656 C C . PRO B 1 141 ? -15.945 16.562 4.895 1 95.31 141 PRO B C 1
ATOM 2658 O O . PRO B 1 141 ? -16.625 15.93 5.707 1 95.31 141 PRO B O 1
ATOM 2661 N N . GLY B 1 142 ? -16.062 17.844 4.707 1 95.62 142 GLY B N 1
ATOM 2662 C CA . GLY B 1 142 ? -16.953 18.672 5.496 1 95.62 142 GLY B CA 1
ATOM 2663 C C . GLY B 1 142 ? -16.266 19.312 6.691 1 95.62 142 GLY B C 1
ATOM 2664 O O . GLY B 1 142 ? -16.75 20.312 7.238 1 95.62 142 GLY B O 1
ATOM 2665 N N . LEU B 1 143 ? -15.25 18.734 7.203 1 96.94 143 LEU B N 1
ATOM 2666 C CA . LEU B 1 143 ? -14.484 19.281 8.32 1 96.94 143 LEU B CA 1
ATOM 2667 C C . LEU B 1 143 ? -13.719 20.516 7.898 1 96.94 143 LEU B C 1
ATOM 2669 O O . LEU B 1 143 ? -13.141 20.562 6.809 1 96.94 143 LEU B O 1
ATOM 2673 N N . LYS B 1 144 ? -13.711 21.516 8.711 1 97.69 144 LYS B N 1
ATOM 2674 C CA . LYS B 1 144 ? -12.93 22.734 8.492 1 97.69 144 LYS B CA 1
ATOM 2675 C C . LYS B 1 144 ? -12 23.016 9.672 1 97.69 144 LYS B C 1
ATOM 2677 O O . LYS B 1 144 ? -12.453 23.141 10.812 1 97.69 144 LYS B O 1
ATOM 2682 N N . VAL B 1 145 ? -10.766 23.125 9.344 1 98.19 145 VAL B N 1
ATOM 2683 C CA . VAL B 1 145 ? -9.781 23.484 10.359 1 98.19 145 VAL B CA 1
ATOM 2684 C C . VAL B 1 145 ? -10.023 24.906 10.852 1 98.19 145 VAL B C 1
ATOM 2686 O O . VAL B 1 145 ? -10.172 25.828 10.047 1 98.19 145 VAL B O 1
ATOM 2689 N N . GLY B 1 146 ? -9.984 25.109 12.125 1 97.56 146 GLY B N 1
ATOM 2690 C CA . GLY B 1 146 ? -10.289 26.422 12.711 1 97.56 146 GLY B CA 1
ATOM 2691 C C . GLY B 1 146 ? -11.766 26.594 13.023 1 97.56 146 GLY B C 1
ATOM 2692 O O . GLY B 1 146 ? -12.141 27.547 13.719 1 97.56 146 GLY B O 1
ATOM 2693 N N . GLU B 1 147 ? -12.625 25.766 12.484 1 96.94 147 GLU B N 1
ATOM 2694 C CA . GLU B 1 147 ? -14.055 25.75 12.766 1 96.94 147 GLU B CA 1
ATOM 2695 C C . GLU B 1 147 ? -14.492 24.438 13.41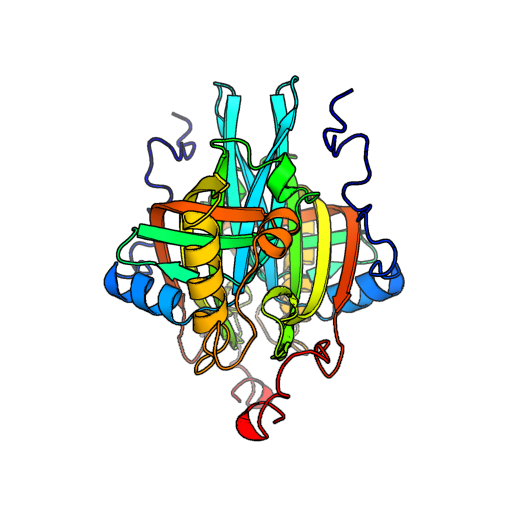4 1 96.94 147 GLU B C 1
ATOM 2697 O O . GLU B 1 147 ? -14.75 24.391 14.617 1 96.94 147 GLU B O 1
ATOM 2702 N N . THR B 1 148 ? -14.445 23.359 12.664 1 96.62 148 THR B N 1
ATOM 2703 C CA . THR B 1 148 ? -14.766 22.047 13.211 1 96.62 148 THR B CA 1
ATOM 2704 C C . THR B 1 148 ? -13.695 21.594 14.203 1 96.62 148 THR B C 1
ATOM 2706 O O . THR B 1 148 ? -14.008 21.078 15.281 1 96.62 148 THR B O 1
ATOM 2709 N N . THR B 1 149 ? -12.469 21.781 13.859 1 97.44 149 THR B N 1
ATOM 2710 C CA . THR B 1 149 ? -11.344 21.594 14.766 1 97.44 149 THR B CA 1
ATOM 2711 C C . THR B 1 149 ? -10.766 22.938 15.203 1 97.44 149 THR B C 1
ATOM 2713 O O . THR B 1 149 ? -11.008 23.969 14.562 1 97.44 149 THR B O 1
ATOM 2716 N N . ARG B 1 150 ? -10.039 22.891 16.312 1 97.69 150 ARG B N 1
ATOM 2717 C CA . ARG B 1 150 ? -9.242 24.078 16.609 1 97.69 150 ARG B CA 1
ATOM 2718 C C . ARG B 1 150 ? -8.234 24.359 15.5 1 97.69 150 ARG B C 1
ATOM 2720 O O . ARG B 1 150 ? -7.969 23.484 14.664 1 97.69 150 ARG B O 1
ATOM 2727 N N . PRO B 1 151 ? -7.668 25.562 15.414 1 97.94 151 PRO B N 1
ATOM 2728 C CA . PRO B 1 151 ? -6.625 25.844 14.422 1 97.94 151 PRO B CA 1
ATOM 2729 C C . PRO B 1 151 ? -5.348 25.031 14.672 1 97.94 151 PRO B C 1
ATOM 2731 O O . PRO B 1 151 ? -5.133 24.547 15.781 1 97.94 151 PRO B O 1
ATOM 2734 N N . ILE B 1 152 ? -4.555 24.906 13.648 1 98.25 152 ILE B N 1
ATOM 2735 C CA . ILE B 1 152 ? -3.244 24.266 13.766 1 98.25 152 ILE B CA 1
ATOM 2736 C C . ILE B 1 152 ? -2.248 25.266 14.367 1 98.25 152 ILE B C 1
ATOM 2738 O O . ILE B 1 152 ? -1.968 26.312 13.773 1 98.25 152 ILE B O 1
ATOM 2742 N N . SER B 1 153 ? -1.729 24.922 15.492 1 96.81 153 SER B N 1
ATOM 2743 C CA . SER B 1 153 ? -0.831 25.828 16.203 1 96.81 153 SER B CA 1
ATOM 2744 C C . SER B 1 153 ? 0.616 25.625 15.766 1 96.81 153 SER B C 1
ATOM 2746 O O . SER B 1 153 ? 0.934 24.656 15.078 1 96.81 153 SER B O 1
ATOM 2748 N N . GLU B 1 154 ? 1.463 26.562 16.188 1 96.56 154 GLU B N 1
ATOM 2749 C CA . GLU B 1 154 ? 2.896 26.422 15.945 1 96.56 154 GLU B CA 1
ATOM 2750 C C . GLU B 1 154 ? 3.441 25.172 16.641 1 96.56 154 GLU B C 1
ATOM 2752 O O . GLU B 1 154 ? 4.328 24.5 16.109 1 96.56 154 GLU B O 1
ATOM 2757 N N . ASP B 1 155 ? 2.936 24.938 17.797 1 94.81 155 ASP B N 1
ATOM 2758 C CA . ASP B 1 155 ? 3.367 23.75 18.547 1 94.81 155 ASP B CA 1
ATOM 2759 C C . ASP B 1 155 ? 3.01 22.469 17.797 1 94.81 155 ASP B C 1
ATOM 2761 O O . ASP B 1 155 ? 3.775 21.516 17.797 1 94.81 155 ASP B O 1
ATOM 2765 N N . ASP B 1 156 ? 1.798 22.406 17.188 1 95.56 156 ASP B N 1
ATOM 2766 C CA . ASP B 1 156 ? 1.404 21.281 16.359 1 95.56 156 ASP B CA 1
ATOM 2767 C C . ASP B 1 156 ? 2.424 21.031 15.25 1 95.56 156 ASP B C 1
ATOM 2769 O O . ASP B 1 156 ? 2.791 19.875 14.984 1 95.56 156 ASP B O 1
ATOM 2773 N N . LEU B 1 157 ? 2.857 22.094 14.578 1 95.69 157 LEU B N 1
ATOM 2774 C CA . LEU B 1 157 ? 3.777 21.984 13.453 1 95.69 157 LEU B CA 1
ATOM 2775 C C . LEU B 1 157 ? 5.141 21.484 13.914 1 95.69 157 LEU B C 1
ATOM 2777 O O . LEU B 1 157 ? 5.859 20.828 13.141 1 95.69 157 LEU B O 1
ATOM 2781 N N . LYS B 1 158 ? 5.5 21.703 15.195 1 91.94 158 LYS B N 1
ATOM 2782 C CA . LYS B 1 158 ? 6.77 21.234 15.75 1 91.94 158 LYS B CA 1
ATOM 2783 C C . LYS B 1 158 ? 6.727 19.734 16.031 1 91.94 158 LYS B C 1
ATOM 2785 O O . LYS B 1 158 ? 7.77 19.078 16.094 1 91.94 158 LYS B O 1
ATOM 2790 N N . ARG B 1 159 ? 5.547 19.234 16.156 1 90.06 159 ARG B N 1
ATOM 2791 C CA . ARG B 1 159 ? 5.406 17.844 16.562 1 90.06 159 ARG B CA 1
ATOM 2792 C C . ARG B 1 159 ? 5.07 16.953 15.375 1 90.06 159 ARG B C 1
ATOM 2794 O O . ARG B 1 159 ? 4.816 15.758 15.539 1 90.06 159 ARG B O 1
ATOM 2801 N N . THR B 1 160 ? 4.977 17.516 14.273 1 91.5 160 THR B N 1
ATOM 2802 C CA . THR B 1 160 ? 4.609 16.75 13.086 1 91.5 160 THR B CA 1
ATOM 2803 C C . THR B 1 160 ? 5.531 17.078 11.922 1 91.5 160 THR B C 1
ATOM 2805 O O . THR B 1 160 ? 5.977 18.219 11.773 1 91.5 160 THR B O 1
ATOM 2808 N N . SER B 1 161 ? 5.918 16.094 11.18 1 92.25 161 SER B N 1
ATOM 2809 C CA . SER B 1 161 ? 6.598 16.312 9.914 1 92.25 161 SER B CA 1
ATOM 2810 C C . SER B 1 161 ? 5.613 16.281 8.742 1 92.25 161 SER B C 1
ATOM 2812 O O . SER B 1 161 ? 4.895 15.305 8.555 1 92.25 161 SER B O 1
ATOM 2814 N N . VAL B 1 162 ? 5.559 17.375 8.047 1 95.06 162 VAL B N 1
ATOM 2815 C CA . VAL B 1 162 ? 4.68 17.484 6.887 1 95.06 162 VAL B CA 1
ATOM 2816 C C . VAL B 1 162 ? 5.504 17.438 5.602 1 95.06 162 VAL B C 1
ATOM 2818 O O . VAL B 1 162 ? 6.516 18.141 5.488 1 95.06 162 VAL B O 1
ATOM 2821 N N . TYR B 1 163 ? 5.027 16.656 4.613 1 95.06 163 TYR B N 1
ATOM 2822 C CA . TYR B 1 163 ? 5.797 16.422 3.396 1 95.06 163 TYR B CA 1
ATOM 2823 C C . TYR B 1 163 ? 5.008 16.844 2.164 1 95.06 163 TYR B C 1
ATOM 2825 O O . TYR B 1 163 ? 3.779 16.734 2.139 1 95.06 163 TYR B O 1
ATOM 2833 N N . SER B 1 164 ? 5.75 17.328 1.227 1 96.5 164 SER B N 1
ATOM 2834 C CA . SER B 1 164 ? 5.258 17.5 -0.136 1 96.5 164 SER B CA 1
ATOM 2835 C C . SER B 1 164 ? 6.023 16.625 -1.117 1 96.5 164 SER B C 1
ATOM 2837 O O . SER B 1 164 ? 7.246 16.703 -1.215 1 96.5 164 SER B O 1
ATOM 2839 N N . LEU B 1 165 ? 5.359 15.758 -1.812 1 96.31 165 LEU B N 1
ATOM 2840 C CA . LEU B 1 165 ? 5.926 14.977 -2.908 1 96.31 165 LEU B CA 1
ATOM 2841 C C . LEU B 1 165 ? 5.617 15.625 -4.254 1 96.31 165 LEU B C 1
ATOM 2843 O O . LEU B 1 165 ? 4.492 15.531 -4.75 1 96.31 165 LEU B O 1
ATOM 2847 N N . SER B 1 166 ? 6.582 16.234 -4.77 1 96.44 166 SER B N 1
ATOM 2848 C CA . SER B 1 166 ? 6.41 16.797 -6.105 1 96.44 166 SER B CA 1
ATOM 2849 C C . SER B 1 166 ? 6.297 15.695 -7.156 1 96.44 166 SER B C 1
ATOM 2851 O O . SER B 1 166 ? 7.09 14.75 -7.168 1 96.44 166 SER B O 1
ATOM 2853 N N . ILE B 1 167 ? 5.34 15.828 -8.062 1 96.38 167 ILE B N 1
ATOM 2854 C CA . ILE B 1 167 ? 5.07 14.781 -9.039 1 96.38 167 ILE B CA 1
ATOM 2855 C C . ILE B 1 167 ? 5.949 14.984 -10.273 1 96.38 167 ILE B C 1
ATOM 2857 O O . ILE B 1 167 ? 5.805 15.984 -10.984 1 96.38 167 ILE B O 1
ATOM 2861 N N . ASP B 1 168 ? 6.812 14.078 -10.516 1 93.94 168 ASP B N 1
ATOM 2862 C CA . ASP B 1 168 ? 7.605 14.078 -11.742 1 93.94 168 ASP B CA 1
ATOM 2863 C C . ASP B 1 168 ? 6.914 13.289 -12.852 1 93.94 168 ASP B C 1
ATOM 2865 O O . ASP B 1 168 ? 6.867 13.727 -14 1 93.94 168 ASP B O 1
ATOM 2869 N N . ARG B 1 169 ? 6.469 12.141 -12.477 1 93 169 ARG B N 1
ATOM 2870 C CA . ARG B 1 169 ? 5.781 11.227 -13.383 1 93 169 ARG B CA 1
ATOM 2871 C C . ARG B 1 169 ? 4.711 10.43 -12.648 1 93 169 ARG B C 1
ATOM 2873 O O . ARG B 1 169 ? 4.773 10.273 -11.43 1 93 169 ARG B O 1
ATOM 2880 N N . TRP B 1 170 ? 3.715 10.07 -13.414 1 94.44 170 TRP B N 1
ATOM 2881 C CA . TRP B 1 170 ? 2.697 9.195 -12.836 1 94.44 170 TRP B CA 1
ATOM 2882 C C . TRP B 1 170 ? 2.137 8.242 -13.891 1 94.44 170 TRP B C 1
ATOM 2884 O O . TRP B 1 170 ? 2.406 8.398 -15.086 1 94.44 170 TRP B O 1
ATOM 2894 N N . SER B 1 171 ? 1.548 7.168 -13.445 1 93.81 171 SER B N 1
ATOM 2895 C CA . SER B 1 171 ? 0.853 6.207 -14.297 1 93.81 171 SER B CA 1
ATOM 2896 C C . SER B 1 171 ? -0.377 5.641 -13.594 1 93.81 171 SER B C 1
ATOM 2898 O O . SER B 1 171 ? -0.396 5.512 -12.367 1 93.81 171 SER B O 1
ATOM 2900 N N . GLY B 1 172 ? -1.409 5.457 -14.359 1 95 172 GLY B N 1
ATOM 2901 C CA . GLY B 1 172 ? -2.643 4.859 -13.867 1 95 172 GLY B CA 1
ATOM 2902 C C . GLY B 1 172 ? -3.031 3.6 -14.617 1 95 172 GLY B C 1
ATOM 2903 O O . GLY B 1 172 ? -2.873 3.523 -15.836 1 95 172 GLY B O 1
ATOM 2904 N N . LYS B 1 173 ? -3.506 2.615 -13.922 1 94.44 173 LYS B N 1
ATOM 2905 C CA . LYS B 1 173 ? -3.977 1.363 -14.508 1 94.44 173 LYS B CA 1
ATOM 2906 C C . LYS B 1 173 ? -5.328 0.959 -13.922 1 94.44 173 LYS B C 1
ATOM 2908 O O . LYS B 1 173 ? -5.613 1.23 -12.758 1 94.44 173 LYS B O 1
ATOM 2913 N N . GLU B 1 174 ? -6.078 0.325 -14.742 1 95.81 174 GLU B N 1
ATOM 2914 C CA . GLU B 1 174 ? -7.379 -0.167 -14.297 1 95.81 174 GLU B CA 1
ATOM 2915 C C . GLU B 1 174 ? -7.664 -1.556 -14.859 1 95.81 174 GLU B C 1
ATOM 2917 O O . GLU B 1 174 ? -7.418 -1.816 -16.031 1 95.81 174 GLU B O 1
ATOM 2922 N N . ASN B 1 175 ? -7.988 -2.467 -14.039 1 94.81 175 ASN B N 1
ATOM 2923 C CA . ASN B 1 175 ? -8.688 -3.709 -14.336 1 94.81 175 ASN B CA 1
ATOM 2924 C C . ASN B 1 175 ? -10.023 -3.793 -13.594 1 94.81 175 ASN B C 1
ATOM 2926 O O . ASN B 1 175 ? -10.047 -3.996 -12.375 1 94.81 175 ASN B O 1
ATOM 2930 N N . TRP B 1 176 ? -11.109 -3.652 -14.312 1 95.44 176 TRP B N 1
ATOM 2931 C CA . TRP B 1 176 ? -12.398 -3.617 -13.633 1 95.44 176 TRP B CA 1
ATOM 2932 C C . TRP B 1 176 ? -13.438 -4.426 -14.391 1 95.44 176 TRP B C 1
ATOM 2934 O O . TRP B 1 176 ? -14.602 -4.016 -14.492 1 95.44 176 TRP B O 1
ATOM 2944 N N . ALA B 1 177 ? -12.984 -5.461 -14.984 1 93.62 177 ALA B N 1
ATOM 2945 C CA . ALA B 1 177 ? -13.898 -6.395 -15.641 1 93.62 177 ALA B CA 1
ATOM 2946 C C . ALA B 1 177 ? -14.812 -7.074 -14.617 1 93.62 177 ALA B C 1
ATOM 2948 O O . ALA B 1 177 ? -14.438 -7.23 -13.453 1 93.62 177 ALA B O 1
ATOM 2949 N N . GLU B 1 178 ? -15.969 -7.453 -15.039 1 93 178 GLU B N 1
ATOM 2950 C CA . GLU B 1 178 ? -16.938 -8.094 -14.148 1 93 178 GLU B CA 1
ATOM 2951 C C . GLU B 1 178 ? -16.547 -9.539 -13.867 1 93 178 GLU B C 1
ATOM 2953 O O . GLU B 1 178 ? -16.906 -10.086 -12.82 1 93 178 GLU B O 1
ATOM 2958 N N . GLN B 1 179 ? -15.945 -10.156 -14.867 1 93.69 179 GLN B N 1
ATOM 2959 C CA . GLN B 1 179 ? -15.531 -11.555 -14.758 1 93.69 179 GLN B CA 1
ATOM 2960 C C . GLN B 1 179 ? -14.141 -11.758 -15.344 1 93.69 179 GLN B C 1
ATOM 2962 O O . GLN B 1 179 ? -13.711 -11.016 -16.219 1 93.69 179 GLN B O 1
ATOM 2967 N N . ALA B 1 180 ? -13.477 -12.727 -14.75 1 95.06 180 ALA B N 1
ATOM 2968 C CA . ALA B 1 180 ? -12.195 -13.117 -15.328 1 95.06 180 ALA B CA 1
ATOM 2969 C C . ALA B 1 180 ? -12.398 -13.969 -16.578 1 95.06 180 ALA B C 1
ATOM 2971 O O . ALA B 1 180 ? -13.469 -14.547 -16.781 1 95.06 180 ALA B O 1
ATOM 2972 N N . ILE B 1 181 ? -11.391 -14.016 -17.375 1 93.5 181 ILE B N 1
ATOM 2973 C CA . ILE B 1 181 ? -11.391 -14.875 -18.547 1 93.5 181 ILE B CA 1
ATOM 2974 C C . ILE B 1 181 ? -11.523 -16.328 -18.109 1 93.5 181 ILE B C 1
ATOM 2976 O O . ILE B 1 181 ? -10.93 -16.75 -17.125 1 93.5 181 ILE B O 1
ATOM 2980 N N . GLN B 1 182 ? -12.32 -17.078 -18.859 1 95.06 182 GLN B N 1
ATOM 2981 C CA . GLN B 1 182 ? -12.469 -18.516 -18.656 1 95.06 182 GLN B CA 1
ATOM 2982 C C . GLN B 1 182 ? -11.922 -19.297 -19.844 1 95.06 182 GLN B C 1
ATOM 2984 O O . GLN B 1 182 ? -12.039 -18.859 -20.984 1 95.06 182 GLN B O 1
ATOM 2989 N N . GLU B 1 183 ? -11.375 -20.391 -19.547 1 94.81 183 GLU B N 1
ATOM 2990 C CA . GLU B 1 183 ? -10.875 -21.234 -20.609 1 94.81 183 GLU B CA 1
ATOM 2991 C C . GLU B 1 183 ? -11.922 -22.25 -21.047 1 94.81 183 GLU B C 1
ATOM 2993 O O . GLU B 1 183 ? -12.656 -22.797 -20.219 1 94.81 183 GLU B O 1
ATOM 2998 N N . GLU B 1 184 ? -11.898 -22.594 -22.297 1 93.62 184 GLU B N 1
ATOM 2999 C CA . GLU B 1 184 ? -12.922 -23.469 -22.859 1 93.62 184 GLU B CA 1
ATOM 3000 C C . GLU B 1 184 ? -12.57 -24.938 -22.625 1 93.62 184 GLU B C 1
ATOM 3002 O O . GLU B 1 184 ? -13.453 -25.797 -22.578 1 93.62 184 GLU B O 1
ATOM 3007 N N . ASP B 1 185 ? -11.328 -25.25 -22.484 1 93 185 ASP B N 1
ATOM 3008 C CA . ASP B 1 185 ? -10.852 -26.625 -22.453 1 93 185 ASP B CA 1
ATOM 3009 C C . ASP B 1 185 ? -10.875 -27.188 -21.031 1 93 185 ASP B C 1
ATOM 3011 O O . ASP B 1 185 ? -10.195 -28.172 -20.734 1 93 185 ASP B O 1
ATOM 3015 N N . TRP B 1 186 ? -11.547 -26.516 -20.125 1 95.62 186 TRP B N 1
ATOM 3016 C CA . TRP B 1 186 ? -11.734 -26.969 -18.75 1 95.62 186 TRP B CA 1
ATOM 3017 C C . TRP B 1 186 ? -13.172 -26.719 -18.297 1 95.62 186 TRP B C 1
ATOM 3019 O O . TRP B 1 186 ? -13.836 -25.797 -18.766 1 95.62 186 TRP B O 1
ATOM 3029 N N . PRO B 1 187 ? -13.664 -27.562 -17.359 1 95.31 187 PRO B N 1
ATOM 3030 C CA . PRO B 1 187 ? -15.031 -27.344 -16.891 1 95.31 187 PRO B CA 1
ATOM 3031 C C . PRO B 1 187 ? -15.273 -25.922 -16.391 1 95.31 187 PRO B C 1
ATOM 3033 O O . PRO B 1 187 ? -14.406 -25.359 -15.719 1 95.31 187 PRO B O 1
ATOM 3036 N N . ALA B 1 188 ? -16.422 -25.453 -16.656 1 92.44 188 ALA B N 1
ATOM 3037 C CA . ALA B 1 188 ? -16.797 -24.125 -16.203 1 92.44 188 ALA B CA 1
ATOM 3038 C C . ALA B 1 188 ? -16.922 -24.094 -14.68 1 92.44 188 ALA B C 1
ATOM 3040 O O . ALA B 1 188 ? -17.219 -25.109 -14.047 1 92.44 188 ALA B O 1
ATOM 3041 N N . LEU B 1 189 ? -16.75 -22.859 -14.148 1 93.88 189 LEU B N 1
ATOM 3042 C CA . LEU B 1 189 ? -16.906 -22.703 -12.711 1 93.88 189 LEU B CA 1
ATOM 3043 C C . LEU B 1 189 ? -18.344 -22.969 -12.289 1 93.88 189 LEU B C 1
ATOM 3045 O O . LEU B 1 189 ? -19.281 -22.578 -13 1 93.88 189 LEU B O 1
ATOM 3049 N N . GLY B 1 190 ? -18.469 -23.547 -11.172 1 89.31 190 GLY B N 1
ATOM 3050 C CA . GLY B 1 190 ? -19.812 -23.75 -10.633 1 89.31 190 GLY B CA 1
ATOM 3051 C C . GLY B 1 190 ? -20.469 -22.453 -10.188 1 89.31 190 GLY B C 1
ATOM 3052 O O . GLY B 1 190 ? -19.812 -21.422 -10.086 1 89.31 190 GLY B O 1
ATOM 3053 N N . PRO B 1 191 ? -21.797 -22.438 -9.93 1 88.19 191 PRO B N 1
ATOM 3054 C CA . PRO B 1 191 ? -22.562 -21.25 -9.547 1 88.19 191 PRO B CA 1
ATOM 3055 C C . PRO B 1 191 ? -22.047 -20.625 -8.258 1 88.19 191 PRO B C 1
ATOM 3057 O O . PRO B 1 191 ? -22.234 -19.422 -8.039 1 88.19 191 PRO B O 1
ATOM 3060 N N . GLU B 1 192 ? -21.375 -21.375 -7.41 1 89.56 192 GLU B N 1
ATOM 3061 C CA . GLU B 1 192 ? -20.859 -20.875 -6.137 1 89.56 192 GLU B CA 1
ATOM 3062 C C . GLU B 1 192 ? -19.766 -19.828 -6.352 1 89.56 192 GLU B C 1
ATOM 3064 O O . GLU B 1 192 ? -19.453 -19.047 -5.449 1 89.56 192 GLU B O 1
ATOM 3069 N N . TRP B 1 193 ? -19.219 -19.828 -7.594 1 89.75 193 TRP B N 1
ATOM 3070 C CA . TRP B 1 193 ? -18.109 -18.922 -7.895 1 89.75 19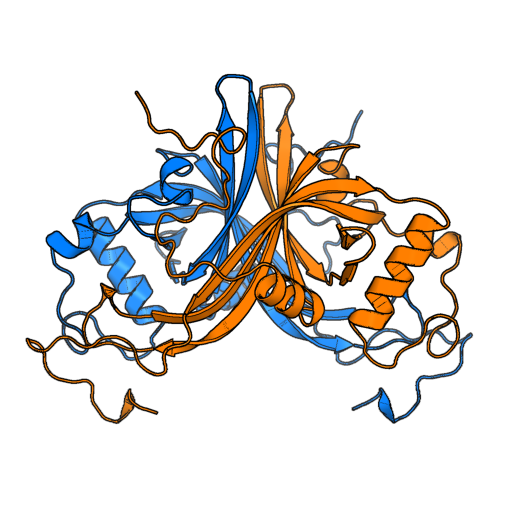3 TRP B CA 1
ATOM 3071 C C . TRP B 1 193 ? -18.609 -17.688 -8.633 1 89.75 193 TRP B C 1
ATOM 3073 O O . TRP B 1 193 ? -17.844 -16.734 -8.836 1 89.75 193 TRP B O 1
ATOM 3083 N N . LEU B 1 194 ? -19.812 -17.688 -9.125 1 75.25 194 LEU B N 1
ATOM 3084 C CA . LEU B 1 194 ? -20.344 -16.625 -9.984 1 75.25 194 LEU B CA 1
ATOM 3085 C C . LEU B 1 194 ? -21.203 -15.664 -9.188 1 75.25 194 LEU B C 1
ATOM 3087 O O . LEU B 1 194 ? -21.547 -14.578 -9.672 1 75.25 194 LEU B O 1
ATOM 3091 N N . GLY B 1 195 ? -20.969 -15.344 -7.879 1 61.25 195 GLY B N 1
ATOM 3092 C CA . GLY B 1 195 ? -21.812 -14.445 -7.109 1 61.25 195 GLY B CA 1
ATOM 3093 C C . GLY B 1 195 ? -23.188 -14.234 -7.742 1 61.25 195 GLY B C 1
ATOM 3094 O O . GLY B 1 195 ? -23.359 -14.484 -8.938 1 61.25 195 GLY B O 1
#

InterPro domains:
  IPR012349 FMN-binding split barrel [G3DSA:2.30.110.10] (1-195)
  IPR024747 Pyridoxamine 5'-phosphate oxidase-related [PF12900] (25-173)

Sequence (390 aa):
MSDFYDPRERDPSVSRRPQNRQSDEWIRELLLRGTIARVATLWQGEDGAAFPFITPLAYAYRPEQGDLVYHTNVVGRLRANAGQGHPATLEVSEIGQFLPSNSPLELSVQYRSVMVFGTARVLAGEDARAALTTLSERVFPGLKVGETTRPISEDDLKRTSVYSLSIDRWSGKENWAEQAIQEEDWPALGPEWLGMSDFYDPRERDPSVSRRPQNRQSDEWIRELLLRGTIARVATLWQGEDGAAFPFITPLAYAYRPEQGDLVYHTNVVGRLRANAGQGHPATLEVSEIGQFLPSNSPLELSVQYRSVMVFGTARVLAGEDARAALTTLSERVFPGLKVGETTRPISEDDLKRTSVYSLSIDRWSGKENWAEQAIQEEDWPALGPEWLG

Foldseek 3Di:
DPPPCPVVVDVPQDDPPVVFWDDPVVQVVQQLQFFKKKKKFWDADPVGDIDIDIDIFTWHDDVVQQWIKTKDWCPDPCNVRQEAKGKMKMKDKDWAAFADEPDPVQGGTWMKMKIFIFIKYWDDDPVQQVRVQRSVCSNPPPDHDVPNHNGQDNVNRVGMTMMIGHGPHMTMGTDHDLHTDYDDVDDGDDPVRND/DPVPCPVVVDVPQDDPPVVFWDDPVVQVVQQLQFFKKKKKFWDADPVGDIDIDIDIFTWHDDVVQQWIKTKDWCPDPCNVRQDAWTKMKMKDKDWAAFADEPDPVQGGTWMKMKIFIFIKHWDDDPVQQVRVQRSVCSNPPPDHDVPNHNGQDNVNRVGMTMMITHGPHMTMGTDHDLHTDYDDVDDGDDPVRND

Radius of gyration: 21.51 Å; Cα contacts (8 Å, |Δi|>4): 824; chains: 2; bounding box: 52×58×50 Å